Protein 2CDP (pdb70)

Radius of gyration: 26.41 Å; Cα contacts (8 Å, |Δi|>4): 1650; chains: 4; bounding box: 74×61×72 Å

Secondary structure (DSSP, 8-state):
---EEEEEGGG-SEEE--S---SSSSSEEEEETTEEEEE--BTT-EEEEEEEESS-EEEEEEEEEEBSSSS-EEEEEEE-SSSEEEEEEEEPPBS-TT--EEEEEEEEEE-SEEEEEEEEE-SSSSB--EEEEEEEE-/-EEEEEGGG-SEEE---EEEEETTEEEEE--BTT-EEEEEEEESS-EEEEEEEEEEESSSS-EEEEEEEETTEEEEEEEEEPP-SEEEEEEEEEEEEEEE-SEEEEEEEEE-SSSSB--EEEEEEEE-/-EEEETTS-SEEE---EEEEETTEEEEE--BTT-EEEEEEEESS-EEEEEEEEEEBSSSS-EEEEEEEETTEEEEEEEEEPPBS-TT--EEEEEEEEEE-SEEEEEEEEE-SSSSB--EEEEEEEE-/-EEEEEGGG-SEEE-----EEEEETTEEEEE--BTT-EEEEEEEESS-EEEEEEEEEEESSSS-EEEEEEEETTEEEEEEEEEPP-SEEEEEEEEEEEEEEE-SEEEEEEEEE-SSSSB--EEEEEEEE-

Sequence (523 aa):
STASIAVEAENFNNAVGGTFSDGQAQPVSVYTVNGNTAINYVNQGDYADYTIAVAQAGNYTISSYQAGSGVTGGSSIEFLVNENGSWASKTVTAVPNQGWDNFQPLNGGSSVYLSAGTHQVRLHGAGSNNWQWNLDKFTLSNASIAVEAENFNAVGGPVSVYTVNGNTAINYVNQGDYADYTIAVAQAGNYTTISYQAGSGVTGGSIEFLVNNENGSWASKTVTAVPNQGWDNFQPLNGGSSVYLSAGTHQVRLHGAGSNNWQWNLDKKFTTLSNSIAVEAENFNAVGGPVSVYTTVNGNTAINYVNQGDYADYTIAVAQQAGNNYTTISSYQAGSGVTGGSIEFLVNENGSSWASKTVTAVPNQGWDNFQPLNGGSSVYLSAGTHQVRLHGAGSNNWQWNLDKFTLSNASIAVEAENFNNAVGGTFPVSVYTVNGNTAINYVNQGDYADYTIIAVAQAGNNYTISYQAGSGVTGGSIEFLVNENNGSSWASKTVTAVPNQGWDNFQPLNGGSSVYLSAGTTHQVVRLHGAGSNNNWQWNLDKFTLSN

Nearest PDB structures (foldseek):
  2cdp-assembly1_A  TM=1.007E+00  e=2.187E-27  Saccharophagus degradans 2-40
  2cdo-assembly3_C  TM=9.976E-01  e=1.634E-24  Saccharophagus degradans
  2cdp-assembly4_D  TM=1.005E+00  e=7.719E-23  Saccharophagus degradans 2-40
  2cdp-assembly3_C  TM=9.990E-01  e=1.286E-21  Saccharophagus degradans 2-40
  3c7o-assembly1_A  TM=7.326E-01  e=8.762E-05  Bacillus subtilis

B-factor: mean 21.76, std 6.66, range [8.2, 61.41]

Organism: NCBI:txid86304

InterPro domains:
  IPR000757 Beta-glucanase-like, N-terminal domain [PS51762] (15-290)
  IPR005084 Carbohydrate binding module family 6 [PF03422] (339-445)
  IPR005084 Carbohydrate binding module family 6 [PF03422] (463-592)
  IPR005084 Carbohydrate binding module family 6 [PS51175] (312-444)
  IPR005084 Carbohydrate binding module family 6 [PS51175] (460-592)
  IPR006584 Cellulose binding, type IV [SM00606] (322-445)
  IPR006584 Cellulose binding, type IV [SM00606] (455-593)
  IPR008979 Galactose-binding-like domain superfamily [SSF49785] (312-444)
  IPR008979 Galactose-binding-like domain superfamily [SSF49785] (454-592)
  IPR013320 Concanavalin A-like lectin/glucanase domain superfamily [SSF49899] (14-288)
  IPR016287 Beta-agarase [cd02178] (13-286)

Solvent-accessible surface area: 22701 Å² total; per-residue (Å²): 43,130,24,86,37,58,18,47,0,42,87,50,86,48,19,8,30,134,67,107,24,81,77,107,97,35,2,22,73,46,84,34,132,73,56,40,0,0,25,78,2,0,77,31,1,62,1,19,4,34,8,16,2,74,64,27,1,47,1,58,0,40,0,45,4,2,0,28,32,112,22,1,17,0,24,0,19,7,50,83,164,73,71,76,25,64,75,26,90,17,73,6,68,75,99,28,83,68,61,29,69,99,22,111,1,31,51,4,71,3,44,49,11,40,23,60,0,46,0,46,0,39,8,96,44,84,89,0,1,7,0,17,66,1,24,0,48,47,91,83,34,77,21,72,0,42,102,54,90,43,44,21,87,139,10,41,74,46,93,32,128,73,56,44,0,0,25,63,3,43,95,29,18,45,1,19,2,66,6,68,4,87,132,52,13,86,3,65,0,41,0,38,4,3,0,10,15,44,22,2,9,0,24,0,20,1,45,81,166,76,66,77,24,65,74,26,91,17,23,7,17,42,59,32,44,30,59,23,73,95,23,65,1,29,49,6,136,4,59,64,34,87,24,71,0,48,0,48,1,40,10,93,41,108,108,0,1,8,0,18,67,0,20,0,46,91,119,29,79,15,37,0,38,22,48,45,47,44,18,87,136,9,41,70,45,90,29,130,77,56,47,0,0,24,123,2,42,95,32,11,57,1,22,2,22,4,69,2,73,122,44,13,88,9,65,0,38,0,55,5,2,0,28,38,117,23,2,18,0,24,0,21,1,40,81,162,73,68,75,26,66,74,27,89,18,75,9,69,84,102,31,77,64,60,25,77,94,23,109,2,31,55,4,136,5,58,56,31,93,20,78,0,47,0,47,1,39,8,98,43,107,108,0,1,6,0,11,68,1,36,0,50,106,79,82,33,69,22,66,0,39,105,55,78,20,36,8,16,119,126,82,14,49,76,44,94,36,122,80,51,45,0,0,22,128,2,5,83,32,0,48,1,13,2,71,6,74,4,108,112,37,13,84,2,53,0,35,0,44,5,3,0,27,28,112,24,1,16,0,25,0,20,5,35,69,105,11,55,59,25,67,79,24,92,18,73,7,69,73,109,33,79,59,62,27,83,95,24,101,0,31,50,5,142,2,59,63,34,90,23,74,0,33,0,46,1,42,10,94,42,84,94,0,1,7,0,19,51,0,28,0,37,108

Structure (mmCIF, N/CA/C/O backbone):
data_2CDP
#
_entry.id   2CDP
#
_cell.length_a   53.720
_cell.length_b   54.996
_cell.length_c   195.908
_cell.angle_alpha   90.00
_cell.angle_beta   90.00
_cell.angle_gamma   90.00
#
_symmetry.space_group_name_H-M   'P 21 21 21'
#
loop_
_entity.id
_entity.type
_entity.pdbx_description
1 polymer 'BETA-AGARASE 1'
2 branched 3,6-anhydro-alpha-L-galactopyranose-(1-3)-beta-D-galactopyranose-(1-4)-3,6-anhydro-alpha-L-galactopyranose-(1-3)-beta-D-galactopyranose-(1-4)-3,6-anhydro-alpha-L-galactopyranose-(1-3)-beta-D-galactopyranose
3 non-polymer 'CALCIUM ION'
4 non-polymer 1,2-ETHANEDIOL
5 non-polymer 'CHLORIDE ION'
6 water water
#
loop_
_atom_site.group_PDB
_atom_site.id
_atom_site.type_symbol
_atom_site.label_atom_id
_atom_site.label_alt_id
_atom_site.label_comp_id
_atom_site.label_asym_id
_atom_site.label_entity_id
_atom_site.label_seq_id
_atom_site.pdbx_PDB_ins_code
_atom_site.Cartn_x
_atom_site.Cartn_y
_atom_site.Cartn_z
_atom_site.occupancy
_atom_site.B_iso_or_equiv
_atom_site.auth_seq_id
_atom_site.auth_comp_id
_atom_site.auth_asym_id
_atom_site.auth_atom_id
_atom_site.pdbx_PDB_model_num
ATOM 1 N N . SER A 1 23 ? 12.177 21.221 29.523 1.00 33.10 1 SER A N 1
ATOM 2 C CA . SER A 1 23 ? 13.387 22.029 29.917 1.00 32.56 1 SER A CA 1
ATOM 3 C C . SER A 1 23 ? 14.184 21.365 31.075 1.00 32.79 1 SER A C 1
ATOM 4 O O . SER A 1 23 ? 15.250 21.879 31.480 1.00 33.09 1 SER A O 1
ATOM 7 N N . THR A 1 24 ? 13.641 20.245 31.583 1.00 31.84 2 THR A N 1
ATOM 8 C CA . THR A 1 24 ? 14.260 19.347 32.583 1.00 31.74 2 THR A CA 1
ATOM 9 C C . THR A 1 24 ? 15.626 18.860 32.083 1.00 30.08 2 THR A C 1
ATOM 10 O O . THR A 1 24 ? 15.805 18.562 30.892 1.00 29.76 2 THR A O 1
ATOM 14 N N . ALA A 1 25 ? 16.598 18.803 32.998 1.00 28.89 3 ALA A N 1
ATOM 15 C CA . ALA A 1 25 ? 17.982 18.506 32.636 1.00 26.62 3 ALA A CA 1
ATOM 16 C C . ALA A 1 25 ? 18.731 18.161 33.897 1.00 25.64 3 ALA A C 1
ATOM 17 O O . ALA A 1 25 ? 18.375 18.620 34.964 1.00 24.10 3 ALA A O 1
ATOM 19 N N . SER A 1 26 ? 19.753 17.317 33.765 1.00 25.33 4 SER A N 1
ATOM 20 C CA . SER A 1 26 ? 20.549 16.916 34.931 1.00 25.03 4 SER A CA 1
ATOM 21 C C . SER A 1 26 ? 21.933 16.574 34.468 1.00 23.91 4 SER A C 1
ATOM 22 O O . SER A 1 26 ? 22.123 15.772 33.578 1.00 24.01 4 SER A O 1
ATOM 25 N N . ILE A 1 27 ? 22.909 17.228 35.078 1.00 23.20 5 ILE A N 1
ATOM 26 C CA . ILE A 1 27 ? 24.292 17.077 34.666 1.00 20.97 5 ILE A CA 1
ATOM 27 C C . ILE A 1 27 ? 25.067 16.771 35.932 1.00 20.96 5 ILE A C 1
ATOM 28 O O . ILE A 1 27 ? 25.136 17.618 36.830 1.00 20.42 5 ILE A O 1
ATOM 33 N N . ALA A 1 28 ? 25.593 15.549 36.020 1.00 20.14 6 ALA A N 1
ATOM 34 C CA . ALA A 1 28 ? 26.311 15.120 37.193 1.00 20.45 6 ALA A CA 1
ATOM 35 C C . ALA A 1 28 ? 27.801 15.251 36.874 1.00 20.42 6 ALA A C 1
ATOM 36 O O . ALA A 1 28 ? 28.270 14.843 35.811 1.00 21.82 6 ALA A O 1
ATOM 38 N N . VAL A 1 29 ? 28.567 15.838 37.792 1.00 20.34 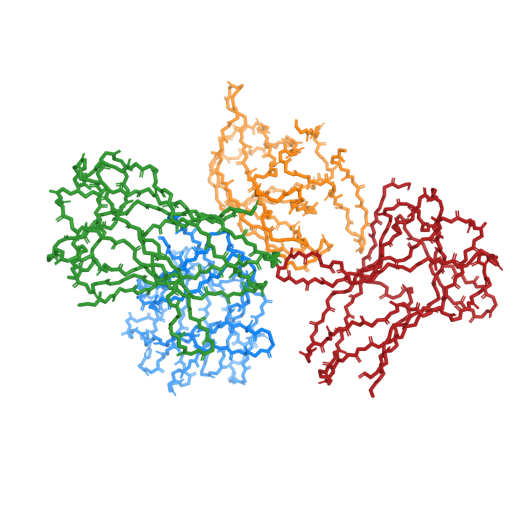7 VAL A N 1
ATOM 39 C CA . VAL A 1 29 ? 29.986 15.983 37.526 1.00 19.51 7 VAL A CA 1
ATOM 40 C C . VAL A 1 29 ? 30.756 15.337 38.677 1.00 19.17 7 VAL A C 1
ATOM 41 O O . VAL A 1 29 ? 30.548 15.672 39.870 1.00 18.63 7 VAL A O 1
ATOM 45 N N . GLU A 1 30 ? 31.601 14.378 38.321 1.00 18.99 8 GLU A N 1
ATOM 46 C CA . GLU A 1 30 ? 32.414 13.767 39.340 1.00 18.83 8 GLU A CA 1
ATOM 47 C C . GLU A 1 30 ? 33.568 14.685 39.719 1.00 17.16 8 GLU A C 1
ATOM 48 O O . GLU A 1 30 ? 34.373 15.118 38.872 1.00 17.57 8 GLU A O 1
ATOM 54 N N . ALA A 1 31 ? 33.649 14.993 41.018 1.00 17.72 9 ALA A N 1
ATOM 55 C CA . ALA A 1 31 ? 34.658 15.957 41.492 1.00 17.21 9 ALA A CA 1
ATOM 56 C C . ALA A 1 31 ? 36.102 15.557 41.078 1.00 17.75 9 ALA A C 1
ATOM 57 O O . ALA A 1 31 ? 36.920 16.415 40.779 1.00 17.81 9 ALA A O 1
ATOM 59 N N . GLU A 1 32 ? 36.383 14.253 41.076 1.00 19.54 10 GLU A N 1
ATOM 60 C CA . GLU A 1 32 ? 37.706 13.738 40.702 1.00 20.80 10 GLU A CA 1
ATOM 61 C C . GLU A 1 32 ? 38.034 13.985 39.197 1.00 21.66 10 GLU A C 1
ATOM 62 O O . GLU A 1 32 ? 39.196 13.819 38.751 1.00 23.17 10 GLU A O 1
ATOM 68 N N . ASN A 1 33 ? 37.024 14.406 38.442 1.00 21.84 11 ASN A N 1
ATOM 69 C CA . ASN A 1 33 ? 37.190 14.532 37.003 1.00 21.90 11 ASN A CA 1
ATOM 70 C C . ASN A 1 33 ? 37.524 15.986 36.618 1.00 21.31 11 ASN A C 1
ATOM 71 O O . ASN A 1 33 ? 37.232 16.397 35.499 1.00 21.28 11 ASN A O 1
ATOM 76 N N . PHE A 1 34 ? 38.168 16.739 37.526 1.00 19.92 12 PHE A N 1
ATOM 77 C CA . PHE A 1 34 ? 38.601 18.127 37.222 1.00 19.90 12 PHE A CA 1
ATOM 78 C C . PHE A 1 34 ? 39.578 18.156 36.039 1.00 19.96 12 PHE A C 1
ATOM 79 O O . PHE A 1 34 ? 40.245 17.134 35.745 1.00 20.45 12 PHE A O 1
ATOM 87 N N . ASN A 1 35 ? 39.632 19.296 35.362 1.00 20.17 13 ASN A N 1
ATOM 88 C CA A ASN A 1 35 ? 40.620 19.417 34.313 0.50 21.05 13 ASN A CA 1
ATOM 89 C CA B ASN A 1 35 ? 40.608 19.599 34.304 0.50 21.46 13 ASN A CA 1
ATOM 90 C C . ASN A 1 35 ? 41.928 19.996 34.879 1.00 22.03 13 ASN A C 1
ATOM 91 O O . ASN A 1 35 ? 42.981 19.791 34.288 1.00 23.80 13 ASN A O 1
ATOM 100 N N . ALA A 1 36 ? 41.857 20.676 36.025 1.00 20.20 14 ALA A N 1
ATOM 101 C CA . ALA A 1 36 ? 43.018 21.220 36.646 1.00 19.15 14 ALA A CA 1
ATOM 102 C C . ALA A 1 36 ? 42.658 21.547 38.081 1.00 20.14 14 ALA A C 1
ATOM 103 O O . ALA A 1 36 ? 41.484 21.804 38.376 1.00 19.68 14 ALA A O 1
ATOM 105 N N . VAL A 1 37 ? 43.682 21.547 38.930 1.00 19.70 15 VAL A N 1
ATOM 106 C CA . VAL A 1 37 ? 43.557 21.955 40.344 1.00 20.14 15 VAL A CA 1
ATOM 107 C C . VAL A 1 37 ? 44.683 22.930 40.646 1.00 20.39 15 VAL A C 1
ATOM 108 O O . VAL A 1 37 ? 45.712 22.960 39.927 1.00 20.30 15 VAL A O 1
ATOM 112 N N . GLY A 1 38 ? 44.483 23.759 41.657 1.00 19.98 16 GLY A N 1
ATOM 113 C CA . GLY A 1 38 ? 45.431 24.832 41.978 1.00 20.95 16 GLY A CA 1
ATOM 114 C C . GLY A 1 38 ? 45.296 25.226 43.438 1.00 22.05 16 GLY A C 1
ATOM 115 O O . GLY A 1 38 ? 44.305 24.877 44.090 1.00 20.77 16 GLY A O 1
ATOM 116 N N . GLY A 1 39 ? 46.301 25.921 43.967 1.00 22.45 17 GLY A N 1
ATOM 117 C CA . GLY A 1 39 ? 46.279 26.338 45.372 1.00 23.56 17 GLY A CA 1
ATOM 118 C C . GLY A 1 39 ? 47.686 26.456 45.926 1.00 25.37 17 GLY A C 1
ATOM 119 O O . GLY A 1 39 ? 48.590 25.734 45.485 1.00 24.87 17 GLY A O 1
ATOM 120 N N . THR A 1 40 ? 47.836 27.377 46.881 1.00 27.32 18 THR A N 1
ATOM 121 C CA . THR A 1 40 ? 49.138 27.762 47.467 1.00 28.24 18 THR A CA 1
ATOM 122 C C . THR A 1 40 ? 49.420 26.971 48.752 1.00 29.76 18 THR A C 1
ATOM 123 O O . THR A 1 40 ? 50.578 26.705 49.078 1.00 30.30 18 THR A O 1
ATOM 127 N N . PHE A 1 41 ? 48.369 26.604 49.501 1.00 30.14 19 PHE A N 1
ATOM 128 C CA . PHE A 1 41 ? 48.573 26.021 50.830 1.00 29.96 19 PHE A CA 1
ATOM 129 C C . PHE A 1 41 ? 49.475 24.785 50.794 1.00 30.29 19 PHE A C 1
ATOM 130 O O . PHE A 1 41 ? 49.249 23.859 50.032 1.00 29.46 19 PHE A O 1
ATOM 138 N N . SER A 1 42 ? 50.512 24.777 51.631 1.00 31.56 20 SER A N 1
ATOM 139 C CA . SER A 1 42 ? 51.522 23.726 51.585 1.00 32.95 20 SER A CA 1
ATOM 140 C C . SER A 1 42 ? 51.000 22.509 52.331 1.00 33.55 20 SER A C 1
ATOM 141 O O . SER A 1 42 ? 51.024 22.473 53.578 1.00 34.19 20 SER A O 1
ATOM 144 N N . ASP A 1 43 ? 50.511 21.530 51.566 1.00 33.32 21 ASP A N 1
ATOM 145 C CA . ASP A 1 43 ? 49.923 20.327 52.139 1.00 33.36 21 ASP A CA 1
ATOM 146 C C . ASP A 1 43 ? 50.774 19.053 51.922 1.00 33.97 21 ASP A C 1
ATOM 147 O O . ASP A 1 43 ? 50.339 17.945 52.306 1.00 34.69 21 ASP A O 1
ATOM 152 N N . GLY A 1 44 ? 51.963 19.198 51.312 1.00 34.67 22 GLY A N 1
ATOM 153 C CA . GLY A 1 44 ? 52.892 18.070 51.120 1.00 34.75 22 GLY A CA 1
ATOM 154 C C . GLY A 1 44 ? 52.498 17.030 50.071 1.00 35.83 22 GLY A C 1
ATOM 155 O O . GLY A 1 44 ? 53.108 15.951 49.977 1.00 35.95 22 GLY A O 1
ATOM 156 N N . GLN A 1 45 ? 51.473 17.325 49.275 1.00 35.12 23 GLN A N 1
ATOM 157 C CA . GLN A 1 45 ? 51.018 16.355 48.287 1.00 34.45 23 GLN A CA 1
ATOM 158 C C . GLN A 1 45 ? 51.640 16.642 46.906 1.00 34.43 23 GLN A C 1
ATOM 159 O O . GLN A 1 45 ? 52.261 17.690 46.701 1.00 33.19 23 GLN A O 1
ATOM 165 N N . ALA A 1 46 ? 51.468 15.701 45.977 1.00 34.48 24 ALA A N 1
ATOM 166 C CA . ALA A 1 46 ? 51.949 15.865 44.603 1.00 34.83 24 ALA A CA 1
ATOM 167 C C . ALA A 1 46 ? 51.174 17.002 43.911 1.00 35.08 24 ALA A C 1
ATOM 168 O O . ALA A 1 46 ? 51.756 17.865 43.228 1.00 35.11 24 ALA A O 1
ATOM 170 N N . GLN A 1 47 ? 49.862 17.020 44.133 1.00 34.37 25 GLN A N 1
ATOM 171 C CA . GLN A 1 47 ? 49.006 18.044 43.549 1.00 33.88 25 GLN A CA 1
ATOM 172 C C . GLN A 1 47 ? 48.362 18.829 44.694 1.00 32.33 25 GLN A C 1
ATOM 173 O O . GLN A 1 47 ? 48.246 18.285 45.792 1.00 33.49 25 GLN A O 1
ATOM 179 N N . PRO A 1 48 ? 47.972 20.105 44.460 1.00 30.73 26 PRO A N 1
ATOM 180 C CA . PRO A 1 48 ? 47.317 20.931 45.509 1.00 28.65 26 PRO A CA 1
ATOM 181 C C . PRO A 1 48 ? 45.954 20.412 45.994 1.00 26.09 26 PRO A C 1
ATOM 182 O O . PRO A 1 48 ? 45.492 20.843 47.025 1.00 25.17 26 PRO A O 1
ATOM 186 N N . VAL A 1 49 ? 45.318 19.532 45.229 1.00 24.16 27 VAL A N 1
ATOM 187 C CA . VAL A 1 49 ? 44.078 18.911 45.646 1.00 22.80 27 VAL A CA 1
ATOM 188 C C . VAL A 1 49 ? 44.280 17.478 45.207 1.00 22.24 27 VAL A C 1
ATOM 189 O O . VAL A 1 49 ? 44.824 17.244 44.099 1.00 21.83 27 VAL A O 1
ATOM 193 N N . SER A 1 50 ? 43.845 16.532 46.047 1.00 22.38 28 SER A N 1
ATOM 194 C CA . SER A 1 50 ? 44.077 15.109 45.821 1.00 22.13 28 SER A CA 1
ATOM 195 C C . SER A 1 50 ? 42.793 14.322 45.634 1.00 22.24 28 SER A C 1
ATOM 196 O O . SER A 1 50 ? 41.697 14.805 45.903 1.00 20.30 28 SER A O 1
ATOM 199 N N . VAL A 1 51 ? 42.934 13.077 45.183 1.00 21.22 29 VAL A N 1
ATOM 200 C CA . VAL A 1 51 ? 41.819 12.189 44.943 1.00 22.26 29 VAL A CA 1
ATOM 201 C C . VAL A 1 51 ? 41.947 11.018 45.919 1.00 22.68 29 VAL A C 1
ATOM 202 O O . VAL A 1 51 ? 43.073 10.538 46.165 1.00 22.75 29 VAL A O 1
ATOM 206 N N . TYR A 1 52 ? 40.828 10.583 46.489 1.00 22.43 30 TYR A N 1
ATOM 207 C CA . TYR A 1 52 ? 40.821 9.393 47.326 1.00 23.89 30 TYR A CA 1
ATOM 208 C C . TYR A 1 52 ? 39.496 8.658 47.140 1.00 24.32 30 TYR A C 1
ATOM 209 O O . TYR A 1 52 ? 38.607 9.159 46.450 1.00 24.06 30 TYR A O 1
ATOM 218 N N . THR A 1 53 ? 39.367 7.471 47.740 1.00 23.74 31 THR A N 1
ATOM 219 C CA . THR A 1 53 ? 38.127 6.724 47.692 1.00 25.45 31 THR A CA 1
ATOM 220 C C . THR A 1 53 ? 37.818 6.269 49.120 1.00 25.80 31 THR A C 1
ATOM 221 O O . THR A 1 53 ? 38.714 5.941 49.915 1.00 26.14 31 THR A O 1
ATOM 225 N N . VAL A 1 54 ? 36.537 6.306 49.442 1.00 25.84 32 VAL A N 1
ATOM 226 C CA . VAL A 1 54 ? 36.030 5.865 50.735 1.00 25.69 32 VAL A CA 1
ATOM 227 C C . VAL A 1 54 ? 34.639 5.288 50.459 1.00 26.48 32 VAL A C 1
ATOM 228 O O . VAL A 1 54 ? 33.834 5.912 49.745 1.00 26.58 32 VAL A O 1
ATOM 232 N N . ASN A 1 55 ? 34.388 4.059 50.947 1.00 27.29 33 ASN A N 1
ATOM 233 C CA . ASN A 1 55 ? 33.065 3.426 50.767 1.00 27.06 33 ASN A CA 1
ATOM 234 C C . ASN A 1 55 ? 32.603 3.366 49.310 1.00 26.58 33 ASN A C 1
ATOM 235 O O . ASN A 1 55 ? 31.446 3.599 49.051 1.00 26.31 33 ASN A O 1
ATOM 240 N N . GLY A 1 56 ? 33.513 3.124 48.367 1.00 26.51 34 GLY A N 1
ATOM 241 C CA . GLY A 1 56 ? 33.162 3.138 46.913 1.00 27.73 34 GLY A CA 1
ATOM 242 C C . GLY A 1 56 ? 33.036 4.520 46.270 1.00 27.95 34 GLY A C 1
ATOM 243 O O . GLY A 1 56 ? 32.896 4.627 45.042 1.00 30.13 34 GLY A O 1
ATOM 244 N N . ASN A 1 57 ? 33.091 5.573 47.091 1.00 26.89 35 ASN A N 1
ATOM 245 C CA . ASN A 1 57 ? 32.961 6.970 46.638 1.00 25.72 35 ASN A CA 1
ATOM 246 C C . ASN A 1 57 ? 34.319 7.595 46.315 1.00 24.61 35 ASN A C 1
ATOM 247 O O . ASN A 1 57 ? 35.191 7.670 47.172 1.00 26.33 35 ASN A O 1
ATOM 252 N N . THR A 1 58 ? 34.539 8.006 45.072 1.00 23.98 36 THR A N 1
ATOM 253 C CA . THR A 1 58 ? 35.841 8.621 44.757 1.00 22.67 36 THR A CA 1
ATOM 254 C C . THR A 1 58 ? 35.628 10.118 44.933 1.00 22.43 36 THR A C 1
ATOM 255 O O . THR A 1 58 ? 34.589 10.628 44.558 1.00 23.12 36 THR A O 1
ATOM 259 N N . ALA A 1 59 ? 36.564 10.792 45.587 1.00 21.36 37 ALA A N 1
ATOM 260 C CA . ALA A 1 59 ? 36.344 12.184 45.957 1.00 20.31 37 ALA A CA 1
ATOM 261 C C . ALA A 1 59 ? 37.642 12.943 45.918 1.00 19.52 37 ALA A C 1
ATOM 262 O O . ALA A 1 59 ? 38.709 12.344 45.865 1.00 21.02 37 ALA A O 1
ATOM 264 N N . ILE A 1 60 ? 37.543 14.272 45.990 1.00 18.33 38 ILE A N 1
ATOM 265 C CA . ILE A 1 60 ? 38.696 15.129 46.205 1.00 16.61 38 ILE A CA 1
ATOM 266 C C . ILE A 1 60 ? 38.821 15.530 47.698 1.00 17.93 38 ILE A C 1
ATOM 267 O O . ILE A 1 60 ? 37.800 15.741 48.407 1.00 17.13 38 ILE A O 1
ATOM 272 N N . ASN A 1 61 ? 40.068 15.545 48.162 1.00 15.75 39 ASN A N 1
ATOM 273 C CA . ASN A 1 61 ? 40.360 15.954 49.545 1.00 17.77 39 ASN A CA 1
ATOM 274 C C . ASN A 1 61 ? 41.650 16.714 49.556 1.00 16.55 39 ASN A C 1
ATOM 275 O O . ASN A 1 61 ? 42.156 17.082 48.488 1.00 16.78 39 ASN A O 1
ATOM 280 N N . TYR A 1 62 ? 42.196 16.975 50.740 1.00 17.25 40 TYR A N 1
ATOM 281 C CA . TYR A 1 62 ? 43.264 17.951 50.864 1.00 16.84 40 TYR A CA 1
ATOM 282 C C . TYR A 1 62 ? 42.879 19.294 50.195 1.00 17.46 40 TYR A C 1
ATOM 283 O O . TYR A 1 62 ? 43.703 19.955 49.581 1.00 17.73 40 TYR A O 1
ATOM 292 N N . VAL A 1 63 ? 41.622 19.676 50.303 1.00 15.61 41 VAL A N 1
ATOM 293 C CA . VAL A 1 63 ? 41.189 20.983 49.854 1.00 16.77 41 VAL A CA 1
ATOM 294 C C . VAL A 1 63 ? 41.402 22.015 50.950 1.00 16.78 41 VAL A C 1
ATOM 295 O O . VAL A 1 63 ? 40.717 21.972 51.988 1.00 16.41 41 VAL A O 1
ATOM 299 N N . ASN A 1 64 ? 42.349 22.934 50.721 1.00 15.64 42 ASN A N 1
ATOM 300 C CA . ASN A 1 64 ? 42.678 23.992 51.685 1.00 18.08 42 ASN A CA 1
ATOM 301 C C . ASN A 1 64 ? 42.069 25.337 51.279 1.00 16.81 42 ASN A C 1
ATOM 302 O O . ASN A 1 64 ? 41.526 25.458 50.158 1.00 17.25 42 ASN A O 1
ATOM 307 N N . GLN A 1 65 ? 42.197 26.329 52.160 1.00 16.68 43 GLN A N 1
ATOM 308 C CA . GLN A 1 65 ? 41.730 27.676 51.838 1.00 16.95 43 GLN A CA 1
ATOM 309 C C . GLN A 1 65 ? 42.479 28.149 50.603 1.00 17.78 43 GLN A C 1
ATOM 310 O O . GLN A 1 65 ? 43.736 28.076 50.536 1.00 17.96 43 GLN A O 1
ATOM 316 N N . GLY A 1 66 ? 41.725 28.631 49.625 1.00 17.74 44 GLY A N 1
ATOM 317 C CA . GLY A 1 66 ? 42.319 29.193 48.423 1.00 18.85 44 GLY A CA 1
ATOM 318 C C . GLY A 1 66 ? 42.568 28.182 47.329 1.00 18.24 44 GLY A C 1
ATOM 319 O O . GLY A 1 66 ? 42.895 28.607 46.213 1.00 19.48 44 GLY A O 1
ATOM 320 N N . ASP A 1 67 ? 42.457 26.856 47.619 1.00 15.88 45 ASP A N 1
ATOM 321 C CA . ASP A 1 67 ? 42.552 25.821 46.598 1.00 16.01 45 ASP A CA 1
ATOM 322 C C . ASP A 1 67 ? 41.319 25.863 45.698 1.00 14.59 45 ASP A C 1
ATOM 323 O O . ASP A 1 67 ? 40.268 26.355 46.113 1.00 13.71 45 ASP A O 1
ATOM 328 N N . TYR A 1 68 ? 41.447 25.326 44.489 1.00 14.67 46 TYR A N 1
ATOM 329 C CA . TYR A 1 68 ? 40.303 25.269 43.573 1.00 15.83 46 TYR A CA 1
ATOM 330 C C . TYR A 1 68 ? 40.467 24.112 42.607 1.00 15.46 46 TYR A C 1
ATOM 331 O O . TYR A 1 68 ? 41.571 23.580 42.385 1.00 16.47 46 TYR A O 1
ATOM 340 N N . ALA A 1 69 ? 39.347 23.765 41.994 1.00 15.97 47 ALA A N 1
ATOM 341 C CA . ALA A 1 69 ? 39.318 22.686 41.005 1.00 14.19 47 ALA A CA 1
ATOM 342 C C . ALA A 1 69 ? 38.467 23.238 39.867 1.00 15.47 47 ALA A C 1
ATOM 343 O O . ALA A 1 69 ? 37.381 23.784 40.126 1.00 14.20 47 ALA A O 1
ATOM 345 N N . ASP A 1 70 ? 38.999 23.144 38.643 1.00 15.56 48 ASP A N 1
ATOM 346 C CA . ASP A 1 70 ? 38.323 23.591 37.395 1.00 17.18 48 ASP A CA 1
ATOM 347 C C . ASP A 1 70 ? 37.706 22.447 36.580 1.00 16.99 48 ASP A C 1
ATOM 348 O O . ASP A 1 70 ? 38.287 21.351 36.488 1.00 17.71 48 ASP A O 1
ATOM 353 N N . TYR A 1 71 ? 36.523 22.703 35.991 1.00 16.54 49 TYR A N 1
ATOM 354 C CA . TYR A 1 71 ? 35.752 21.691 35.264 1.00 17.06 49 TYR A CA 1
ATOM 355 C C . TYR A 1 71 ? 35.252 22.369 33.994 1.00 18.54 49 TYR A C 1
ATOM 356 O O . TYR A 1 71 ? 34.927 23.566 34.030 1.00 19.19 49 TYR A O 1
ATOM 365 N N . THR A 1 72 ? 35.209 21.631 32.889 1.00 19.03 50 THR A N 1
ATOM 366 C CA . THR A 1 72 ? 34.620 22.154 31.650 1.00 20.74 50 THR A CA 1
ATOM 367 C C . THR A 1 72 ? 33.292 21.411 31.511 1.00 19.74 50 THR A C 1
ATOM 368 O O . THR A 1 72 ? 33.254 20.200 31.597 1.00 19.48 50 THR A O 1
ATOM 372 N N . ILE A 1 73 ? 32.198 22.148 31.336 1.00 18.98 51 ILE A N 1
ATOM 373 C CA . ILE A 1 73 ? 30.860 21.551 31.343 1.00 17.56 51 ILE A CA 1
ATOM 374 C C . ILE A 1 73 ? 30.083 21.965 30.103 1.00 17.70 51 ILE A C 1
ATOM 375 O O . ILE A 1 73 ? 29.890 23.159 29.883 1.00 17.83 51 ILE A O 1
ATOM 380 N N . ALA A 1 74 ? 29.637 20.983 29.334 1.00 17.12 52 ALA A N 1
ATOM 381 C CA . ALA A 1 74 ? 28.723 21.252 28.232 1.00 15.80 52 ALA A CA 1
ATOM 382 C C . ALA A 1 74 ? 27.298 21.274 28.748 1.00 16.24 52 ALA A C 1
ATOM 383 O O . ALA A 1 74 ? 26.868 20.385 29.473 1.00 17.48 52 ALA A O 1
ATOM 385 N N . VAL A 1 75 ? 26.564 22.265 28.314 1.00 13.46 53 VAL A N 1
ATOM 386 C CA . VAL A 1 75 ? 25.181 22.472 28.714 1.00 15.55 53 VAL A CA 1
ATOM 387 C C . VAL A 1 75 ? 24.346 22.628 27.413 1.00 16.08 53 VAL A C 1
ATOM 388 O O . VAL A 1 75 ? 24.431 23.643 26.696 1.00 16.65 53 VAL A O 1
ATOM 392 N N . ALA A 1 76 ? 23.570 21.591 27.140 1.00 17.65 54 ALA A N 1
ATOM 393 C CA . ALA A 1 76 ? 22.764 21.560 25.938 1.00 17.86 54 ALA A CA 1
ATOM 394 C C . ALA A 1 76 ? 21.547 22.445 26.089 1.00 18.74 54 ALA A C 1
ATOM 395 O O . ALA A 1 76 ? 21.111 23.049 25.119 1.00 18.47 54 ALA A O 1
ATOM 397 N N . GLN A 1 77 ? 20.994 22.461 27.302 1.00 18.13 55 GLN A N 1
ATOM 398 C CA . GLN A 1 77 ? 19.719 23.119 27.633 1.00 19.90 55 GLN A CA 1
ATOM 399 C C . GLN A 1 77 ? 19.948 24.357 28.534 1.00 18.21 55 GLN A C 1
ATOM 400 O O . GLN A 1 77 ? 20.417 24.224 29.672 1.00 18.76 55 GLN A O 1
ATOM 406 N N . ALA A 1 78 ? 19.616 25.548 28.039 1.00 19.21 56 ALA A N 1
ATOM 407 C CA . ALA A 1 78 ? 19.824 26.744 28.850 1.00 17.32 56 ALA A CA 1
ATOM 408 C C . ALA A 1 78 ? 18.860 26.730 30.042 1.00 17.55 56 ALA A C 1
ATOM 409 O O . ALA A 1 78 ? 17.731 26.228 29.953 1.00 17.58 56 ALA A O 1
ATOM 411 N N . GLY A 1 79 ? 19.274 27.252 31.185 1.00 16.34 57 GLY A N 1
ATOM 412 C CA . GLY A 1 79 ? 18.347 27.362 32.294 1.00 17.31 57 GLY A CA 1
ATOM 413 C C . GLY A 1 79 ? 18.998 27.834 33.600 1.00 16.91 57 GLY A C 1
ATOM 414 O O . GLY A 1 79 ? 20.234 28.061 33.643 1.00 16.90 57 GLY A O 1
ATOM 415 N N . ASN A 1 80 ? 18.171 28.095 34.607 1.00 17.69 58 ASN A N 1
ATOM 416 C CA . ASN A 1 80 ? 18.675 28.470 35.910 1.00 18.27 58 ASN A CA 1
ATOM 417 C C . ASN A 1 80 ? 18.840 27.174 36.692 1.00 18.09 58 ASN A C 1
ATOM 418 O O . ASN A 1 80 ? 17.888 26.715 37.356 1.00 19.18 58 ASN A O 1
ATOM 423 N N . TYR A 1 81 ? 20.024 26.581 36.620 1.00 17.49 59 TYR A N 1
ATOM 424 C CA . TYR A 1 81 ? 20.252 25.271 37.273 1.00 16.83 59 TYR A CA 1
ATOM 425 C C . TYR A 1 81 ? 20.418 25.362 38.788 1.00 18.96 59 TYR A C 1
ATOM 426 O O . TYR A 1 81 ? 21.096 26.251 39.271 1.00 18.05 59 TYR A O 1
ATOM 435 N N . THR A 1 82 ? 19.885 24.371 39.506 1.00 17.62 60 THR A N 1
ATOM 436 C CA . THR A 1 82 ? 20.145 24.275 40.926 1.00 17.97 60 THR A CA 1
ATOM 437 C C . THR A 1 82 ? 21.384 23.387 41.092 1.00 17.74 60 THR A C 1
ATOM 438 O O . THR A 1 82 ? 21.517 22.313 40.436 1.00 18.13 60 THR A O 1
ATOM 442 N N . ILE A 1 83 ? 22.248 23.819 42.002 1.00 17.90 61 ILE A N 1
ATOM 443 C CA . ILE A 1 83 ? 23.511 23.168 42.290 1.00 16.86 61 ILE A CA 1
ATOM 444 C C . ILE A 1 83 ? 23.309 22.328 43.544 1.00 17.64 61 ILE A C 1
ATOM 445 O O . ILE A 1 83 ? 22.782 22.834 44.546 1.00 17.56 61 ILE A O 1
ATOM 450 N N . SER A 1 84 ? 23.681 21.052 43.473 1.00 17.62 62 SER A N 1
ATOM 451 C CA A SER A 1 84 ? 23.757 20.209 44.668 0.50 17.75 62 SER A CA 1
ATOM 452 C CA B SER A 1 84 ? 23.763 20.233 44.674 0.50 18.04 62 SER A CA 1
ATOM 453 C C . SER A 1 84 ? 25.136 19.582 44.760 1.00 17.41 62 SER A C 1
ATOM 454 O O . SER A 1 84 ? 25.662 19.059 43.748 1.00 18.01 62 SER A O 1
ATOM 459 N N . TYR A 1 85 ? 25.724 19.626 45.945 1.00 16.93 63 TYR A N 1
ATOM 460 C CA . TYR A 1 85 ? 27.018 18.978 46.162 1.00 16.08 63 TYR A CA 1
ATOM 461 C C . TYR A 1 85 ? 26.820 17.745 47.042 1.00 16.41 63 TYR A C 1
ATOM 462 O O . TYR A 1 85 ? 25.976 17.785 47.959 1.00 18.00 63 TYR A O 1
ATOM 471 N N . GLN A 1 86 ? 27.612 16.714 46.774 1.00 16.85 64 GLN A N 1
ATOM 472 C CA . GLN A 1 86 ? 27.827 15.576 47.698 1.00 17.00 64 GLN A CA 1
ATOM 473 C C . GLN A 1 86 ? 29.138 15.890 48.432 1.00 15.85 64 GLN A C 1
ATOM 474 O O . GLN A 1 86 ? 30.215 15.531 47.963 1.00 17.30 64 GLN A O 1
ATOM 480 N N . ALA A 1 87 ? 29.026 16.602 49.562 1.00 15.67 65 ALA A N 1
ATOM 481 C CA . ALA A 1 87 ? 30.206 17.198 50.208 1.00 14.51 65 ALA A CA 1
ATOM 482 C C . ALA A 1 87 ? 30.216 16.814 51.697 1.00 15.95 65 ALA A C 1
ATOM 483 O O . ALA A 1 87 ? 29.156 16.571 52.286 1.00 15.67 65 ALA A O 1
ATOM 485 N N . GLY A 1 88 ? 31.408 16.833 52.274 1.00 15.28 66 GLY A N 1
ATOM 486 C CA . GLY A 1 88 ? 31.585 16.692 53.733 1.00 17.13 66 GLY A CA 1
ATOM 487 C C . GLY A 1 88 ? 32.690 17.627 54.200 1.00 15.95 66 GLY A C 1
ATOM 488 O O . GLY A 1 88 ? 33.538 18.087 53.421 1.00 16.44 66 GLY A O 1
ATOM 489 N N . SER A 1 89 ? 32.711 17.935 55.490 1.00 16.33 67 SER A N 1
ATOM 490 C CA . SER A 1 89 ? 33.881 18.546 56.039 1.00 15.76 67 SER A CA 1
ATOM 491 C C . SER A 1 89 ? 34.062 18.085 57.476 1.00 15.85 67 SER A C 1
ATOM 492 O O . SER A 1 89 ? 33.094 17.672 58.078 1.00 17.71 67 SER A O 1
ATOM 495 N N . GLY A 1 90 ? 35.285 18.197 57.987 1.00 15.65 68 GLY A N 1
ATOM 496 C CA . GLY A 1 90 ? 35.601 17.889 59.412 1.00 16.36 68 GLY A CA 1
ATOM 497 C C . GLY A 1 90 ? 35.950 19.134 60.230 1.00 18.69 68 GLY A C 1
ATOM 498 O O . GLY A 1 90 ? 36.358 19.025 61.394 1.00 20.06 68 GLY A O 1
ATOM 499 N N . VAL A 1 91 ? 35.786 20.307 59.634 1.00 17.60 69 VAL A N 1
ATOM 500 C CA . VAL A 1 91 ? 36.014 21.564 60.320 1.00 18.11 69 VAL A CA 1
ATOM 501 C C . VAL A 1 91 ? 34.833 22.515 60.097 1.00 19.13 69 VAL A C 1
ATOM 502 O O . VAL A 1 91 ? 33.993 22.286 59.215 1.00 17.19 69 VAL A O 1
ATOM 506 N N . THR A 1 92 ? 34.799 23.566 60.922 1.00 19.15 70 THR A N 1
ATOM 507 C CA . THR A 1 92 ? 33.904 24.677 60.743 1.00 20.92 70 THR A CA 1
ATOM 508 C C . THR A 1 92 ? 34.674 25.815 59.995 1.00 21.37 70 THR A C 1
ATOM 509 O O . THR A 1 92 ? 35.834 26.138 60.315 1.00 23.09 70 THR A O 1
ATOM 513 N N . GLY A 1 93 ? 34.029 26.395 58.991 1.00 21.68 71 GLY A N 1
ATOM 514 C CA . GLY A 1 93 ? 34.646 27.463 58.212 1.00 19.40 71 GLY A CA 1
ATOM 515 C C . GLY A 1 93 ? 35.117 27.022 56.822 1.00 19.16 71 GLY A C 1
ATOM 516 O O . GLY A 1 93 ? 35.980 27.670 56.236 1.00 19.03 71 GLY A O 1
ATOM 517 N N . GLY A 1 94 ? 34.612 25.877 56.345 1.00 17.39 72 GLY A N 1
ATOM 518 C CA . GLY A 1 94 ? 34.856 25.505 54.939 1.00 14.92 72 GLY A CA 1
ATOM 519 C C . GLY A 1 94 ? 33.650 25.977 54.138 1.00 15.16 72 GLY A C 1
ATOM 520 O O . GLY A 1 94 ? 32.488 25.799 54.543 1.00 16.83 72 GLY A O 1
ATOM 521 N N . SER A 1 95 ? 33.905 26.539 52.957 1.00 14.19 73 SER A N 1
ATOM 522 C CA A SER A 1 95 ? 32.790 26.941 52.072 0.50 13.40 73 SER A CA 1
ATOM 523 C CA B SER A 1 95 ? 32.784 26.900 52.070 0.50 14.49 73 SER A CA 1
ATOM 524 C C . SER A 1 95 ? 33.188 26.641 50.636 1.00 13.36 73 SER A C 1
ATOM 525 O O . SER A 1 95 ? 34.333 26.871 50.248 1.00 13.28 73 SER A O 1
ATOM 530 N N . ILE A 1 96 ? 32.217 26.172 49.875 1.00 13.10 74 ILE A N 1
ATOM 531 C CA . ILE A 1 96 ? 32.438 25.987 48.422 1.00 13.33 74 ILE A CA 1
ATOM 532 C C . ILE A 1 96 ? 31.902 27.195 47.660 1.00 13.78 74 ILE A C 1
ATOM 533 O O . ILE A 1 96 ? 30.714 27.477 47.673 1.00 14.10 74 ILE A O 1
ATOM 538 N N . GLU A 1 97 ? 32.801 27.894 46.968 1.00 12.73 75 GLU A N 1
ATOM 539 C CA . GLU A 1 97 ? 32.413 28.938 46.056 1.00 13.33 75 GLU A CA 1
ATOM 540 C C . GLU A 1 97 ? 32.396 28.398 44.627 1.00 13.44 75 GLU A C 1
ATOM 541 O O . GLU A 1 97 ? 33.402 27.833 44.162 1.00 12.98 75 GLU A O 1
ATOM 547 N N . PHE A 1 98 ? 31.270 28.576 43.936 1.00 13.64 76 PHE A N 1
ATOM 548 C CA . PHE A 1 98 ? 31.092 28.137 42.536 1.00 14.28 76 PHE A CA 1
ATOM 549 C C . PHE A 1 98 ? 31.264 29.407 41.626 1.00 13.93 76 PHE A C 1
ATOM 550 O O . PHE A 1 98 ? 30.525 30.408 41.800 1.00 14.59 76 PHE A O 1
ATOM 558 N N . LEU A 1 99 ? 32.245 29.374 40.722 1.00 13.93 77 LEU A N 1
ATOM 559 C CA . LEU A 1 99 ? 32.513 30.480 39.813 1.00 14.95 77 LEU A CA 1
ATOM 560 C C . LEU A 1 99 ? 32.419 29.983 38.379 1.00 15.27 77 LEU A C 1
ATOM 561 O O . LEU A 1 99 ? 32.628 28.778 38.108 1.00 13.88 77 LEU A O 1
ATOM 566 N N . VAL A 1 100 ? 32.136 30.917 37.462 1.00 16.52 78 VAL A N 1
ATOM 567 C CA . VAL A 1 100 ? 32.163 30.624 36.044 1.00 17.32 78 VAL A CA 1
ATOM 568 C C . VAL A 1 100 ? 33.088 31.665 35.378 1.00 18.04 78 VAL A C 1
ATOM 569 O O . VAL A 1 100 ? 33.056 32.880 35.731 1.00 18.31 78 VAL A O 1
ATOM 573 N N . ASN A 1 101 ? 33.944 31.170 34.480 1.00 19.23 79 ASN A N 1
ATOM 574 C CA . ASN A 1 101 ? 34.901 32.058 33.798 1.00 20.93 79 ASN A CA 1
ATOM 575 C C . ASN A 1 101 ? 34.188 32.694 32.613 1.00 21.43 79 ASN A C 1
ATOM 576 O O . ASN A 1 101 ? 34.021 32.048 31.574 1.00 22.96 79 ASN A O 1
ATOM 581 N N . GLU A 1 102 ? 33.765 33.945 32.797 1.00 21.53 80 GLU A N 1
ATOM 582 C CA . GLU A 1 102 ? 33.023 34.709 31.789 1.00 23.09 80 GLU A CA 1
ATOM 583 C C . GLU A 1 102 ? 33.930 35.634 31.006 1.00 23.31 80 GLU A C 1
ATOM 584 O O . GLU A 1 102 ? 34.282 36.736 31.498 1.00 23.38 80 GLU A O 1
ATOM 590 N N . ASN A 1 103 ? 34.274 35.198 29.786 1.00 24.38 81 ASN A N 1
ATOM 591 C CA . ASN A 1 103 ? 35.214 35.906 28.896 1.00 25.45 81 ASN A CA 1
ATOM 592 C C . ASN A 1 103 ? 36.519 36.323 29.584 1.00 24.45 81 ASN A C 1
ATOM 593 O O . ASN A 1 103 ? 36.957 37.474 29.483 1.00 25.69 81 ASN A O 1
ATOM 598 N N . GLY A 1 104 ? 37.128 35.363 30.262 1.00 22.89 82 GLY A N 1
ATOM 599 C CA . GLY A 1 104 ? 38.468 35.515 30.859 1.00 23.73 82 GLY A CA 1
ATOM 600 C C . GLY A 1 104 ? 38.450 36.237 32.192 1.00 23.69 82 GLY A C 1
ATOM 601 O O . GLY A 1 104 ? 39.507 36.709 32.656 1.00 24.00 82 GLY A O 1
ATOM 602 N N . SER A 1 105 ? 37.272 36.353 32.808 1.00 21.65 83 SER A N 1
ATOM 603 C CA . SER A 1 105 ? 37.189 36.855 34.184 1.00 21.92 83 SER A CA 1
ATOM 604 C C . SER A 1 105 ? 36.262 35.950 35.020 1.00 21.41 83 SER A C 1
ATOM 605 O O . SER A 1 105 ? 35.090 35.710 34.637 1.00 21.09 83 SER A O 1
ATOM 608 N N . TRP A 1 106 ? 36.792 35.421 36.127 1.00 20.37 84 TRP A N 1
ATOM 609 C CA . TRP A 1 106 ? 35.977 34.601 37.023 1.00 19.77 84 TRP A CA 1
ATOM 610 C C . TRP A 1 106 ? 34.861 35.407 37.657 1.00 20.18 84 TRP A C 1
ATOM 611 O O . TRP A 1 106 ? 35.087 36.532 38.165 1.00 21.25 84 TRP A O 1
ATOM 622 N N . ALA A 1 107 ? 33.644 34.841 37.601 1.00 18.73 85 ALA A N 1
ATOM 623 C CA . ALA A 1 107 ? 32.450 35.461 38.135 1.00 18.62 85 ALA A CA 1
ATOM 624 C C . ALA A 1 107 ? 31.899 34.544 39.216 1.00 18.19 85 ALA A C 1
ATOM 625 O O . ALA A 1 107 ? 31.499 33.424 38.899 1.00 16.74 85 ALA A O 1
ATOM 627 N N . SER A 1 108 ? 31.811 35.039 40.443 1.00 17.72 86 SER A N 1
ATOM 628 C CA . SER A 1 108 ? 31.356 34.294 41.570 1.00 17.43 86 SER A CA 1
ATOM 629 C C . SER A 1 108 ? 29.852 34.161 41.500 1.00 17.80 86 SER A C 1
ATOM 630 O O . SER A 1 108 ? 29.119 35.144 41.282 1.00 18.30 86 SER A O 1
ATOM 633 N N . LYS A 1 109 ? 29.386 32.921 41.646 1.00 15.86 87 LYS A N 1
ATOM 634 C CA . LYS A 1 109 ? 27.961 32.668 41.541 1.00 15.44 87 LYS A CA 1
ATOM 635 C C . LYS A 1 109 ? 27.325 32.422 42.885 1.00 16.18 87 LYS A C 1
ATOM 636 O O . LYS A 1 109 ? 26.456 33.138 43.273 1.00 15.35 87 LYS A O 1
ATOM 642 N N . THR A 1 110 ? 27.780 31.385 43.576 1.00 13.76 88 THR A N 1
ATOM 643 C CA . THR A 1 110 ? 27.255 31.097 44.931 1.00 14.93 88 THR A CA 1
ATOM 644 C C . THR A 1 110 ? 28.406 30.699 45.856 1.00 14.95 88 THR A C 1
ATOM 645 O O . THR A 1 110 ? 29.454 30.220 45.406 1.00 14.86 88 THR A O 1
ATOM 649 N N . VAL A 1 111 ? 28.157 30.857 47.146 1.00 14.52 89 VAL A N 1
ATOM 650 C CA . VAL A 1 111 ? 29.111 30.447 48.151 1.00 15.93 89 VAL A CA 1
ATOM 651 C C . VAL A 1 111 ? 28.292 29.695 49.196 1.00 15.60 89 VAL A C 1
ATOM 652 O O . VAL A 1 111 ? 27.241 30.201 49.644 1.00 15.33 89 VAL A O 1
ATOM 656 N N . THR A 1 112 ? 28.740 28.492 49.546 1.00 14.31 90 THR A N 1
ATOM 657 C CA . THR A 1 112 ? 27.960 27.595 50.386 1.00 14.71 90 THR A CA 1
ATOM 658 C C . THR A 1 112 ? 28.813 26.997 51.488 1.00 15.15 90 THR A C 1
ATOM 659 O O . THR A 1 112 ? 29.774 26.311 51.207 1.00 14.68 90 THR A O 1
ATOM 663 N N . ALA A 1 113 ? 28.492 27.317 52.751 1.00 15.54 91 ALA A N 1
ATOM 664 C CA . ALA A 1 113 ? 29.178 26.665 53.870 1.00 14.17 91 ALA A CA 1
ATOM 665 C C . ALA A 1 113 ? 28.881 25.181 53.833 1.00 14.68 91 ALA A C 1
ATOM 666 O O . ALA A 1 113 ? 27.733 24.732 53.571 1.00 15.43 91 ALA A O 1
ATOM 668 N N . VAL A 1 114 ? 29.906 24.408 54.158 1.00 13.99 92 VAL A N 1
ATOM 669 C CA . VAL A 1 114 ? 29.769 22.972 54.201 1.00 14.39 92 VAL A CA 1
ATOM 670 C C . VAL A 1 114 ? 29.622 22.521 55.656 1.00 14.93 92 VAL A C 1
ATOM 671 O O . VAL A 1 114 ? 30.507 22.784 56.459 1.00 13.95 92 VAL A O 1
ATOM 675 N N . PRO A 1 115 ? 28.473 21.926 56.004 1.00 16.19 93 PRO A N 1
ATOM 676 C CA . PRO A 1 115 ? 28.299 21.419 57.387 1.00 16.13 93 PRO A CA 1
ATOM 677 C C . PRO A 1 115 ? 29.472 20.519 57.873 1.00 16.17 93 PRO A C 1
ATOM 678 O O . PRO A 1 115 ? 29.985 19.665 57.133 1.00 17.34 93 PRO A O 1
ATOM 682 N N . ASN A 1 116 ? 29.857 20.700 59.135 1.00 16.98 94 ASN A N 1
ATOM 683 C CA . ASN A 1 116 ? 30.943 19.931 59.713 1.00 17.02 94 ASN A CA 1
ATOM 684 C C . ASN A 1 116 ? 30.312 18.643 60.300 1.00 18.06 94 ASN A C 1
ATOM 685 O O . ASN A 1 116 ? 29.830 18.673 61.451 1.00 15.95 94 ASN A O 1
ATOM 690 N N . GLN A 1 117 ? 30.234 17.592 59.494 1.00 19.32 95 GLN A N 1
ATOM 691 C CA . GLN A 1 117 ? 29.666 16.291 59.930 1.00 21.39 95 GLN A CA 1
ATOM 692 C C . GLN A 1 117 ? 30.603 15.099 59.673 1.00 22.19 95 GLN A C 1
ATOM 693 O O . GLN A 1 117 ? 30.163 13.947 59.692 1.00 21.80 95 GLN A O 1
ATOM 699 N N . GLY A 1 118 ? 31.880 15.385 59.417 1.00 21.35 96 GLY A N 1
ATOM 700 C CA . GLY A 1 118 ? 32.914 14.363 59.190 1.00 21.41 96 GLY A CA 1
ATOM 701 C C . GLY A 1 118 ? 33.415 14.402 57.756 1.00 20.69 96 GLY A C 1
ATOM 702 O O . GLY A 1 118 ? 32.619 14.418 56.819 1.00 20.61 96 GLY A O 1
ATOM 703 N N . TRP A 1 119 ? 34.737 14.363 57.615 1.00 20.09 97 TRP A N 1
ATOM 704 C CA . TRP A 1 119 ? 35.440 14.430 56.321 1.00 20.18 97 TRP A CA 1
ATOM 705 C C . TRP A 1 119 ? 34.921 13.463 55.270 1.00 20.97 97 TRP A C 1
ATOM 706 O O . TRP A 1 119 ? 34.858 13.813 54.089 1.00 21.46 97 TRP A O 1
ATOM 717 N N . ASP A 1 120 ? 34.554 12.246 55.688 1.00 21.58 98 ASP A N 1
ATOM 718 C CA . ASP A 1 120 ? 34.137 11.185 54.728 1.00 23.53 98 ASP A CA 1
ATOM 719 C C . ASP A 1 120 ? 32.608 11.017 54.694 1.00 23.77 98 ASP A C 1
ATOM 720 O O . ASP A 1 120 ? 32.031 10.184 53.968 1.00 24.38 98 ASP A O 1
ATOM 725 N N . ASN A 1 121 ? 31.939 11.830 55.509 1.00 22.10 99 ASN A N 1
ATOM 726 C CA . ASN A 1 121 ? 30.500 11.720 55.607 1.00 23.14 99 ASN A CA 1
ATOM 727 C C . ASN A 1 121 ? 29.860 12.665 54.595 1.00 23.09 99 ASN A C 1
ATOM 728 O O . ASN A 1 121 ? 29.570 13.819 54.929 1.00 24.08 99 ASN A O 1
ATOM 733 N N . PHE A 1 122 ? 29.721 12.212 53.344 1.00 22.19 100 PHE A N 1
ATOM 734 C CA . PHE A 1 122 ? 29.113 13.069 52.298 1.00 22.62 100 PHE A CA 1
ATOM 735 C C . PHE A 1 122 ? 27.615 13.183 52.486 1.00 23.09 100 PHE A C 1
ATOM 736 O O . PHE A 1 122 ? 26.913 12.184 52.810 1.00 22.01 100 PHE A O 1
ATOM 744 N N . GLN A 1 123 ? 27.132 14.411 52.333 1.00 22.35 101 GLN A N 1
ATOM 745 C CA . GLN A 1 123 ? 25.728 14.703 52.538 1.00 23.05 101 GLN A CA 1
ATOM 746 C C . GLN A 1 123 ? 25.336 15.616 51.389 1.00 22.04 101 GLN A C 1
ATOM 747 O O . GLN A 1 123 ? 26.151 16.465 50.962 1.00 20.44 101 GLN A O 1
ATOM 753 N N . PRO A 1 124 ? 24.090 15.467 50.894 1.00 22.21 102 PRO A N 1
ATOM 754 C CA . PRO A 1 124 ? 23.583 16.384 49.877 1.00 19.94 102 PRO A CA 1
ATOM 755 C C . PRO A 1 124 ? 23.626 17.801 50.454 1.00 19.52 102 PRO A C 1
ATOM 756 O O . PRO A 1 124 ? 23.247 18.018 51.634 1.00 18.72 102 PRO A O 1
ATOM 760 N N . LEU A 1 125 ? 24.077 18.743 49.624 1.00 16.77 103 LEU A N 1
ATOM 761 C CA . LEU A 1 125 ? 24.229 20.145 50.086 1.00 16.88 103 LEU A CA 1
ATOM 762 C C . LEU A 1 125 ? 23.697 21.047 48.977 1.00 17.35 103 LEU A C 1
ATOM 763 O O . LEU A 1 125 ? 24.202 21.007 47.834 1.00 18.07 103 LEU A O 1
ATOM 768 N N . ASN A 1 126 ? 22.677 21.835 49.310 1.00 17.43 104 ASN A N 1
ATOM 769 C CA . ASN A 1 126 ? 22.138 22.779 48.339 1.00 17.32 104 ASN A CA 1
ATOM 770 C C . ASN A 1 126 ? 23.113 23.972 48.099 1.00 16.12 104 ASN A C 1
ATOM 771 O O . ASN A 1 126 ? 23.440 24.719 49.017 1.00 17.99 104 ASN A O 1
ATOM 776 N N . GLY 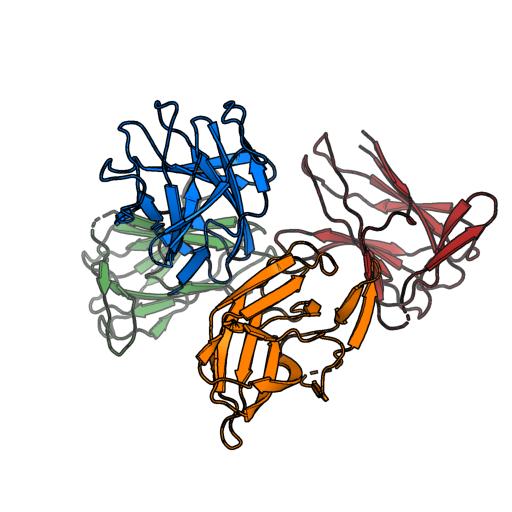A 1 127 ? 23.526 24.151 46.856 1.00 15.65 105 GLY A N 1
ATOM 777 C CA . GLY A 1 127 ? 24.512 25.179 46.496 1.00 14.60 105 GLY A CA 1
ATOM 778 C C . GLY A 1 127 ? 23.897 26.378 45.792 1.00 15.79 105 GLY A C 1
ATOM 779 O O . GLY A 1 127 ? 24.612 27.218 45.255 1.00 16.76 105 GLY A O 1
ATOM 780 N N . GLY A 1 128 ? 22.574 26.511 45.855 1.00 16.06 106 GLY A N 1
ATOM 781 C CA . GLY A 1 128 ? 21.894 27.619 45.183 1.00 16.50 106 GLY A CA 1
ATOM 782 C C . GLY A 1 128 ? 21.702 27.338 43.702 1.00 17.16 106 GLY A C 1
ATOM 783 O O . GLY A 1 128 ? 21.687 26.167 43.247 1.00 17.30 106 GLY A O 1
ATOM 784 N N . SER A 1 129 ? 21.544 28.404 42.943 1.00 17.61 107 SER A N 1
ATOM 785 C CA A SER A 1 129 ? 21.276 28.314 41.502 0.50 16.87 107 SER A CA 1
ATOM 786 C CA B SER A 1 129 ? 21.339 28.248 41.517 0.50 17.22 107 SER A CA 1
ATOM 787 C C . SER A 1 129 ? 22.247 29.121 40.664 1.00 17.16 107 SER A C 1
ATOM 788 O O . SER A 1 129 ? 22.818 30.119 41.117 1.00 16.64 107 SER A O 1
ATOM 793 N N . VAL A 1 130 ? 22.395 28.706 39.431 1.00 15.85 108 VAL A N 1
ATOM 794 C CA . VAL A 1 130 ? 23.259 29.431 38.485 1.00 14.53 108 VAL A CA 1
ATOM 795 C C . VAL A 1 130 ? 22.646 29.376 37.113 1.00 14.89 108 VAL A C 1
ATOM 796 O O . VAL A 1 130 ? 22.233 28.330 36.675 1.00 15.40 108 VAL A O 1
ATOM 800 N N . TYR A 1 131 ? 22.579 30.531 36.447 1.00 14.90 109 TYR A N 1
ATOM 801 C CA . TYR A 1 131 ? 22.043 30.545 35.118 1.00 14.75 109 TYR A CA 1
ATOM 802 C C . TYR A 1 131 ? 23.145 30.101 34.165 1.00 15.87 109 TYR A C 1
ATOM 803 O O . TYR A 1 131 ? 24.202 30.727 34.093 1.00 15.87 109 TYR A O 1
ATOM 812 N N . LEU A 1 132 ? 22.871 29.042 33.422 1.00 14.19 110 LEU A N 1
ATOM 813 C CA . LEU A 1 132 ? 23.807 28.580 32.408 1.00 15.62 110 LEU A CA 1
ATOM 814 C C . LEU A 1 132 ? 23.172 28.586 31.027 1.00 16.20 110 LEU A C 1
ATOM 815 O O . LEU A 1 132 ? 22.145 27.940 30.810 1.00 17.20 110 LEU A O 1
ATOM 820 N N . SER A 1 133 ? 23.787 29.325 30.111 1.00 16.33 111 SER A N 1
ATOM 821 C CA . SER A 1 133 ? 23.310 29.366 28.735 1.00 18.61 111 SER A CA 1
ATOM 822 C C . SER A 1 133 ? 23.644 28.061 27.999 1.00 18.51 111 SER A C 1
ATOM 823 O O . SER A 1 133 ? 24.509 27.287 28.450 1.00 16.89 111 SER A O 1
ATOM 826 N N . ALA A 1 134 ? 23.051 27.835 26.828 1.00 17.46 112 ALA A N 1
ATOM 827 C CA . ALA A 1 134 ? 23.399 26.660 26.080 1.00 17.42 112 ALA A CA 1
ATOM 828 C C . ALA A 1 134 ? 24.797 26.898 25.542 1.00 17.26 112 ALA A C 1
ATOM 829 O O . ALA A 1 134 ? 25.088 27.954 24.991 1.00 17.75 112 ALA A O 1
ATOM 831 N N . GLY A 1 135 ? 25.684 25.946 25.769 1.00 15.12 113 GLY A N 1
ATOM 832 C CA . GLY A 1 135 ? 27.071 26.136 25.368 1.00 16.04 113 GLY A CA 1
ATOM 833 C C . GLY A 1 135 ? 28.036 25.400 26.277 1.00 15.81 113 GLY A C 1
ATOM 834 O O . GLY A 1 135 ? 27.663 24.336 26.863 1.00 17.13 113 GLY A O 1
ATOM 835 N N . THR A 1 136 ? 29.272 25.896 26.327 1.00 15.95 114 THR A N 1
ATOM 836 C CA . THR A 1 136 ? 30.352 25.242 27.131 1.00 15.58 114 THR A CA 1
ATOM 837 C C . THR A 1 136 ? 30.868 26.228 28.189 1.00 16.09 114 THR A C 1
ATOM 838 O O . THR A 1 136 ? 31.170 27.362 27.862 1.00 16.48 114 THR A O 1
ATOM 842 N N . HIS A 1 137 ? 30.946 25.761 29.424 1.00 15.26 115 HIS A N 1
ATOM 843 C CA . HIS A 1 137 ? 31.272 26.663 30.544 1.00 16.49 115 HIS A CA 1
ATOM 844 C C . HIS A 1 137 ? 32.467 26.130 31.330 1.00 16.80 115 HIS A C 1
ATOM 845 O O . HIS A 1 137 ? 32.535 24.932 31.607 1.00 17.06 115 HIS A O 1
ATOM 852 N N . GLN A 1 138 ? 33.359 27.030 31.705 1.00 17.05 116 GLN A N 1
ATOM 853 C CA . GLN A 1 138 ? 34.458 26.712 32.623 1.00 17.83 116 GLN A CA 1
ATOM 854 C C . GLN A 1 138 ? 33.951 27.058 34.029 1.00 17.20 116 GLN A C 1
ATOM 855 O O . GLN A 1 138 ? 33.638 28.216 34.345 1.00 16.55 116 GLN A O 1
ATOM 861 N N . VAL A 1 139 ? 33.850 26.038 34.852 1.00 15.44 117 VAL A N 1
ATOM 862 C CA . VAL A 1 139 ? 33.343 26.181 36.238 1.00 14.03 117 VAL A CA 1
ATOM 863 C C . VAL A 1 139 ? 34.517 25.929 37.213 1.00 14.31 117 VAL A C 1
ATOM 864 O O . VAL A 1 139 ? 35.313 24.994 36.989 1.00 16.04 117 VAL A O 1
ATOM 868 N N . ARG A 1 140 ? 34.560 26.708 38.292 1.00 12.73 118 ARG A N 1
ATOM 869 C CA . ARG A 1 140 ? 35.623 26.535 39.300 1.00 12.53 118 ARG A CA 1
ATOM 870 C C . ARG A 1 140 ? 34.923 26.337 40.634 1.00 13.46 118 ARG A C 1
ATOM 871 O O . ARG A 1 140 ? 33.976 27.093 40.930 1.00 11.42 118 ARG A O 1
ATOM 879 N N . LEU A 1 141 ? 35.403 25.365 41.399 1.00 12.33 119 LEU A N 1
ATOM 880 C CA . LEU A 1 141 ? 34.961 25.220 42.794 1.00 11.86 119 LEU A CA 1
ATOM 881 C C . LEU A 1 141 ? 36.172 25.645 43.647 1.00 12.15 119 LEU A C 1
ATOM 882 O O . LEU A 1 141 ? 37.250 25.110 43.477 1.00 13.79 119 LEU A O 1
ATOM 887 N N . HIS A 1 142 ? 35.961 26.593 44.571 1.00 13.01 120 HIS A N 1
ATOM 888 C CA . HIS A 1 142 ? 37.081 27.269 45.266 1.00 13.71 120 HIS A CA 1
ATOM 889 C C . HIS A 1 142 ? 36.882 27.139 46.786 1.00 13.43 120 HIS A C 1
ATOM 890 O O . HIS A 1 142 ? 35.740 27.301 47.276 1.00 14.57 120 HIS A O 1
ATOM 897 N N . GLY A 1 143 ? 37.971 26.776 47.496 1.00 14.44 121 GLY A N 1
ATOM 898 C CA . GLY A 1 143 ? 37.918 26.683 48.964 1.00 14.97 121 GLY A CA 1
ATOM 899 C C . GLY A 1 143 ? 37.827 28.083 49.571 1.00 14.85 121 GLY A C 1
ATOM 900 O O . GLY A 1 143 ? 38.855 28.681 49.874 1.00 17.24 121 GLY A O 1
ATOM 901 N N . ALA A 1 144 ? 36.613 28.628 49.714 1.00 15.38 122 ALA A N 1
ATOM 902 C CA . ALA A 1 144 ? 36.478 30.100 49.967 1.00 16.82 122 ALA A CA 1
ATOM 903 C C . ALA A 1 144 ? 36.351 30.465 51.461 1.00 18.07 122 ALA A C 1
ATOM 904 O O . ALA A 1 144 ? 36.258 31.656 51.820 1.00 17.92 122 ALA A O 1
ATOM 906 N N . GLY A 1 145 ? 36.308 29.442 52.321 1.00 18.49 123 GLY A N 1
ATOM 907 C CA . GLY A 1 145 ? 35.955 29.652 53.720 1.00 18.56 123 GLY A CA 1
ATOM 908 C C . GLY A 1 145 ? 37.139 30.236 54.485 1.00 18.55 123 GLY A C 1
ATOM 909 O O . GLY A 1 145 ? 38.211 30.434 53.938 1.00 19.59 123 GLY A O 1
ATOM 910 N N . SER A 1 146 ? 36.965 30.437 55.783 1.00 20.02 124 SER A N 1
ATOM 911 C CA . SER A 1 146 ? 38.050 30.978 56.598 1.00 21.70 124 SER A CA 1
ATOM 912 C C . SER A 1 146 ? 39.082 29.923 57.071 1.00 21.50 124 SER A C 1
ATOM 913 O O . SER A 1 146 ? 40.234 30.253 57.377 1.00 21.67 124 SER A O 1
ATOM 916 N N . ASN A 1 147 ? 38.671 28.665 57.140 1.00 20.23 125 ASN A N 1
ATOM 917 C CA . ASN A 1 147 ? 39.528 27.648 57.748 1.00 20.21 125 ASN A CA 1
ATOM 918 C C . ASN A 1 147 ? 40.706 27.275 56.822 1.00 20.66 125 ASN A C 1
ATOM 919 O O . ASN A 1 147 ? 40.528 27.255 55.590 1.00 20.07 125 ASN A O 1
ATOM 924 N N . ASN A 1 148 ? 41.903 26.977 57.368 1.00 19.99 126 ASN A N 1
ATOM 925 C CA . ASN A 1 148 ? 42.981 26.370 56.537 1.00 20.29 126 ASN A CA 1
ATOM 926 C C . ASN A 1 148 ? 42.530 25.150 55.716 1.00 19.46 126 ASN A C 1
ATOM 927 O O . ASN A 1 148 ? 43.002 24.963 54.582 1.00 18.16 126 ASN A O 1
ATOM 932 N N . TRP A 1 149 ? 41.624 24.369 56.302 1.00 17.70 127 TRP A N 1
ATOM 933 C CA . TRP A 1 149 ? 41.063 23.132 55.720 1.00 18.34 127 TRP A CA 1
ATOM 934 C C . TRP A 1 149 ? 39.614 23.413 55.373 1.00 18.49 127 TRP A C 1
ATOM 935 O O . TRP A 1 149 ? 38.938 24.125 56.127 1.00 18.59 127 TRP A O 1
ATOM 946 N N . GLN A 1 150 ? 39.121 22.831 54.271 1.00 17.02 128 GLN A N 1
ATOM 947 C CA . GLN A 1 150 ? 37.881 23.315 53.693 1.00 15.65 128 GLN A CA 1
ATOM 948 C C . GLN A 1 150 ? 36.788 22.217 53.662 1.00 15.98 128 GLN A C 1
ATOM 949 O O . GLN A 1 150 ? 35.882 22.219 54.498 1.00 14.73 128 GLN A O 1
ATOM 955 N N . TRP A 1 151 ? 36.910 21.275 52.726 1.00 14.57 129 TRP A N 1
ATOM 956 C CA . TRP A 1 151 ? 35.864 20.297 52.496 1.00 15.02 129 TRP A CA 1
ATOM 957 C C . TRP A 1 151 ? 36.394 19.201 51.573 1.00 14.65 129 TRP A C 1
ATOM 958 O O . TRP A 1 151 ? 37.417 19.413 50.925 1.00 15.27 129 TRP A O 1
ATOM 969 N N . ASN A 1 152 ? 35.713 18.050 51.594 1.00 13.56 130 ASN A N 1
ATOM 970 C CA . ASN A 1 152 ? 35.911 17.005 50.571 1.00 13.79 130 ASN A CA 1
ATOM 971 C C . ASN A 1 152 ? 34.677 16.910 49.709 1.00 13.75 130 ASN A C 1
ATOM 972 O O . ASN A 1 152 ? 33.562 17.215 50.163 1.00 14.19 130 ASN A O 1
ATOM 977 N N . LEU A 1 153 ? 34.866 16.475 48.460 1.00 13.22 131 LEU A N 1
ATOM 978 C CA . LEU A 1 153 ? 33.731 16.463 47.534 1.00 14.52 131 LEU A CA 1
ATOM 979 C C . LEU A 1 153 ? 33.702 15.216 46.649 1.00 15.50 131 LEU A C 1
ATOM 980 O O . LEU A 1 153 ? 34.672 14.912 45.958 1.00 15.27 131 LEU A O 1
ATOM 985 N N . ASP A 1 154 ? 32.550 14.561 46.655 1.00 16.33 132 ASP A N 1
ATOM 986 C CA . ASP A 1 154 ? 32.334 13.357 45.878 1.00 17.53 132 ASP A CA 1
ATOM 987 C C . ASP A 1 154 ? 32.003 13.841 44.453 1.00 17.08 132 ASP A C 1
ATOM 988 O O . ASP A 1 154 ? 32.678 13.482 43.469 1.00 16.38 132 ASP A O 1
ATOM 993 N N . LYS A 1 155 ? 31.011 14.702 44.354 1.00 16.83 133 LYS A N 1
ATOM 994 C CA . LYS A 1 155 ? 30.482 15.116 43.066 1.00 17.99 133 LYS A CA 1
ATOM 995 C C . LYS A 1 155 ? 29.593 16.320 43.301 1.00 17.02 133 LYS A C 1
ATOM 996 O O . LYS A 1 155 ? 29.271 16.664 44.444 1.00 15.25 133 LYS A O 1
ATOM 1002 N N . PHE A 1 156 ? 29.224 16.947 42.187 1.00 17.05 134 PHE A N 1
ATOM 1003 C CA . PHE A 1 156 ? 28.108 17.887 42.206 1.00 17.41 134 PHE A CA 1
ATOM 1004 C C . PHE A 1 156 ? 27.212 17.658 40.993 1.00 18.26 134 PHE A C 1
ATOM 1005 O O . PHE A 1 156 ? 27.635 17.058 39.987 1.00 18.30 134 PHE A O 1
ATOM 1013 N N . THR A 1 157 ? 25.983 18.148 41.117 1.00 18.53 135 THR A N 1
ATOM 1014 C CA . THR A 1 157 ? 24.977 18.000 40.080 1.00 19.22 135 THR A CA 1
ATOM 1015 C C . THR A 1 157 ? 24.317 19.357 39.817 1.00 18.26 135 THR A C 1
ATOM 1016 O O . THR A 1 157 ? 24.046 20.129 40.742 1.00 18.39 135 THR A O 1
ATOM 1020 N N . LEU A 1 158 ? 24.048 19.605 38.548 1.00 16.35 136 LEU A N 1
ATOM 1021 C CA . LEU A 1 158 ? 23.368 20.829 38.097 1.00 17.73 136 LEU A CA 1
ATOM 1022 C C . LEU A 1 158 ? 21.979 20.331 37.593 1.00 17.36 136 LEU A C 1
ATOM 1023 O O . LEU A 1 158 ? 21.929 19.486 36.711 1.00 19.34 136 LEU A O 1
ATOM 1028 N N . SER A 1 159 ? 20.898 20.816 38.181 1.00 17.26 137 SER A N 1
ATOM 1029 C CA . SER A 1 159 ? 19.549 20.342 37.812 1.00 19.36 137 SER A CA 1
ATOM 1030 C C . SER A 1 159 ? 18.628 21.474 37.399 1.00 19.78 137 SER A C 1
ATOM 1031 O O . SER A 1 159 ? 18.463 22.473 38.122 1.00 20.08 137 SER A O 1
ATOM 1034 N N . ASN A 1 160 ? 17.982 21.229 36.258 1.00 22.16 138 ASN A N 1
ATOM 1035 C CA . ASN A 1 160 ? 16.976 22.116 35.714 1.00 22.79 138 ASN A CA 1
ATOM 1036 C C . ASN A 1 160 ? 15.653 21.375 35.452 1.00 24.45 138 ASN A C 1
ATOM 1037 O O . ASN A 1 160 ? 14.596 22.015 35.502 1.00 26.01 138 ASN A O 1
ATOM 1042 N N . ALA B 1 25 ? 37.754 -3.992 35.279 1.00 36.90 3 ALA B N 1
ATOM 1043 C CA . ALA B 1 25 ? 37.573 -4.229 33.805 1.00 36.59 3 ALA B CA 1
ATOM 1044 C C . ALA B 1 25 ? 37.532 -2.899 33.000 1.00 35.82 3 ALA B C 1
ATOM 1045 O O . ALA B 1 25 ? 37.049 -1.861 33.497 1.00 36.08 3 ALA B O 1
ATOM 1047 N N . SER B 1 26 ? 38.100 -2.937 31.793 1.00 34.07 4 SER B N 1
ATOM 1048 C CA . SER B 1 26 ? 38.145 -1.779 30.890 1.00 32.94 4 SER B CA 1
ATOM 1049 C C . SER B 1 26 ? 38.104 -2.343 29.477 1.00 32.09 4 SER B C 1
ATOM 1050 O O . SER B 1 26 ? 38.815 -3.303 29.162 1.00 33.14 4 SER B O 1
ATOM 1053 N N . ILE B 1 27 ? 37.228 -1.790 28.644 1.00 28.65 5 ILE B N 1
ATOM 1054 C CA . ILE B 1 27 ? 37.113 -2.177 27.249 1.00 24.73 5 ILE B CA 1
ATOM 1055 C C . ILE B 1 27 ? 37.380 -0.883 26.504 1.00 24.00 5 ILE B C 1
ATOM 1056 O O . ILE B 1 27 ? 36.688 0.083 26.715 1.00 22.87 5 ILE B O 1
ATOM 1061 N N . ALA B 1 28 ? 38.434 -0.849 25.706 1.00 21.84 6 ALA B N 1
ATOM 1062 C CA . ALA B 1 28 ? 38.776 0.395 24.993 1.00 20.28 6 ALA B CA 1
ATOM 1063 C C . ALA B 1 28 ? 38.571 0.172 23.500 1.00 20.73 6 ALA B C 1
ATOM 1064 O O . ALA B 1 28 ? 38.936 -0.883 22.969 1.00 20.90 6 ALA B O 1
ATOM 1066 N N . VAL B 1 29 ? 37.999 1.166 22.826 1.00 18.37 7 VAL B N 1
ATOM 1067 C CA . VAL B 1 29 ? 37.604 1.071 21.439 1.00 17.90 7 VAL B CA 1
ATOM 1068 C C . VAL B 1 29 ? 38.060 2.340 20.658 1.00 16.95 7 VAL B C 1
ATOM 1069 O O . VAL B 1 29 ? 37.691 3.479 20.992 1.00 16.96 7 VAL B O 1
ATOM 1073 N N . GLU B 1 30 ? 38.866 2.130 19.625 1.00 17.01 8 GLU B N 1
ATOM 1074 C CA . GLU B 1 30 ? 39.290 3.235 18.788 1.00 17.59 8 GLU B CA 1
ATOM 1075 C C . GLU B 1 30 ? 38.174 3.599 17.814 1.00 18.00 8 GLU B C 1
ATOM 1076 O O . GLU B 1 30 ? 37.596 2.723 17.135 1.00 17.49 8 GLU B O 1
ATOM 1082 N N . ALA B 1 31 ? 37.899 4.920 17.736 1.00 18.42 9 ALA B N 1
ATOM 1083 C CA . ALA B 1 31 ? 36.785 5.433 16.945 1.00 18.26 9 ALA B CA 1
ATOM 1084 C C . ALA B 1 31 ? 36.918 5.064 15.465 1.00 18.06 9 ALA B C 1
ATOM 1085 O O . ALA B 1 31 ? 35.918 4.813 14.801 1.00 18.44 9 ALA B O 1
ATOM 1087 N N . GLU B 1 32 ? 38.165 5.027 14.985 1.00 17.76 10 GLU B N 1
ATOM 1088 C CA . GLU B 1 32 ? 38.463 4.755 13.577 1.00 18.36 10 GLU B CA 1
ATOM 1089 C C . GLU B 1 32 ? 38.255 3.280 13.237 1.00 19.76 10 GLU B C 1
ATOM 1090 O O . GLU B 1 32 ? 38.344 2.927 12.058 1.00 20.47 10 GLU B O 1
ATOM 1096 N N . ASN B 1 33 ? 38.037 2.437 14.252 1.00 19.97 11 ASN B N 1
ATOM 1097 C CA . ASN B 1 33 ? 37.845 0.988 14.015 1.00 19.64 11 ASN B CA 1
ATOM 1098 C C . ASN B 1 33 ? 36.373 0.630 13.920 1.00 19.81 11 ASN B C 1
ATOM 1099 O O . ASN B 1 33 ? 36.007 -0.517 14.245 1.00 20.77 11 ASN B O 1
ATOM 1104 N N . PHE B 1 34 ? 35.539 1.583 13.510 1.00 19.00 12 PHE B N 1
ATOM 1105 C CA . PHE B 1 34 ? 34.093 1.304 13.396 1.00 19.81 12 PHE B CA 1
ATOM 1106 C C . PHE B 1 34 ? 33.881 0.163 12.378 1.00 20.91 12 PHE B C 1
ATOM 1107 O O . PHE B 1 34 ? 34.718 -0.022 11.488 1.00 21.07 12 PHE B O 1
ATOM 1115 N N . ASN B 1 35 ? 32.796 -0.598 12.554 1.00 22.66 13 ASN B N 1
ATOM 1116 C CA . ASN B 1 35 ? 32.324 -1.604 11.554 1.00 24.87 13 ASN B CA 1
ATOM 1117 C C . ASN B 1 35 ? 31.675 -0.975 10.313 1.00 25.65 13 ASN B C 1
ATOM 1118 O O . ASN B 1 35 ? 31.749 -1.489 9.158 1.00 26.66 13 ASN B O 1
ATOM 1123 N N . ALA B 1 36 ? 30.982 0.130 10.578 1.00 23.86 14 ALA B N 1
ATOM 1124 C CA . ALA B 1 36 ? 30.087 0.786 9.662 1.00 23.28 14 ALA B CA 1
ATOM 1125 C C . ALA B 1 36 ? 29.868 2.245 10.130 1.00 22.55 14 ALA B C 1
ATOM 1126 O O . ALA B 1 36 ? 29.956 2.535 11.304 1.00 21.39 14 ALA B O 1
ATOM 1128 N N . VAL B 1 37 ? 29.631 3.130 9.162 1.00 22.89 15 VAL B N 1
ATOM 1129 C CA . VAL B 1 37 ? 29.138 4.471 9.393 1.00 22.45 15 VAL B CA 1
ATOM 1130 C C . VAL B 1 37 ? 27.977 4.758 8.447 1.00 23.69 15 VAL B C 1
ATOM 1131 O O . VAL B 1 37 ? 27.848 4.103 7.396 1.00 25.06 15 VAL B O 1
ATOM 1135 N N . GLY B 1 38 ? 27.186 5.777 8.779 1.00 22.69 16 GLY B N 1
ATOM 1136 C CA . GLY B 1 38 ? 26.057 6.207 7.960 1.00 23.90 16 GLY B CA 1
ATOM 1137 C C . GLY B 1 38 ? 25.482 7.539 8.379 1.00 24.41 16 GLY B C 1
ATOM 1138 O O . GLY B 1 38 ? 26.051 8.239 9.206 1.00 23.44 16 GLY B O 1
ATOM 1139 N N . GLY B 1 39 ? 24.342 7.876 7.787 1.00 25.05 17 GLY B N 1
ATOM 1140 C CA . GLY B 1 39 ? 23.451 8.922 8.297 1.00 25.22 17 GLY B CA 1
ATOM 1141 C C . GLY B 1 39 ? 21.986 8.503 8.173 1.00 26.99 17 GLY B C 1
ATOM 1142 O O . GLY B 1 39 ? 21.673 7.377 7.700 1.00 25.84 17 GLY B O 1
ATOM 1143 N N . PRO B 1 48 ? 30.276 11.645 4.186 1.00 28.35 26 PRO B N 1
ATOM 1144 C CA . PRO B 1 48 ? 30.119 10.666 5.253 1.00 27.06 26 PRO B CA 1
ATOM 1145 C C . PRO B 1 48 ? 31.208 10.801 6.319 1.00 25.76 26 PRO B C 1
ATOM 1146 O O . PRO B 1 48 ? 32.279 11.420 6.098 1.00 24.31 26 PRO B O 1
ATOM 1150 N N . VAL B 1 49 ? 30.948 10.117 7.431 1.00 23.40 27 VAL B N 1
ATOM 1151 C CA . VAL B 1 49 ? 31.907 10.042 8.510 1.00 20.77 27 VAL B CA 1
ATOM 1152 C C . VAL B 1 49 ? 33.210 9.503 7.943 1.00 20.72 27 VAL B C 1
ATOM 1153 O O . VAL B 1 49 ? 33.218 8.537 7.152 1.00 21.45 27 VAL B O 1
ATOM 1157 N N . SER B 1 50 ? 34.304 10.133 8.340 1.00 19.41 28 SER B N 1
ATOM 1158 C CA . SER B 1 50 ? 35.626 9.855 7.805 1.00 21.71 28 SER B CA 1
ATOM 1159 C C . SER B 1 50 ? 36.658 9.764 8.912 1.00 21.13 28 SER B C 1
ATOM 1160 O O . SER B 1 50 ? 36.375 10.101 10.052 1.00 20.90 28 SER B O 1
ATOM 1163 N N . VAL B 1 51 ? 37.823 9.244 8.566 1.00 21.65 29 VAL B N 1
ATOM 1164 C CA . VAL B 1 51 ? 38.945 9.037 9.492 1.00 22.26 29 VAL B CA 1
ATOM 1165 C C . VAL B 1 51 ? 39.997 10.078 9.124 1.00 22.15 29 VAL B C 1
ATOM 1166 O O . VAL B 1 51 ? 40.221 10.314 7.927 1.00 21.80 29 VAL B O 1
ATOM 1170 N N . TYR B 1 52 ? 40.602 10.715 10.133 1.00 21.73 30 TYR B N 1
ATOM 1171 C CA . TYR B 1 52 ? 41.720 11.648 9.928 1.00 21.73 30 TYR B CA 1
ATOM 1172 C C . TYR B 1 52 ? 42.767 11.498 11.018 1.00 22.22 30 TYR B C 1
ATOM 1173 O O . TYR B 1 52 ? 42.491 10.925 12.070 1.00 20.74 30 TYR B O 1
ATOM 1182 N N . THR B 1 53 ? 43.971 12.011 10.762 1.00 22.64 31 THR B N 1
ATOM 1183 C CA . THR B 1 53 ? 44.990 12.046 11.824 1.00 23.89 31 THR B CA 1
ATOM 1184 C C . THR B 1 53 ? 45.415 13.482 12.158 1.00 23.40 31 THR B C 1
ATOM 1185 O O . THR B 1 53 ? 45.554 14.330 11.269 1.00 23.18 31 THR B O 1
ATOM 1189 N N . VAL B 1 54 ? 45.640 13.716 13.441 1.00 23.33 32 VAL B N 1
ATOM 1190 C CA . VAL B 1 54 ? 46.050 15.021 13.963 1.00 25.41 32 VAL B CA 1
ATOM 1191 C C . VAL B 1 54 ? 46.793 14.820 15.288 1.00 25.66 32 VAL B C 1
ATOM 1192 O O . VAL B 1 54 ? 46.361 14.015 16.146 1.00 25.62 32 VAL B O 1
ATOM 1196 N N . ASN B 1 55 ? 47.920 15.533 15.449 1.00 27.16 33 ASN B N 1
ATOM 1197 C CA . ASN B 1 55 ? 48.771 15.345 16.636 1.00 27.97 33 ASN B CA 1
ATOM 1198 C C . ASN B 1 55 ? 49.154 13.883 16.933 1.00 28.28 33 ASN B C 1
ATOM 1199 O O . ASN B 1 55 ? 49.350 13.525 18.088 1.00 29.07 33 ASN B O 1
ATOM 1204 N N . GLY B 1 56 ? 49.280 13.060 15.886 1.00 28.88 34 GLY B N 1
ATOM 1205 C CA . GLY B 1 56 ? 49.473 11.608 16.054 1.00 29.55 34 GLY B CA 1
ATOM 1206 C C . GLY B 1 56 ? 48.342 10.829 16.755 1.00 28.92 34 GLY B C 1
ATOM 1207 O O . GLY B 1 56 ? 48.553 9.715 17.212 1.00 30.20 34 GLY B O 1
ATOM 1208 N N . ASN B 1 57 ? 47.155 11.424 16.866 1.00 27.83 35 ASN B N 1
ATOM 1209 C CA . ASN B 1 57 ? 45.936 10.689 17.160 1.00 26.29 35 ASN B CA 1
ATOM 1210 C C . ASN B 1 57 ? 45.186 10.398 15.872 1.00 25.82 35 ASN B C 1
ATOM 1211 O O . ASN B 1 57 ? 45.158 11.230 14.965 1.00 27.82 35 ASN B O 1
ATOM 1216 N N . THR B 1 58 ? 44.598 9.214 15.763 1.00 22.56 36 THR B N 1
ATOM 1217 C CA . THR B 1 58 ? 43.699 8.969 14.649 1.00 21.07 36 THR B CA 1
ATOM 1218 C C . THR B 1 58 ? 42.268 9.041 15.192 1.00 20.76 36 THR B C 1
ATOM 1219 O O . THR B 1 58 ? 41.995 8.567 16.281 1.00 19.77 36 THR B O 1
ATOM 1223 N N . ALA B 1 59 ? 41.373 9.652 14.426 1.00 19.52 37 ALA B N 1
ATOM 1224 C CA . ALA B 1 59 ? 40.030 9.932 14.934 1.00 17.79 37 ALA B CA 1
ATOM 1225 C C . ALA B 1 59 ? 39.046 9.922 13.783 1.00 18.20 37 ALA B C 1
ATOM 1226 O O . ALA B 1 59 ? 39.441 9.723 12.622 1.00 17.37 37 ALA B O 1
ATOM 1228 N N . ILE B 1 60 ? 37.766 10.079 14.112 1.00 16.32 38 ILE B N 1
ATOM 1229 C CA . ILE B 1 60 ? 36.736 10.263 13.102 1.00 17.03 38 ILE B CA 1
ATOM 1230 C C . ILE B 1 60 ? 36.232 11.714 13.129 1.00 16.75 38 ILE B C 1
ATOM 1231 O O . ILE B 1 60 ? 36.160 12.390 14.213 1.00 16.90 38 ILE B O 1
ATOM 1236 N N . ASN B 1 61 ? 35.905 12.190 11.934 1.00 16.85 39 ASN B N 1
ATOM 1237 C CA . ASN B 1 61 ? 35.344 13.523 11.765 1.00 17.49 39 ASN B CA 1
ATOM 1238 C C . ASN B 1 61 ? 34.328 13.494 10.630 1.00 16.84 39 ASN B C 1
ATOM 1239 O O . ASN B 1 61 ? 33.903 12.381 10.206 1.00 17.27 39 ASN B O 1
ATOM 1244 N N . TYR B 1 62 ? 33.895 14.685 10.191 1.00 17.72 40 TYR B N 1
ATOM 1245 C CA . TYR B 1 62 ? 32.719 14.817 9.328 1.00 17.17 40 TYR B CA 1
ATOM 1246 C C . TYR B 1 62 ? 31.493 14.090 9.911 1.00 16.17 40 TYR B C 1
ATOM 1247 O O . TYR B 1 62 ? 30.705 13.488 9.199 1.00 17.53 40 TYR B O 1
ATOM 1256 N N . VAL B 1 63 ? 31.376 14.157 11.245 1.00 15.30 41 VAL B N 1
ATOM 1257 C CA . VAL B 1 63 ? 30.173 13.643 11.913 1.00 15.12 41 VAL B CA 1
ATOM 1258 C C . VAL B 1 63 ? 29.149 14.771 12.005 1.00 15.21 41 VAL B C 1
ATOM 1259 O O . VAL B 1 63 ? 29.325 15.734 12.749 1.00 15.03 41 VAL B O 1
ATOM 1263 N N . ASN B 1 64 ? 28.100 14.658 11.188 1.00 15.72 42 ASN B N 1
ATOM 1264 C CA . ASN B 1 64 ? 27.025 15.624 11.150 1.00 14.78 42 ASN B CA 1
ATOM 1265 C C . ASN B 1 64 ? 25.798 15.152 11.944 1.00 15.27 42 ASN B C 1
ATOM 1266 O O . ASN B 1 64 ? 25.732 13.989 12.382 1.00 16.23 42 ASN B O 1
ATOM 1271 N N . GLN B 1 65 ? 24.784 16.001 12.046 1.00 16.20 43 GLN B N 1
ATOM 1272 C CA . GLN B 1 65 ? 23.526 15.631 12.675 1.00 15.63 43 GLN B CA 1
ATOM 1273 C C . GLN B 1 65 ? 22.969 14.378 12.021 1.00 16.83 43 GLN B C 1
ATOM 1274 O O . GLN B 1 65 ? 22.934 14.314 10.787 1.00 17.17 43 GLN B O 1
ATOM 1280 N N . GLY B 1 66 ? 22.586 13.389 12.841 1.00 16.91 44 GLY B N 1
ATOM 1281 C CA . GLY B 1 66 ? 22.042 12.134 12.336 1.00 17.47 44 GLY B CA 1
ATOM 1282 C C . GLY B 1 66 ? 23.034 11.075 11.847 1.00 18.17 44 GLY B C 1
ATOM 1283 O O . GLY B 1 66 ? 22.677 9.886 11.625 1.00 19.60 44 GLY B O 1
ATOM 1284 N N . ASP B 1 67 ? 24.292 11.485 11.681 1.00 16.90 45 ASP B N 1
ATOM 1285 C CA . ASP B 1 67 ? 25.361 10.538 11.377 1.00 15.58 45 ASP B CA 1
ATOM 1286 C C . ASP B 1 67 ? 25.578 9.533 12.530 1.00 14.63 45 ASP B C 1
ATOM 1287 O O . ASP B 1 67 ? 25.277 9.827 13.692 1.00 13.25 45 ASP B O 1
ATOM 1292 N N . TYR B 1 68 ? 26.154 8.365 12.205 1.00 15.48 46 TYR B N 1
ATOM 1293 C CA . TYR B 1 68 ? 26.478 7.360 13.234 1.00 14.54 46 TYR B CA 1
ATOM 1294 C C . TYR B 1 68 ? 27.685 6.480 12.840 1.00 15.11 46 TYR B C 1
ATOM 1295 O O . TYR B 1 68 ? 28.089 6.440 11.655 1.00 16.67 46 TYR B O 1
ATOM 1304 N N . ALA B 1 69 ? 28.269 5.806 13.829 1.00 15.96 47 ALA B N 1
ATOM 1305 C CA . ALA B 1 69 ? 29.348 4.845 13.638 1.00 15.42 47 ALA B CA 1
ATOM 1306 C C . ALA B 1 69 ? 28.959 3.661 14.542 1.00 15.29 47 ALA B C 1
ATOM 1307 O O . ALA B 1 69 ? 28.600 3.871 15.727 1.00 14.05 47 ALA B O 1
ATOM 1309 N N . ASP B 1 70 ? 29.123 2.454 13.982 1.00 16.22 48 ASP B N 1
ATOM 1310 C CA . ASP B 1 70 ? 28.819 1.212 14.642 1.00 16.92 48 ASP B CA 1
ATOM 1311 C C . ASP B 1 70 ? 30.122 0.503 15.022 1.00 16.97 48 ASP B C 1
ATOM 1312 O O . ASP B 1 70 ? 31.055 0.486 14.218 1.00 16.04 48 ASP B O 1
ATOM 1317 N N . TYR B 1 71 ? 30.097 -0.129 16.191 1.00 16.82 49 TYR B N 1
ATOM 1318 C CA . TYR B 1 71 ? 31.227 -0.877 16.789 1.00 16.42 49 TYR B CA 1
ATOM 1319 C C . TYR B 1 71 ? 30.764 -2.233 17.294 1.00 17.43 49 TYR B C 1
ATOM 1320 O O . TYR B 1 71 ? 29.628 -2.372 17.774 1.00 16.78 49 TYR B O 1
ATOM 1329 N N . THR B 1 72 ? 31.624 -3.230 17.186 1.00 17.79 50 THR B N 1
ATOM 1330 C CA . THR B 1 72 ? 31.355 -4.521 17.852 1.00 19.10 50 THR B CA 1
ATOM 1331 C C . THR B 1 72 ? 32.150 -4.568 19.132 1.00 18.96 50 THR B C 1
ATOM 1332 O O . THR B 1 72 ? 33.335 -4.247 19.126 1.00 19.86 50 THR B O 1
ATOM 1336 N N . ILE B 1 73 ? 31.524 -4.989 20.223 1.00 18.18 51 ILE B N 1
ATOM 1337 C CA . ILE B 1 73 ? 32.245 -5.040 21.503 1.00 19.35 51 ILE B CA 1
ATOM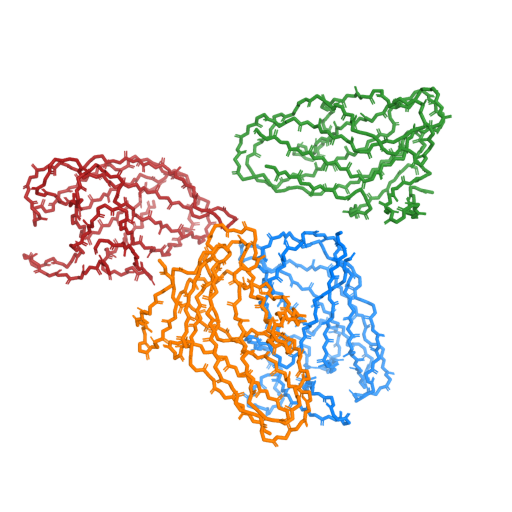 1338 C C . ILE B 1 73 ? 31.849 -6.343 22.237 1.00 20.05 51 ILE B C 1
ATOM 1339 O O . ILE B 1 73 ? 30.656 -6.607 22.464 1.00 20.99 51 ILE B O 1
ATOM 1344 N N . ALA B 1 74 ? 32.849 -7.087 22.678 1.00 20.74 52 ALA B N 1
ATOM 1345 C CA . ALA B 1 74 ? 32.638 -8.247 23.530 1.00 20.49 52 ALA B CA 1
ATOM 1346 C C . ALA B 1 74 ? 32.754 -7.798 24.979 1.00 21.53 52 ALA B C 1
ATOM 1347 O O . ALA B 1 74 ? 33.614 -7.004 25.321 1.00 21.24 52 ALA B O 1
ATOM 1349 N N . VAL B 1 75 ? 31.900 -8.352 25.823 1.00 21.66 53 VAL B N 1
ATOM 1350 C CA . VAL B 1 75 ? 31.904 -8.083 27.223 1.00 22.37 53 VAL B CA 1
ATOM 1351 C C . VAL B 1 75 ? 32.065 -9.449 27.892 1.00 22.88 53 VAL B C 1
ATOM 1352 O O . VAL B 1 75 ? 31.158 -10.277 27.786 1.00 22.69 53 VAL B O 1
ATOM 1356 N N . ALA B 1 76 ? 33.170 -9.663 28.606 1.00 23.89 54 ALA B N 1
ATOM 1357 C CA . ALA B 1 76 ? 33.369 -10.968 29.273 1.00 24.98 54 ALA B CA 1
ATOM 1358 C C . ALA B 1 76 ? 32.531 -11.143 30.541 1.00 25.64 54 ALA B C 1
ATOM 1359 O O . ALA B 1 76 ? 32.088 -12.249 30.849 1.00 26.54 54 ALA B O 1
ATOM 1361 N N . GLN B 1 77 ? 32.293 -10.066 31.278 1.00 25.78 55 GLN B N 1
ATOM 1362 C CA . GLN B 1 77 ? 31.449 -10.199 32.453 1.00 26.52 55 GLN B CA 1
ATOM 1363 C C . GLN B 1 77 ? 30.300 -9.187 32.429 1.00 25.59 55 GLN B C 1
ATOM 1364 O O . GLN B 1 77 ? 30.531 -7.973 32.235 1.00 25.63 55 GLN B O 1
ATOM 1370 N N . ALA B 1 78 ? 29.071 -9.682 32.602 1.00 23.40 56 ALA B N 1
ATOM 1371 C CA . ALA B 1 78 ? 27.884 -8.833 32.729 1.00 20.85 56 ALA B CA 1
ATOM 1372 C C . ALA B 1 78 ? 28.126 -7.764 33.786 1.00 20.43 56 ALA B C 1
ATOM 1373 O O . ALA B 1 78 ? 28.701 -8.052 34.831 1.00 20.10 56 ALA B O 1
ATOM 1375 N N . GLY B 1 79 ? 27.631 -6.559 33.561 1.00 20.44 57 GLY B N 1
ATOM 1376 C CA . GLY B 1 79 ? 27.744 -5.569 34.620 1.00 19.67 57 GLY B CA 1
ATOM 1377 C C . GLY B 1 79 ? 27.516 -4.173 34.084 1.00 19.23 57 GLY B C 1
ATOM 1378 O O . GLY B 1 79 ? 27.234 -4.004 32.853 1.00 18.21 57 GLY B O 1
ATOM 1379 N N . ASN B 1 80 ? 27.585 -3.204 35.005 1.00 19.30 58 ASN B N 1
ATOM 1380 C CA . ASN B 1 80 ? 27.366 -1.821 34.657 1.00 19.17 58 ASN B CA 1
ATOM 1381 C C . ASN B 1 80 ? 28.690 -1.174 34.301 1.00 19.94 58 ASN B C 1
ATOM 1382 O O . ASN B 1 80 ? 29.648 -1.177 35.103 1.00 19.74 58 ASN B O 1
ATOM 1387 N N . TYR B 1 81 ? 28.739 -0.612 33.102 1.00 17.24 59 TYR B N 1
ATOM 1388 C CA . TYR B 1 81 ? 29.972 -0.012 32.560 1.00 16.80 59 TYR B CA 1
ATOM 1389 C C . TYR B 1 81 ? 29.830 1.494 32.440 1.00 16.85 59 TYR B C 1
ATOM 1390 O O . TYR B 1 81 ? 28.862 2.005 31.893 1.00 16.46 59 TYR B O 1
ATOM 1399 N N . THR B 1 82 ? 30.835 2.168 32.968 1.00 16.02 60 THR B N 1
ATOM 1400 C CA A THR B 1 82 ? 30.887 3.620 32.845 0.50 16.55 60 THR B CA 1
ATOM 1401 C CA B THR B 1 82 ? 30.967 3.629 32.875 0.50 16.93 60 THR B CA 1
ATOM 1402 C C . THR B 1 82 ? 31.502 3.936 31.470 1.00 17.08 60 THR B C 1
ATOM 1403 O O . THR B 1 82 ? 32.481 3.289 31.025 1.00 17.30 60 THR B O 1
ATOM 1410 N N . ILE B 1 83 ? 30.887 4.909 30.777 1.00 16.37 61 ILE B N 1
ATOM 1411 C CA . ILE B 1 83 ? 31.340 5.290 29.439 1.00 16.37 61 ILE B CA 1
ATOM 1412 C C . ILE B 1 83 ? 32.203 6.531 29.545 1.00 16.31 61 ILE B C 1
ATOM 1413 O O . ILE B 1 83 ? 31.762 7.511 30.138 1.00 14.42 61 ILE B O 1
ATOM 1418 N N . SER B 1 84 ? 33.398 6.520 28.951 1.00 16.88 62 SER B N 1
ATOM 1419 C CA . SER B 1 84 ? 34.141 7.778 28.740 1.00 16.61 62 SER B CA 1
ATOM 1420 C C . SER B 1 84 ? 34.545 7.922 27.277 1.00 16.24 62 SER B C 1
ATOM 1421 O O . SER B 1 84 ? 34.966 6.944 26.647 1.00 15.06 62 SER B O 1
ATOM 1424 N N . TYR B 1 85 ? 34.340 9.124 26.737 1.00 15.11 63 TYR B N 1
ATOM 1425 C CA . TYR B 1 85 ? 34.771 9.442 25.388 1.00 14.74 63 TYR B CA 1
ATOM 1426 C C . TYR B 1 85 ? 36.019 10.337 25.358 1.00 15.10 63 TYR B C 1
ATOM 1427 O O . TYR B 1 85 ? 36.146 11.212 26.207 1.00 16.55 63 TYR B O 1
ATOM 1436 N N . GLN B 1 86 ? 36.868 10.170 24.345 1.00 14.22 64 GLN B N 1
ATOM 1437 C CA . GLN B 1 86 ? 37.948 11.123 24.034 1.00 14.69 64 GLN B CA 1
ATOM 1438 C C . GLN B 1 86 ? 37.409 11.867 22.811 1.00 14.51 64 GLN B C 1
ATOM 1439 O O . GLN B 1 86 ? 37.588 11.429 21.661 1.00 14.58 64 GLN B O 1
ATOM 1445 N N . ALA B 1 87 ? 36.712 12.976 23.111 1.00 15.48 65 ALA B N 1
ATOM 1446 C CA . ALA B 1 87 ? 35.873 13.669 22.103 1.00 14.27 65 ALA B CA 1
ATOM 1447 C C . ALA B 1 87 ? 36.255 15.143 22.013 1.00 14.91 65 ALA B C 1
ATOM 1448 O O . ALA B 1 87 ? 36.793 15.719 22.956 1.00 13.22 65 ALA B O 1
ATOM 1450 N N . GLY B 1 88 ? 35.913 15.712 20.855 1.00 14.09 66 GLY B N 1
ATOM 1451 C CA . GLY B 1 88 ? 36.023 17.161 20.644 1.00 14.64 66 GLY B CA 1
ATOM 1452 C C . GLY B 1 88 ? 34.845 17.700 19.858 1.00 15.34 66 GLY B C 1
ATOM 1453 O O . GLY B 1 88 ? 34.177 16.939 19.156 1.00 13.96 66 GLY B O 1
ATOM 1454 N N . SER B 1 89 ? 34.604 19.013 19.987 1.00 14.82 67 SER B N 1
ATOM 1455 C CA . SER B 1 89 ? 33.623 19.690 19.126 1.00 13.62 67 SER B CA 1
ATOM 1456 C C . SER B 1 89 ? 34.092 21.128 18.896 1.00 15.31 67 SER B C 1
ATOM 1457 O O . SER B 1 89 ? 34.930 21.630 19.663 1.00 14.78 67 SER B O 1
ATOM 1460 N N . GLY B 1 90 ? 33.616 21.729 17.806 1.00 13.64 68 GLY B N 1
ATOM 1461 C CA . GLY B 1 90 ? 33.881 23.136 17.500 1.00 14.90 68 GLY B CA 1
ATOM 1462 C C . GLY B 1 90 ? 32.612 23.937 17.358 1.00 17.05 68 GLY B C 1
ATOM 1463 O O . GLY B 1 90 ? 32.647 25.058 16.821 1.00 17.87 68 GLY B O 1
ATOM 1464 N N . VAL B 1 91 ? 31.499 23.428 17.859 1.00 16.91 69 VAL B N 1
ATOM 1465 C CA . VAL B 1 91 ? 30.242 24.140 17.832 1.00 17.34 69 VAL B CA 1
ATOM 1466 C C . VAL B 1 91 ? 29.475 23.922 19.101 1.00 17.37 69 VAL B C 1
ATOM 1467 O O . VAL B 1 91 ? 29.742 22.947 19.838 1.00 16.27 69 VAL B O 1
ATOM 1471 N N . THR B 1 92 ? 28.449 24.755 19.282 1.00 17.10 70 THR B N 1
ATOM 1472 C CA . THR B 1 92 ? 27.362 24.463 20.240 1.00 19.66 70 THR B CA 1
ATOM 1473 C C . THR B 1 92 ? 26.300 23.572 19.598 1.00 19.37 70 THR B C 1
ATOM 1474 O O . THR B 1 92 ? 25.927 23.815 18.416 1.00 18.61 70 THR B O 1
ATOM 1478 N N . GLY B 1 93 ? 25.846 22.539 20.329 1.00 18.24 71 GLY B N 1
ATOM 1479 C CA . GLY B 1 93 ? 24.763 21.675 19.858 1.00 18.24 71 GLY B CA 1
ATOM 1480 C C . GLY B 1 93 ? 25.188 20.295 19.362 1.00 17.13 71 GLY B C 1
ATOM 1481 O O . GLY B 1 93 ? 24.416 19.641 18.626 1.00 17.43 71 GLY B O 1
ATOM 1482 N N . GLY B 1 94 ? 26.402 19.853 19.722 1.00 15.70 72 GLY B N 1
ATOM 1483 C CA . GLY B 1 94 ? 26.836 18.452 19.418 1.00 15.96 72 GLY B CA 1
ATOM 1484 C C . GLY B 1 94 ? 26.605 17.553 20.619 1.00 17.39 72 GLY B C 1
ATOM 1485 O O . GLY B 1 94 ? 26.892 17.941 21.767 1.00 16.45 72 GLY B O 1
ATOM 1486 N N . SER B 1 95 ? 26.097 16.354 20.368 1.00 16.49 73 SER B N 1
ATOM 1487 C CA . SER B 1 95 ? 25.833 15.405 21.483 1.00 15.46 73 SER B CA 1
ATOM 1488 C C . SER B 1 95 ? 26.058 13.973 20.957 1.00 15.64 73 SER B C 1
ATOM 1489 O O . SER B 1 95 ? 25.687 13.678 19.794 1.00 14.27 73 SER B O 1
ATOM 1492 N N . ILE B 1 96 ? 26.668 13.134 21.790 1.00 14.63 74 ILE B N 1
ATOM 1493 C CA . ILE B 1 96 ? 26.835 11.729 21.460 1.00 13.63 74 ILE B CA 1
ATOM 1494 C C . ILE B 1 96 ? 25.737 10.887 22.117 1.00 14.31 74 ILE B C 1
ATOM 1495 O O . ILE B 1 96 ? 25.585 10.895 23.350 1.00 12.45 74 ILE B O 1
ATOM 1500 N N . GLU B 1 97 ? 24.927 10.242 21.284 1.00 13.01 75 GLU B N 1
ATOM 1501 C CA . GLU B 1 97 ? 23.931 9.271 21.774 1.00 14.29 75 GLU B CA 1
ATOM 1502 C C . GLU B 1 97 ? 24.512 7.891 21.628 1.00 14.30 75 GLU B C 1
ATOM 1503 O O . GLU B 1 97 ? 24.940 7.484 20.530 1.00 15.24 75 GLU B O 1
ATOM 1509 N N . PHE B 1 98 ? 24.540 7.189 22.747 1.00 14.37 76 PHE B N 1
ATOM 1510 C CA . PHE B 1 98 ? 25.095 5.825 22.811 1.00 14.42 76 PHE B CA 1
ATOM 1511 C C . PHE B 1 98 ? 23.920 4.871 22.789 1.00 13.53 76 PHE B C 1
ATOM 1512 O O . PHE B 1 98 ? 23.090 4.936 23.695 1.00 13.12 76 PHE B O 1
ATOM 1520 N N . LEU B 1 99 ? 23.877 3.985 21.782 1.00 14.22 77 LEU B N 1
ATOM 1521 C CA . LEU B 1 99 ? 22.799 2.954 21.611 1.00 13.49 77 LEU B CA 1
ATOM 1522 C C . LEU B 1 99 ? 23.370 1.561 21.526 1.00 14.55 77 LEU B C 1
ATOM 1523 O O . LEU B 1 99 ? 24.502 1.377 21.048 1.00 13.94 77 LEU B O 1
ATOM 1528 N N . VAL B 1 100 ? 22.554 0.573 21.920 1.00 16.14 78 VAL B N 1
ATOM 1529 C CA . VAL B 1 100 ? 22.974 -0.819 21.884 1.00 15.72 78 VAL B CA 1
ATOM 1530 C C . VAL B 1 100 ? 21.858 -1.567 21.131 1.00 16.57 78 VAL B C 1
ATOM 1531 O O . VAL B 1 100 ? 20.668 -1.327 21.396 1.00 16.48 78 VAL B O 1
ATOM 1535 N N . ASN B 1 101 ? 22.266 -2.397 20.171 1.00 16.43 79 ASN B N 1
ATOM 1536 C CA A ASN B 1 101 ? 21.304 -3.193 19.379 0.50 18.48 79 ASN B CA 1
ATOM 1537 C CA B ASN B 1 101 ? 21.290 -3.177 19.395 0.50 17.70 79 ASN B CA 1
ATOM 1538 C C . ASN B 1 101 ? 20.830 -4.376 20.243 1.00 18.03 79 ASN B C 1
ATOM 1539 O O . ASN B 1 101 ? 21.643 -5.192 20.699 1.00 20.52 79 ASN B O 1
ATOM 1548 N N . GLU B 1 102 ? 19.540 -4.392 20.560 1.00 18.47 80 GLU B N 1
ATOM 1549 C CA . GLU B 1 102 ? 18.945 -5.466 21.404 1.00 18.15 80 GLU B CA 1
ATOM 1550 C C . GLU B 1 102 ? 17.883 -6.223 20.554 1.00 18.08 80 GLU B C 1
ATOM 1551 O O . GLU B 1 102 ? 16.827 -5.693 20.266 1.00 19.36 80 GLU B O 1
ATOM 1557 N N . ASN B 1 103 ? 18.224 -7.442 20.176 1.00 19.05 81 ASN B N 1
ATOM 1558 C CA . ASN B 1 103 ? 17.335 -8.273 19.372 1.00 19.37 81 ASN B CA 1
ATOM 1559 C C . ASN B 1 103 ? 16.738 -7.475 18.230 1.00 20.62 81 ASN B C 1
ATOM 1560 O O . ASN B 1 103 ? 15.515 -7.378 18.078 1.00 20.05 81 ASN B O 1
ATOM 1565 N N . GLY B 1 104 ? 17.662 -6.830 17.502 1.00 22.11 82 GLY B N 1
ATOM 1566 C CA . GLY B 1 104 ? 17.350 -6.207 16.214 1.00 26.00 82 GLY B CA 1
ATOM 1567 C C . GLY B 1 104 ? 16.740 -4.834 16.328 1.00 26.91 82 GLY B C 1
ATOM 1568 O O . GLY B 1 104 ? 16.304 -4.270 15.310 1.00 29.85 82 GLY B O 1
ATOM 1569 N N . SER B 1 105 ? 16.688 -4.297 17.545 1.00 26.56 83 SER B N 1
ATOM 1570 C CA . SER B 1 105 ? 16.208 -2.932 17.805 1.00 25.82 83 SER B CA 1
ATOM 1571 C C . SER B 1 105 ? 17.308 -2.070 18.502 1.00 24.72 83 SER B C 1
ATOM 1572 O O . SER B 1 105 ? 18.046 -2.566 19.368 1.00 21.68 83 SER B O 1
ATOM 1575 N N . TRP B 1 106 ? 17.448 -0.800 18.085 1.00 22.14 84 TRP B N 1
ATOM 1576 C CA . TRP B 1 106 ? 18.469 0.083 18.683 1.00 20.21 84 TRP B CA 1
ATOM 1577 C C . TRP B 1 106 ? 17.932 0.710 19.953 1.00 20.57 84 TRP B C 1
ATOM 1578 O O . TRP B 1 106 ? 17.006 1.524 19.929 1.00 23.88 84 TRP B O 1
ATOM 1589 N N . ALA B 1 107 ? 18.521 0.370 21.082 1.00 19.54 85 ALA B N 1
ATOM 1590 C CA . ALA B 1 107 ? 18.076 0.909 22.353 1.00 18.74 85 ALA B CA 1
ATOM 1591 C C . ALA B 1 107 ? 18.970 2.071 22.833 1.00 18.35 85 ALA B C 1
ATOM 1592 O O . ALA B 1 107 ? 20.163 1.892 23.020 1.00 19.02 85 ALA B O 1
ATOM 1594 N N . SER B 1 108 ? 18.388 3.262 22.934 1.00 18.17 86 SER B N 1
ATOM 1595 C CA . SER B 1 108 ? 19.072 4.428 23.387 1.00 17.64 86 SER B CA 1
ATOM 1596 C C . SER B 1 108 ? 19.452 4.240 24.856 1.00 17.34 86 SER B C 1
ATOM 1597 O O . SER B 1 108 ? 18.587 3.933 25.692 1.00 17.13 86 SER B O 1
ATOM 1600 N N . LYS B 1 109 ? 20.704 4.518 25.166 1.00 17.19 87 LYS B N 1
ATOM 1601 C CA . LYS B 1 109 ? 21.260 4.357 26.517 1.00 17.04 87 LYS B CA 1
ATOM 1602 C C . LYS B 1 109 ? 21.546 5.720 27.225 1.00 17.86 87 LYS B C 1
ATOM 1603 O O . LYS B 1 109 ? 20.947 6.056 28.259 1.00 18.26 87 LYS B O 1
ATOM 1609 N N . THR B 1 110 ? 22.428 6.521 26.630 1.00 14.19 88 THR B N 1
ATOM 1610 C CA . THR B 1 110 ? 22.737 7.825 27.199 1.00 14.24 88 THR B CA 1
ATOM 1611 C C . THR B 1 110 ? 22.910 8.823 26.061 1.00 13.83 88 THR B C 1
ATOM 1612 O O . THR B 1 110 ? 23.320 8.468 24.929 1.00 12.73 88 THR B O 1
ATOM 1616 N N . VAL B 1 111 ? 22.716 10.080 26.425 1.00 15.41 89 VAL B N 1
ATOM 1617 C CA . VAL B 1 111 ? 22.911 11.193 25.490 1.00 16.58 89 VAL B CA 1
ATOM 1618 C C . VAL B 1 111 ? 23.774 12.258 26.135 1.00 16.90 89 VAL B C 1
ATOM 1619 O O . VAL B 1 111 ? 23.435 12.767 27.195 1.00 15.50 89 VAL B O 1
ATOM 1623 N N . THR B 1 112 ? 24.904 12.565 25.514 1.00 15.04 90 THR B N 1
ATOM 1624 C CA . THR B 1 112 ? 25.935 13.327 26.205 1.00 16.27 90 THR B CA 1
ATOM 1625 C C . THR B 1 112 ? 26.400 14.506 25.370 1.00 16.30 90 THR B C 1
ATOM 1626 O O . THR B 1 112 ? 26.965 14.321 24.264 1.00 14.60 90 THR B O 1
ATOM 1630 N N . ALA B 1 113 ? 26.204 15.710 25.915 1.00 16.13 91 ALA B N 1
ATOM 1631 C CA . ALA B 1 113 ? 26.575 16.959 25.212 1.00 15.62 91 ALA B CA 1
ATOM 1632 C C . ALA B 1 113 ? 28.111 17.049 25.155 1.00 14.22 91 ALA B C 1
ATOM 1633 O O . ALA B 1 113 ? 28.805 16.738 26.114 1.00 15.26 91 ALA B O 1
ATOM 1635 N N . VAL B 1 114 ? 28.629 17.492 24.017 1.00 14.23 92 VAL B N 1
ATOM 1636 C CA . VAL B 1 114 ? 30.109 17.514 23.834 1.00 13.70 92 VAL B CA 1
ATOM 1637 C C . VAL B 1 114 ? 30.647 18.942 23.973 1.00 15.06 92 VAL B C 1
ATOM 1638 O O . VAL B 1 114 ? 30.174 19.835 23.260 1.00 14.40 92 VAL B O 1
ATOM 1642 N N . PRO B 1 115 ? 31.600 19.183 24.905 1.00 15.82 93 PRO B N 1
ATOM 1643 C CA . PRO B 1 115 ? 32.115 20.578 24.998 1.00 15.55 93 PRO B CA 1
ATOM 1644 C C . PRO B 1 115 ? 32.737 21.107 23.683 1.00 16.85 93 PRO B C 1
ATOM 1645 O O . PRO B 1 115 ? 33.339 20.354 22.912 1.00 16.16 93 PRO B O 1
ATOM 1649 N N . ASN B 1 116 ? 32.586 22.405 23.474 1.00 16.87 94 ASN B N 1
ATOM 1650 C CA . ASN B 1 116 ? 33.156 23.050 22.343 1.00 17.89 94 ASN B CA 1
ATOM 1651 C C . ASN B 1 116 ? 34.512 23.603 22.779 1.00 17.47 94 ASN B C 1
ATOM 1652 O O . ASN B 1 116 ? 34.586 24.708 23.321 1.00 18.54 94 ASN B O 1
ATOM 1657 N N . GLN B 1 117 ? 35.567 22.822 22.599 1.00 17.75 95 GLN B N 1
ATOM 1658 C CA . GLN B 1 117 ? 36.923 23.286 22.930 1.00 17.54 95 GLN B CA 1
ATOM 1659 C C . GLN B 1 117 ? 37.884 23.101 21.758 1.00 17.53 95 GLN B C 1
ATOM 1660 O O . GLN B 1 117 ? 39.111 23.057 21.952 1.00 16.85 95 GLN B O 1
ATOM 1666 N N . GLY B 1 118 ? 37.318 23.034 20.548 1.00 16.24 96 GLY B N 1
ATOM 1667 C CA . GLY B 1 118 ? 38.101 22.828 19.347 1.00 16.05 96 GLY B CA 1
ATOM 1668 C C . GLY B 1 118 ? 37.927 21.390 18.822 1.00 15.54 96 GLY B C 1
ATOM 1669 O O . GLY B 1 118 ? 37.956 20.397 19.584 1.00 16.20 96 GLY B O 1
ATOM 1670 N N . TRP B 1 119 ? 37.705 21.278 17.514 1.00 15.81 97 TRP B N 1
ATOM 1671 C CA . TRP B 1 119 ? 37.505 19.988 16.863 1.00 15.06 97 TRP B CA 1
ATOM 1672 C C . TRP B 1 119 ? 38.580 18.933 17.161 1.00 15.28 97 TRP B C 1
ATOM 1673 O O . TRP B 1 119 ? 38.267 17.740 17.170 1.00 16.09 97 TRP B O 1
ATOM 1684 N N . ASP B 1 120 ? 39.843 19.355 17.261 1.00 16.44 98 ASP B N 1
ATOM 1685 C CA . ASP B 1 120 ? 40.961 18.417 17.362 1.00 16.63 98 ASP B CA 1
ATOM 1686 C C . ASP B 1 120 ? 41.406 18.214 18.819 1.00 16.20 98 ASP B C 1
ATOM 1687 O O . ASP B 1 120 ? 42.405 17.528 19.129 1.00 18.03 98 ASP B O 1
ATOM 1692 N N . ASN B 1 121 ? 40.733 18.909 19.710 1.00 17.03 99 ASN B N 1
ATOM 1693 C CA . ASN B 1 121 ? 41.174 18.934 21.088 1.00 17.13 99 ASN B CA 1
ATOM 1694 C C . ASN B 1 121 ? 40.431 17.886 21.904 1.00 16.50 99 ASN B C 1
ATOM 1695 O O . ASN B 1 121 ? 39.536 18.217 22.660 1.00 16.50 99 ASN B O 1
ATOM 1700 N N . PHE B 1 122 ? 40.827 16.621 21.730 1.00 15.81 100 PHE B N 1
ATOM 1701 C CA . PHE B 1 122 ? 40.111 15.483 22.369 1.00 15.64 100 PHE B CA 1
ATOM 1702 C C . PHE B 1 122 ? 40.328 15.544 23.871 1.00 15.62 100 PHE B C 1
ATOM 1703 O O . PHE B 1 122 ? 41.465 15.627 24.352 1.00 15.49 100 PHE B O 1
ATOM 1711 N N . GLN B 1 123 ? 39.241 15.534 24.593 1.00 15.97 101 GLN B N 1
ATOM 1712 C CA . GLN B 1 123 ? 39.255 15.612 26.080 1.00 15.61 101 GLN B CA 1
ATOM 1713 C C . GLN B 1 123 ? 38.314 14.499 26.633 1.00 16.58 101 GLN B C 1
ATOM 1714 O O . GLN B 1 123 ? 37.320 14.157 25.984 1.00 16.25 101 GLN B O 1
ATOM 1720 N N . PRO B 1 124 ? 38.617 13.954 27.819 1.00 16.02 102 PRO B N 1
ATOM 1721 C CA . PRO B 1 124 ? 37.723 12.911 28.405 1.00 15.64 102 PRO B CA 1
ATOM 1722 C C . PRO B 1 124 ? 36.348 13.496 28.678 1.00 15.73 102 PRO B C 1
ATOM 1723 O O . PRO B 1 124 ? 36.249 14.641 29.197 1.00 15.73 102 PRO B O 1
ATOM 1727 N N . LEU B 1 125 ? 35.315 12.725 28.366 1.00 16.35 103 LEU B N 1
ATOM 1728 C CA . LEU B 1 125 ? 33.918 13.177 28.457 1.00 14.75 103 LEU B CA 1
ATOM 1729 C C . LEU B 1 125 ? 33.115 12.021 29.055 1.00 15.67 103 LEU B C 1
ATOM 1730 O O . LEU B 1 125 ? 33.094 10.895 28.493 1.00 15.06 103 LEU B O 1
ATOM 1735 N N . ASN B 1 126 ? 32.513 12.292 30.209 1.00 15.97 104 ASN B N 1
ATOM 1736 C CA . ASN B 1 126 ? 31.711 11.269 30.897 1.00 16.98 104 ASN B CA 1
ATOM 1737 C C . ASN B 1 126 ? 30.407 11.005 30.131 1.00 15.27 104 ASN B C 1
ATOM 1738 O O . ASN B 1 126 ? 29.548 11.911 29.996 1.00 16.77 104 ASN B O 1
ATOM 1743 N N . GLY B 1 127 ? 30.225 9.765 29.668 1.00 14.54 105 GLY B N 1
ATOM 1744 C CA . GLY B 1 127 ? 29.025 9.401 28.901 1.00 16.64 105 GLY B CA 1
ATOM 1745 C C . GLY B 1 127 ? 27.992 8.631 29.696 1.00 16.82 105 GLY B C 1
ATOM 1746 O O . GLY B 1 127 ? 27.040 8.099 29.155 1.00 17.78 105 GLY B O 1
ATOM 1747 N N . GLY B 1 128 ? 28.145 8.596 31.003 1.00 16.19 106 GLY B N 1
ATOM 1748 C CA . GLY B 1 128 ? 27.154 7.911 31.855 1.00 17.32 106 GLY B CA 1
ATOM 1749 C C . GLY B 1 128 ? 27.491 6.459 31.997 1.00 18.02 106 GLY B C 1
ATOM 1750 O O . GLY B 1 128 ? 28.669 6.078 32.000 1.00 19.18 106 GLY B O 1
ATOM 1751 N N . SER B 1 129 ? 26.470 5.613 32.143 1.00 18.50 107 SER B N 1
ATOM 1752 C CA A SER B 1 129 ? 26.722 4.190 32.310 0.50 18.74 107 SER B CA 1
ATOM 1753 C CA B SER B 1 129 ? 26.724 4.181 32.315 0.50 18.14 107 SER B CA 1
ATOM 1754 C C . SER B 1 129 ? 25.749 3.336 31.512 1.00 18.60 107 SER B C 1
ATOM 1755 O O . SER B 1 129 ? 24.666 3.811 31.150 1.00 18.31 107 SER B O 1
ATOM 1760 N N . VAL B 1 130 ? 26.176 2.101 31.248 1.00 17.83 108 VAL B N 1
ATOM 1761 C CA . VAL B 1 130 ? 25.381 1.159 30.505 1.00 17.37 108 VAL B CA 1
ATOM 1762 C C . VAL B 1 130 ? 25.609 -0.267 31.037 1.00 16.81 108 VAL B C 1
ATOM 1763 O O . VAL B 1 130 ? 26.731 -0.698 31.179 1.00 15.51 108 VAL B O 1
ATOM 1767 N N . TYR B 1 131 ? 24.506 -0.936 31.390 1.00 17.68 109 TYR B N 1
ATOM 1768 C CA . TYR B 1 131 ? 24.565 -2.323 31.733 1.00 16.64 109 TYR B CA 1
ATOM 1769 C C . TYR B 1 131 ? 24.596 -3.174 30.467 1.00 17.09 109 TYR B C 1
ATOM 1770 O O . TYR B 1 131 ? 23.811 -2.977 29.536 1.00 17.87 109 TYR B O 1
ATOM 1779 N N . LEU B 1 132 ? 25.530 -4.104 30.443 1.00 16.48 110 LEU B N 1
ATOM 1780 C CA . LEU B 1 132 ? 25.681 -5.008 29.318 1.00 16.63 110 LEU B CA 1
ATOM 1781 C C . LEU B 1 132 ? 25.770 -6.435 29.849 1.00 18.50 110 LEU B C 1
ATOM 1782 O O . LEU B 1 132 ? 26.524 -6.742 30.747 1.00 17.94 110 LEU B O 1
ATOM 1787 N N . SER B 1 133 ? 24.961 -7.296 29.258 1.00 18.38 111 SER B N 1
ATOM 1788 C CA . SER B 1 133 ? 25.069 -8.729 29.526 1.00 19.25 111 SER B CA 1
ATOM 1789 C C . SER B 1 133 ? 26.402 -9.281 28.984 1.00 19.30 111 SER B C 1
ATOM 1790 O O . SER B 1 133 ? 27.027 -8.672 28.100 1.00 19.14 111 SER B O 1
ATOM 1793 N N . ALA B 1 134 ? 26.847 -10.439 29.479 1.00 19.90 112 ALA B N 1
ATOM 1794 C CA . ALA B 1 134 ? 28.001 -11.105 28.857 1.00 21.01 112 ALA B CA 1
ATOM 1795 C C . ALA B 1 134 ? 27.681 -11.500 27.422 1.00 20.94 112 ALA B C 1
ATOM 1796 O O . ALA B 1 134 ? 26.604 -12.018 27.125 1.00 23.36 112 ALA B O 1
ATOM 1798 N N . GLY B 1 135 ? 28.628 -11.205 26.544 1.00 21.97 113 GLY B N 1
ATOM 1799 C CA . GLY B 1 135 ? 28.587 -11.637 25.148 1.00 22.58 113 GLY B CA 1
ATOM 1800 C C . GLY B 1 135 ? 29.050 -10.524 24.214 1.00 22.05 113 GLY B C 1
ATOM 1801 O O . GLY B 1 135 ? 29.708 -9.538 24.641 1.00 23.03 113 GLY B O 1
ATOM 1802 N N . THR B 1 136 ? 28.658 -10.648 22.957 1.00 21.10 114 THR B N 1
ATOM 1803 C CA . THR B 1 136 ? 29.089 -9.667 21.955 1.00 20.80 114 THR B CA 1
ATOM 1804 C C . THR B 1 136 ? 27.945 -8.720 21.629 1.00 21.22 114 THR B C 1
ATOM 1805 O O . THR B 1 136 ? 26.821 -9.158 21.386 1.00 20.85 114 THR B O 1
ATOM 1809 N N . HIS B 1 137 ? 28.229 -7.418 21.637 1.00 18.99 115 HIS B N 1
ATOM 1810 C CA . HIS B 1 137 ? 27.180 -6.429 21.387 1.00 18.41 115 HIS B CA 1
ATOM 1811 C C . HIS B 1 137 ? 27.562 -5.499 20.223 1.00 17.51 115 HIS B C 1
ATOM 1812 O O . HIS B 1 137 ? 28.764 -5.242 19.993 1.00 17.16 115 HIS B O 1
ATOM 1819 N N . GLN B 1 138 ? 26.544 -5.024 19.504 1.00 17.36 116 GLN B N 1
ATOM 1820 C CA . GLN B 1 138 ? 26.704 -3.945 18.536 1.00 17.64 116 GLN B CA 1
ATOM 1821 C C . GLN B 1 138 ? 26.276 -2.672 19.262 1.00 16.92 116 GLN B C 1
ATOM 1822 O O . GLN B 1 138 ? 25.161 -2.589 19.831 1.00 17.01 116 GLN B O 1
ATOM 1828 N N . VAL B 1 139 ? 27.174 -1.695 19.249 1.00 17.37 117 VAL B N 1
ATOM 1829 C CA . VAL B 1 139 ? 26.990 -0.377 19.830 1.00 17.77 117 VAL B CA 1
ATOM 1830 C C . VAL B 1 139 ? 27.033 0.682 18.720 1.00 15.69 117 VAL B C 1
ATOM 1831 O O . VAL B 1 139 ? 27.789 0.545 17.740 1.00 17.03 117 VAL B O 1
ATOM 1835 N N . ARG B 1 140 ? 26.230 1.714 18.869 1.00 13.73 118 ARG B N 1
ATOM 1836 C CA . ARG B 1 140 ? 26.187 2.783 17.850 1.00 13.56 118 ARG B CA 1
ATOM 1837 C C . ARG B 1 140 ? 26.396 4.115 18.547 1.00 15.02 118 ARG B C 1
ATOM 1838 O O . ARG B 1 140 ? 25.774 4.343 19.607 1.00 15.91 118 ARG B O 1
ATOM 1846 N N . LEU B 1 141 ? 27.299 4.946 18.001 1.00 13.14 119 LEU B N 1
ATOM 1847 C CA . LEU B 1 141 ? 27.448 6.342 18.488 1.00 14.98 119 LEU B CA 1
ATOM 1848 C C . LEU B 1 141 ? 26.791 7.253 17.435 1.00 14.80 119 LEU B C 1
ATOM 1849 O O . LEU B 1 141 ? 27.127 7.191 16.268 1.00 15.85 119 LEU B O 1
ATOM 1854 N N . HIS B 1 142 ? 25.825 8.065 17.859 1.00 15.38 120 HIS B N 1
ATOM 1855 C CA . HIS B 1 142 ? 24.951 8.840 16.955 1.00 16.17 120 HIS B CA 1
ATOM 1856 C C . HIS B 1 142 ? 25.053 10.347 17.241 1.00 15.90 120 HIS B C 1
ATOM 1857 O O . HIS B 1 142 ? 25.050 10.767 18.420 1.00 15.72 120 HIS B O 1
ATOM 1864 N N . GLY B 1 143 ? 25.122 11.139 16.165 1.00 14.85 121 GLY B N 1
ATOM 1865 C CA . GLY B 1 143 ? 25.193 12.595 16.306 1.00 16.62 121 GLY B CA 1
ATOM 1866 C C . GLY B 1 143 ? 23.787 13.073 16.583 1.00 17.62 121 GLY B C 1
ATOM 1867 O O . GLY B 1 143 ? 22.998 13.378 15.669 1.00 17.02 121 GLY B O 1
ATOM 1868 N N . ALA B 1 144 ? 23.474 13.137 17.874 1.00 16.51 122 ALA B N 1
ATOM 1869 C CA . ALA B 1 144 ? 22.100 13.345 18.338 1.00 19.30 122 ALA B CA 1
ATOM 1870 C C . ALA B 1 144 ? 21.712 14.811 18.655 1.00 18.70 122 ALA B C 1
ATOM 1871 O O . ALA B 1 144 ? 20.569 15.072 19.054 1.00 20.47 122 ALA B O 1
ATOM 1873 N N . GLY B 1 145 ? 22.658 15.731 18.552 1.00 18.67 123 GLY B N 1
ATOM 1874 C CA . GLY B 1 145 ? 22.449 17.110 18.916 1.00 18.74 123 GLY B CA 1
ATOM 1875 C C . GLY B 1 145 ? 21.737 17.911 17.830 1.00 18.69 123 GLY B C 1
ATOM 1876 O O . GLY B 1 145 ? 21.352 17.394 16.776 1.00 19.86 123 GLY B O 1
ATOM 1877 N N . SER B 1 146 ? 21.534 19.189 18.108 1.00 18.78 124 SER B N 1
ATOM 1878 C CA . SER B 1 146 ? 20.756 20.056 17.177 1.00 18.70 124 SER B CA 1
ATOM 1879 C C . SER B 1 146 ? 21.597 20.572 16.006 1.00 18.87 124 SER B C 1
ATOM 1880 O O . SER B 1 146 ? 21.059 20.925 14.943 1.00 20.00 124 SER B O 1
ATOM 1883 N N . ASN B 1 147 ? 22.907 20.618 16.179 1.00 17.23 125 ASN B N 1
ATOM 1884 C CA . ASN B 1 147 ? 23.769 21.252 15.200 1.00 18.28 125 ASN B CA 1
ATOM 1885 C C . ASN B 1 147 ? 24.021 20.384 13.948 1.00 18.37 125 ASN B C 1
ATOM 1886 O O . ASN B 1 147 ? 24.218 19.167 14.056 1.00 16.36 125 ASN B O 1
ATOM 1891 N N . ASN B 1 148 ? 23.992 21.007 12.755 1.00 19.21 126 ASN B N 1
ATOM 1892 C CA . ASN B 1 148 ? 24.466 20.331 11.543 1.00 19.77 126 ASN B CA 1
ATOM 1893 C C . ASN B 1 148 ? 25.776 19.571 11.748 1.00 18.37 126 ASN B C 1
ATOM 1894 O O . ASN B 1 148 ? 25.966 18.496 11.170 1.00 19.17 126 ASN B O 1
ATOM 1899 N N . TRP B 1 149 ? 26.691 20.165 12.538 1.00 16.04 127 TRP B N 1
ATOM 1900 C CA . TRP B 1 149 ? 27.978 19.551 12.847 1.00 16.64 127 TRP B CA 1
ATOM 1901 C C . TRP B 1 149 ? 27.975 19.115 14.296 1.00 16.96 127 TRP B C 1
ATOM 1902 O O . TRP B 1 149 ? 27.418 19.806 15.141 1.00 17.26 127 TRP B O 1
ATOM 1913 N N . GLN B 1 150 ? 28.599 17.966 14.575 1.00 14.85 128 GLN B N 1
ATOM 1914 C CA . GLN B 1 150 ? 28.370 17.318 15.871 1.00 14.45 128 GLN B CA 1
ATOM 1915 C C . GLN B 1 150 ? 29.665 17.248 16.722 1.00 13.52 128 GLN B C 1
ATOM 1916 O O . GLN B 1 150 ? 29.850 18.032 17.687 1.00 14.59 128 GLN B O 1
ATOM 1922 N N . TRP B 1 151 ? 30.532 16.291 16.426 1.00 13.60 129 TRP B N 1
ATOM 1923 C CA . TRP B 1 151 ? 31.699 16.058 17.270 1.00 13.26 129 TRP B CA 1
ATOM 1924 C C . TRP B 1 151 ? 32.709 15.240 16.496 1.00 13.91 129 TRP B C 1
ATOM 1925 O O . TRP B 1 151 ? 32.353 14.662 15.453 1.00 14.13 129 TRP B O 1
ATOM 1936 N N . ASN B 1 152 ? 33.968 15.279 16.938 1.00 13.04 130 ASN B N 1
ATOM 1937 C CA . ASN B 1 152 ? 34.979 14.335 16.494 1.00 13.33 130 ASN B CA 1
ATOM 1938 C C . ASN B 1 152 ? 35.322 13.395 17.650 1.00 13.24 130 ASN B C 1
ATOM 1939 O O . ASN B 1 152 ? 35.169 13.730 18.809 1.00 15.20 130 ASN B O 1
ATOM 1944 N N . LEU B 1 153 ? 35.790 12.201 17.306 1.00 14.28 131 LEU B N 1
ATOM 1945 C CA . LEU B 1 153 ? 36.042 11.231 18.356 1.00 15.01 131 LEU B CA 1
ATOM 1946 C C . LEU B 1 153 ? 37.332 10.461 18.120 1.00 14.82 131 LEU B C 1
ATOM 1947 O O . LEU B 1 153 ? 37.549 9.917 17.014 1.00 13.52 131 LEU B O 1
ATOM 1952 N N . ASP B 1 154 ? 38.179 10.443 19.143 1.00 14.11 132 ASP B N 1
ATOM 1953 C CA . ASP B 1 154 ? 39.414 9.661 19.094 1.00 15.58 132 ASP B CA 1
ATOM 1954 C C . ASP B 1 154 ? 39.172 8.158 19.432 1.00 15.38 132 ASP B C 1
ATOM 1955 O O . ASP B 1 154 ? 39.520 7.252 18.678 1.00 17.28 132 ASP B O 1
ATOM 1960 N N . LYS B 1 155 ? 38.528 7.936 20.574 1.00 15.37 133 LYS B N 1
ATOM 1961 C CA A LYS B 1 155 ? 38.314 6.591 21.116 0.50 15.80 133 LYS B CA 1
ATOM 1962 C CA B LYS B 1 155 ? 38.319 6.589 21.117 0.50 15.66 133 LYS B CA 1
ATOM 1963 C C . LYS B 1 155 ? 37.296 6.686 22.234 1.00 15.86 133 LYS B C 1
ATOM 1964 O O . LYS B 1 155 ? 36.929 7.810 22.652 1.00 15.89 133 LYS B O 1
ATOM 1975 N N . PHE B 1 156 ? 36.855 5.530 22.738 1.00 15.51 134 PHE B N 1
ATOM 1976 C CA . PHE B 1 156 ? 36.008 5.550 23.930 1.00 13.73 134 PHE B CA 1
ATOM 1977 C C . PHE B 1 156 ? 36.256 4.313 24.753 1.00 16.41 134 PHE B C 1
ATOM 1978 O O . PHE B 1 156 ? 36.802 3.332 24.234 1.00 16.63 134 PHE B O 1
ATOM 1986 N N . THR B 1 157 ? 35.905 4.371 26.025 1.00 15.88 135 THR B N 1
ATOM 1987 C CA A THR B 1 157 ? 36.176 3.245 26.935 0.50 17.09 135 THR B CA 1
ATOM 1988 C CA B THR B 1 157 ? 36.140 3.209 26.898 0.50 16.94 135 THR B CA 1
ATOM 1989 C C . THR B 1 157 ? 34.926 2.914 27.747 1.00 16.95 135 THR B C 1
ATOM 1990 O O . THR B 1 157 ? 34.177 3.813 28.097 1.00 16.98 135 THR B O 1
ATOM 1997 N N . LEU B 1 158 ? 34.750 1.631 28.057 1.00 17.61 136 LEU B N 1
ATOM 1998 C CA . LEU B 1 158 ? 33.704 1.160 28.985 1.00 18.99 136 LEU B CA 1
ATOM 1999 C C . LEU B 1 158 ? 34.453 0.524 30.167 1.00 18.63 136 LEU B C 1
ATOM 2000 O O . LEU B 1 158 ? 35.312 -0.309 29.920 1.00 20.22 136 LEU B O 1
ATOM 2005 N N . SER B 1 159 ? 34.156 0.963 31.398 1.00 20.15 137 SER B N 1
ATOM 2006 C CA . SER B 1 159 ? 34.925 0.607 32.601 1.00 22.19 137 SER B CA 1
ATOM 2007 C C . SER B 1 159 ? 33.959 0.077 33.687 1.00 23.22 137 SER B C 1
ATOM 2008 O O . SER B 1 159 ? 32.882 0.622 33.886 1.00 22.11 137 SER B O 1
ATOM 2011 N N . ASN B 1 160 ? 34.341 -1.003 34.371 1.00 25.55 138 ASN B N 1
ATOM 2012 C CA . ASN B 1 160 ? 33.468 -1.674 35.367 1.00 28.61 138 ASN B CA 1
ATOM 2013 C C . ASN B 1 160 ? 34.350 -2.074 36.545 1.00 29.97 138 ASN B C 1
ATOM 2014 O O . ASN B 1 160 ? 35.478 -2.544 36.323 1.00 32.52 138 ASN B O 1
ATOM 2019 N N . SER C 1 26 ? 15.093 30.314 15.260 1.00 35.11 4 SER C N 1
ATOM 2020 C CA . SER C 1 26 ? 14.088 29.734 16.210 1.00 34.10 4 SER C CA 1
ATOM 2021 C C . SER C 1 26 ? 14.604 29.616 17.644 1.00 32.83 4 SER C C 1
ATOM 2022 O O . SER C 1 26 ? 15.635 28.982 17.924 1.00 32.36 4 SER C O 1
ATOM 2025 N N . ILE C 1 27 ? 13.857 30.220 18.565 1.00 29.77 5 ILE C N 1
ATOM 2026 C CA . ILE C 1 27 ? 14.152 30.138 19.985 1.00 28.04 5 ILE C CA 1
ATOM 2027 C C . ILE C 1 27 ? 12.867 29.644 20.677 1.00 26.52 5 ILE C C 1
ATOM 2028 O O . ILE C 1 27 ? 11.808 30.239 20.499 1.00 26.98 5 ILE C O 1
ATOM 2033 N N . ALA C 1 28 ? 12.956 28.523 21.376 1.00 24.61 6 ALA C N 1
ATOM 2034 C CA . ALA C 1 28 ? 11.829 28.023 22.162 1.00 24.27 6 ALA C CA 1
ATOM 2035 C C . ALA C 1 28 ? 12.171 28.096 23.612 1.00 23.30 6 ALA C C 1
ATOM 2036 O O . ALA C 1 28 ? 13.223 27.612 24.042 1.00 25.44 6 ALA C O 1
ATOM 2038 N N . VAL C 1 29 ? 11.251 28.655 24.389 1.00 21.96 7 VAL C N 1
ATOM 2039 C CA . VAL C 1 29 ? 11.410 28.763 25.815 1.00 20.42 7 VAL C CA 1
ATOM 2040 C C . VAL C 1 29 ? 10.190 28.202 26.537 1.00 20.32 7 VAL C C 1
ATOM 2041 O O . VAL C 1 29 ? 9.050 28.591 26.219 1.00 18.97 7 VAL C O 1
ATOM 2045 N N . GLU C 1 30 ? 10.424 27.260 27.464 1.00 19.99 8 GLU C N 1
ATOM 2046 C CA . GLU C 1 30 ? 9.380 26.765 28.372 1.00 19.10 8 GLU C CA 1
ATOM 2047 C C . GLU C 1 30 ? 9.097 27.795 29.451 1.00 19.78 8 GLU C C 1
ATOM 2048 O O . GLU C 1 30 ? 10.022 28.240 30.150 1.00 20.72 8 GLU C O 1
ATOM 2054 N N . ALA C 1 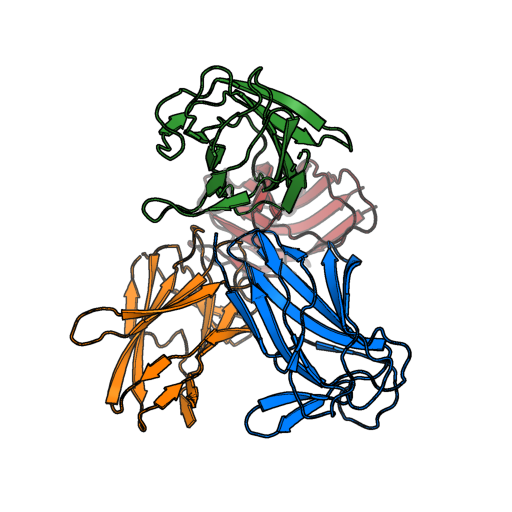31 ? 7.815 28.127 29.659 1.00 18.59 9 ALA C N 1
ATOM 2055 C CA . ALA C 1 31 ? 7.451 29.152 30.654 1.00 19.90 9 ALA C CA 1
ATOM 2056 C C . ALA C 1 31 ? 7.901 28.840 32.086 1.00 18.58 9 ALA C C 1
ATOM 2057 O O . ALA C 1 31 ? 8.229 29.727 32.838 1.00 19.27 9 ALA C O 1
ATOM 2059 N N . GLU C 1 32 ? 7.829 27.557 32.453 1.00 19.46 10 GLU C N 1
ATOM 2060 C CA . GLU C 1 32 ? 8.293 27.085 33.751 1.00 21.12 10 GLU C CA 1
ATOM 2061 C C . GLU C 1 32 ? 9.849 27.202 33.910 1.00 20.65 10 GLU C C 1
ATOM 2062 O O . GLU C 1 32 ? 10.348 26.960 35.027 1.00 20.93 10 GLU C O 1
ATOM 2068 N N . ASN C 1 33 ? 10.568 27.473 32.800 1.00 20.40 11 ASN C N 1
ATOM 2069 C CA . ASN C 1 33 ? 12.067 27.653 32.794 1.00 21.30 11 ASN C CA 1
ATOM 2070 C C . ASN C 1 33 ? 12.487 29.128 33.085 1.00 21.00 11 ASN C C 1
ATOM 2071 O O . ASN C 1 33 ? 13.483 29.655 32.490 1.00 20.81 11 ASN C O 1
ATOM 2076 N N . PHE C 1 34 ? 11.715 29.784 33.951 1.00 20.86 12 PHE C N 1
ATOM 2077 C CA . PHE C 1 34 ? 11.971 31.212 34.265 1.00 19.78 12 PHE C CA 1
ATOM 2078 C C . PHE C 1 34 ? 13.164 31.374 35.233 1.00 20.90 12 PHE C C 1
ATOM 2079 O O . PHE C 1 34 ? 13.513 30.414 35.951 1.00 21.24 12 PHE C O 1
ATOM 2087 N N . ASN C 1 35 ? 13.797 32.563 35.192 1.00 17.26 13 ASN C N 1
ATOM 2088 C CA . ASN C 1 35 ? 14.867 32.942 36.131 1.00 18.40 13 ASN C CA 1
ATOM 2089 C C . ASN C 1 35 ? 14.365 33.562 37.415 1.00 18.54 13 ASN C C 1
ATOM 2090 O O . ASN C 1 35 ? 15.019 33.456 38.461 1.00 19.28 13 ASN C O 1
ATOM 2095 N N . ALA C 1 36 ? 13.258 34.287 37.313 1.00 17.01 14 ALA C N 1
ATOM 2096 C CA . ALA C 1 36 ? 12.589 34.905 38.445 1.00 17.23 14 ALA C CA 1
ATOM 2097 C C . ALA C 1 36 ? 11.157 35.179 38.072 1.00 17.77 14 ALA C C 1
ATOM 2098 O O . ALA C 1 36 ? 10.826 35.268 36.881 1.00 18.25 14 ALA C O 1
ATOM 2100 N N . VAL C 1 37 ? 10.335 35.357 39.102 1.00 17.99 15 VAL C N 1
ATOM 2101 C CA . VAL C 1 37 ? 8.938 35.832 38.954 1.00 18.87 15 VAL C CA 1
ATOM 2102 C C . VAL C 1 37 ? 8.694 36.914 39.998 1.00 20.17 15 VAL C C 1
ATOM 2103 O O . VAL C 1 37 ? 9.418 36.970 41.011 1.00 19.85 15 VAL C O 1
ATOM 2107 N N . GLY C 1 38 ? 7.699 37.766 39.785 1.00 19.62 16 GLY C N 1
ATOM 2108 C CA . GLY C 1 38 ? 7.332 38.802 40.720 1.00 21.99 16 GLY C CA 1
ATOM 2109 C C . GLY C 1 38 ? 5.894 39.235 40.487 1.00 22.91 16 GLY C C 1
ATOM 2110 O O . GLY C 1 38 ? 5.179 38.639 39.642 1.00 20.60 16 GLY C O 1
ATOM 2111 N N . GLY C 1 39 ? 5.520 40.284 41.239 1.00 25.71 17 GLY C N 1
ATOM 2112 C CA . GLY C 1 39 ? 4.158 40.808 41.370 1.00 28.74 17 GLY C CA 1
ATOM 2113 C C . GLY C 1 39 ? 3.546 40.539 42.764 1.00 31.39 17 GLY C C 1
ATOM 2114 O O . GLY C 1 39 ? 4.077 39.732 43.571 1.00 31.73 17 GLY C O 1
ATOM 2115 N N . PRO C 1 48 ? 2.209 33.895 44.423 1.00 32.21 26 PRO C N 1
ATOM 2116 C CA . PRO C 1 48 ? 3.106 34.300 43.335 1.00 31.39 26 PRO C CA 1
ATOM 2117 C C . PRO C 1 48 ? 2.897 33.372 42.143 1.00 30.12 26 PRO C C 1
ATOM 2118 O O . PRO C 1 48 ? 2.272 32.275 42.274 1.00 29.94 26 PRO C O 1
ATOM 2122 N N . VAL C 1 49 ? 3.420 33.799 41.001 1.00 27.08 27 VAL C N 1
ATOM 2123 C CA . VAL C 1 49 ? 3.469 32.973 39.819 1.00 24.97 27 VAL C CA 1
ATOM 2124 C C . VAL C 1 49 ? 3.984 31.575 40.169 1.00 25.45 27 VAL C C 1
ATOM 2125 O O . VAL C 1 49 ? 5.079 31.428 40.729 1.00 25.53 27 VAL C O 1
ATOM 2129 N N . SER C 1 50 ? 3.176 30.548 39.873 1.00 25.97 28 SER C N 1
ATOM 2130 C CA . SER C 1 50 ? 3.573 29.176 40.222 1.00 25.89 28 SER C CA 1
ATOM 2131 C C . SER C 1 50 ? 3.693 28.287 39.021 1.00 25.32 28 SER C C 1
ATOM 2132 O O . SER C 1 50 ? 3.240 28.619 37.937 1.00 25.31 28 SER C O 1
ATOM 2135 N N . VAL C 1 51 ? 4.314 27.124 39.221 1.00 26.00 29 VAL C N 1
ATOM 2136 C CA . VAL C 1 51 ? 4.396 26.094 38.193 1.00 25.92 29 VAL C CA 1
ATOM 2137 C C . VAL C 1 51 ? 3.369 25.027 38.552 1.00 26.31 29 VAL C C 1
ATOM 2138 O O . VAL C 1 51 ? 3.157 24.730 39.744 1.00 26.95 29 VAL C O 1
ATOM 2142 N N . TYR C 1 52 ? 2.720 24.468 37.541 1.00 25.63 30 TYR C N 1
ATOM 2143 C CA . TYR C 1 52 ? 1.767 23.383 37.777 1.00 26.28 30 TYR C CA 1
ATOM 2144 C C . TYR C 1 52 ? 1.816 22.499 36.575 1.00 26.06 30 TYR C C 1
ATOM 2145 O O . TYR C 1 52 ? 2.445 22.837 35.571 1.00 25.55 30 TYR C O 1
ATOM 2154 N N . THR C 1 53 ? 1.178 21.341 36.689 1.00 27.05 31 THR C N 1
ATOM 2155 C CA A THR C 1 53 ? 1.138 20.396 35.578 0.50 27.03 31 THR C CA 1
ATOM 2156 C CA B THR C 1 53 ? 1.119 20.398 35.573 0.50 26.99 31 THR C CA 1
ATOM 2157 C C . THR C 1 53 ? -0.321 20.018 35.271 1.00 27.67 31 THR C C 1
ATOM 2158 O O . THR C 1 53 ? -1.140 19.850 36.204 1.00 27.56 31 THR C O 1
ATOM 2165 N N . VAL C 1 54 ? -0.621 19.932 33.976 1.00 28.63 32 VAL C N 1
ATOM 2166 C CA . VAL C 1 54 ? -1.936 19.533 33.438 1.00 30.24 32 VAL C CA 1
ATOM 2167 C C . VAL C 1 54 ? -1.778 18.771 32.152 1.00 30.90 32 VAL C C 1
ATOM 2168 O O . VAL C 1 54 ? -1.018 19.169 31.271 1.00 31.31 32 VAL C O 1
ATOM 2172 N N . ASN C 1 55 ? -2.540 17.686 32.005 1.00 31.93 33 ASN C N 1
ATOM 2173 C CA . ASN C 1 55 ? -2.525 16.919 30.750 1.00 32.67 33 ASN C CA 1
ATOM 2174 C C . ASN C 1 55 ? -1.134 16.539 30.260 1.00 32.61 33 ASN C C 1
ATOM 2175 O O . ASN C 1 55 ? -0.879 16.478 29.045 1.00 32.72 33 ASN C O 1
ATOM 2180 N N . GLY C 1 56 ? -0.231 16.274 31.205 1.00 33.59 34 GLY C N 1
ATOM 2181 C CA . GLY C 1 56 ? 1.166 15.981 30.861 1.00 33.65 34 GLY C CA 1
ATOM 2182 C C . GLY C 1 56 ? 2.030 17.211 30.588 1.00 33.89 34 GLY C C 1
ATOM 2183 O O . GLY C 1 56 ? 3.242 17.078 30.395 1.00 34.93 34 GLY C O 1
ATOM 2184 N N . ASN C 1 57 ? 1.405 18.396 30.534 1.00 32.38 35 ASN C N 1
ATOM 2185 C CA . ASN C 1 57 ? 2.086 19.695 30.320 1.00 30.22 35 ASN C CA 1
ATOM 2186 C C . ASN C 1 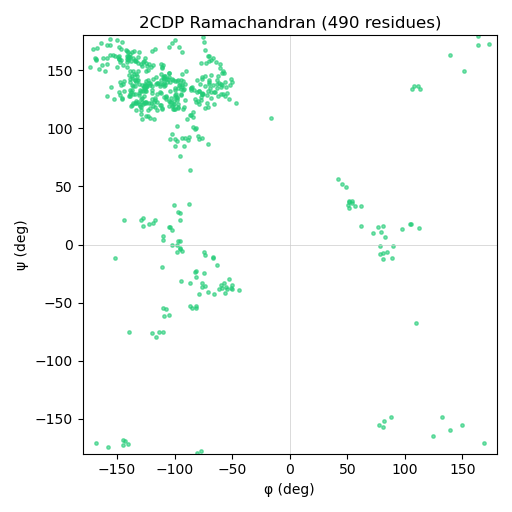57 ? 2.503 20.338 31.626 1.00 29.06 35 ASN C C 1
ATOM 2187 O O . ASN C 1 57 ? 1.834 20.176 32.654 1.00 28.84 35 ASN C O 1
ATOM 2192 N N . THR C 1 58 ? 3.596 21.102 31.591 1.00 26.24 36 THR C N 1
ATOM 2193 C CA . THR C 1 58 ? 4.044 21.883 32.746 1.00 25.53 36 THR C CA 1
ATOM 2194 C C . THR C 1 58 ? 3.934 23.323 32.265 1.00 23.46 36 THR C C 1
ATOM 2195 O O . THR C 1 58 ? 4.274 23.586 31.140 1.00 23.25 36 THR C O 1
ATOM 2199 N N . ALA C 1 59 ? 3.440 24.202 33.119 1.00 23.20 37 ALA C N 1
ATOM 2200 C CA . ALA C 1 59 ? 3.138 25.564 32.699 1.00 23.12 37 ALA C CA 1
ATOM 2201 C C . ALA C 1 59 ? 3.173 26.438 33.934 1.00 23.41 37 ALA C C 1
ATOM 2202 O O . ALA C 1 59 ? 3.342 25.938 35.060 1.00 24.43 37 ALA C O 1
ATOM 2204 N N . ILE C 1 60 ? 2.982 27.743 33.753 1.00 21.00 38 ILE C N 1
ATOM 2205 C CA . ILE C 1 60 ? 2.849 28.637 34.870 1.00 21.53 38 ILE C CA 1
ATOM 2206 C C . ILE C 1 60 ? 1.371 29.063 35.051 1.00 21.10 38 ILE C C 1
ATOM 2207 O O . ILE C 1 60 ? 0.637 29.228 34.052 1.00 21.29 38 ILE C O 1
ATOM 2212 N N . ASN C 1 61 ? 0.944 29.219 36.292 1.00 21.30 39 ASN C N 1
ATOM 2213 C CA . ASN C 1 61 ? -0.407 29.720 36.630 1.00 21.00 39 ASN C CA 1
ATOM 2214 C C . ASN C 1 61 ? -0.289 30.651 37.819 1.00 20.72 39 ASN C C 1
ATOM 2215 O O . ASN C 1 61 ? 0.848 31.028 38.179 1.00 19.61 39 ASN C O 1
ATOM 2220 N N . TYR C 1 62 ? -1.428 31.072 38.378 1.00 19.70 40 TYR C N 1
ATOM 2221 C CA . TYR C 1 62 ? -1.488 32.137 39.359 1.00 19.99 40 TYR C CA 1
ATOM 2222 C C . TYR C 1 62 ? -0.806 33.395 38.819 1.00 19.06 40 TYR C C 1
ATOM 2223 O O . TYR C 1 62 ? -0.153 34.098 39.559 1.00 20.16 40 TYR C O 1
ATOM 2232 N N . VAL C 1 63 ? -0.962 33.618 37.504 1.00 17.62 41 VAL C N 1
ATOM 2233 C CA . VAL C 1 63 ? -0.576 34.885 36.883 1.00 17.91 41 VAL C CA 1
ATOM 2234 C C . VAL C 1 63 ? -1.684 35.940 37.013 1.00 17.01 41 VAL C C 1
ATOM 2235 O O . VAL C 1 63 ? -2.776 35.823 36.390 1.00 17.82 41 VAL C O 1
ATOM 2239 N N . ASN C 1 64 ? -1.423 36.941 37.847 1.00 17.89 42 ASN C N 1
ATOM 2240 C CA . ASN C 1 64 ? -2.369 38.023 38.127 1.00 17.33 42 ASN C CA 1
ATOM 2241 C C . ASN C 1 64 ? -1.974 39.260 37.440 1.00 17.49 42 ASN C C 1
ATOM 2242 O O . ASN C 1 64 ? -0.839 39.343 36.936 1.00 17.04 42 ASN C O 1
ATOM 2247 N N . GLN C 1 65 ? -2.861 40.236 37.461 1.00 16.55 43 GLN C N 1
ATOM 2248 C CA . GLN C 1 65 ? -2.531 41.601 36.958 1.00 17.34 43 GLN C CA 1
ATOM 2249 C C . GLN C 1 65 ? -1.249 42.145 37.629 1.00 17.53 43 GLN C C 1
ATOM 2250 O O . GLN C 1 65 ? -1.169 42.161 38.863 1.00 16.51 43 GLN C O 1
ATOM 2256 N N . GLY C 1 66 ? -0.258 42.546 36.808 1.00 17.68 44 GLY C N 1
ATOM 2257 C CA . GLY C 1 66 ? 1.039 43.015 37.323 1.00 17.46 44 GLY C CA 1
ATOM 2258 C C . GLY C 1 66 ? 2.094 41.963 37.657 1.00 17.41 44 GLY C C 1
ATOM 2259 O O . GLY C 1 66 ? 3.248 42.335 37.985 1.00 20.31 44 GLY C O 1
ATOM 2260 N N . ASP C 1 67 ? 1.736 40.690 37.591 1.00 16.29 45 ASP C N 1
ATOM 2261 C CA . ASP C 1 67 ? 2.736 39.612 37.770 1.00 16.32 45 ASP C CA 1
ATOM 2262 C C . ASP C 1 67 ? 3.656 39.513 36.548 1.00 16.66 45 ASP C C 1
ATOM 2263 O O . ASP C 1 67 ? 3.286 39.899 35.425 1.00 15.82 45 ASP C O 1
ATOM 2268 N N . TYR C 1 68 ? 4.848 38.965 36.756 1.00 16.83 46 TYR C N 1
ATOM 2269 C CA . TYR C 1 68 ? 5.787 38.830 35.617 1.00 16.32 46 TYR C CA 1
ATOM 2270 C C . TYR C 1 68 ? 6.678 37.606 35.806 1.00 16.01 46 TYR C C 1
ATOM 2271 O O . TYR C 1 68 ? 6.832 37.042 36.926 1.00 16.42 46 TYR C O 1
ATOM 2280 N N . ALA C 1 69 ? 7.270 37.181 34.700 1.00 16.09 47 ALA C N 1
ATOM 2281 C CA . ALA C 1 69 ? 8.208 36.096 34.719 1.00 16.22 47 ALA C CA 1
ATOM 2282 C C . ALA C 1 69 ? 9.352 36.518 33.822 1.00 15.76 47 ALA C C 1
ATOM 2283 O O . ALA C 1 69 ? 9.112 37.061 32.731 1.00 14.04 47 ALA C O 1
ATOM 2285 N N . ASP C 1 70 ? 10.595 36.259 34.277 1.00 15.03 48 ASP C N 1
ATOM 2286 C CA . ASP C 1 70 ? 11.817 36.668 33.501 1.00 15.05 48 ASP C CA 1
ATOM 2287 C C . ASP C 1 70 ? 12.556 35.483 32.898 1.00 16.50 48 ASP C C 1
ATOM 2288 O O . ASP C 1 70 ? 12.610 34.424 33.532 1.00 17.19 48 ASP C O 1
ATOM 2293 N N . TYR C 1 71 ? 13.104 35.665 31.689 1.00 14.91 49 TYR C N 1
ATOM 2294 C CA . TYR C 1 71 ? 13.810 34.641 30.937 1.00 15.65 49 TYR C CA 1
ATOM 2295 C C . TYR C 1 71 ? 15.049 35.285 30.296 1.00 15.71 49 TYR C C 1
ATOM 2296 O O . TYR C 1 71 ? 15.135 36.540 30.153 1.00 15.51 49 TYR C O 1
ATOM 2305 N N . THR C 1 72 ? 15.979 34.412 29.906 1.00 15.50 50 THR C N 1
ATOM 2306 C CA . THR C 1 72 ? 17.134 34.776 29.066 1.00 15.57 50 THR C CA 1
ATOM 2307 C C . THR C 1 72 ? 17.004 34.086 27.745 1.00 16.28 50 THR C C 1
ATOM 2308 O O . THR C 1 72 ? 16.635 32.900 27.695 1.00 16.29 50 THR C O 1
ATOM 2312 N N . ILE C 1 73 ? 17.338 34.817 26.695 1.00 16.75 51 ILE C N 1
ATOM 2313 C CA . ILE C 1 73 ? 17.466 34.249 25.363 1.00 17.72 51 ILE C CA 1
ATOM 2314 C C . ILE C 1 73 ? 18.810 34.618 24.749 1.00 19.36 51 ILE C C 1
ATOM 2315 O O . ILE C 1 73 ? 19.382 35.716 25.058 1.00 19.95 51 ILE C O 1
ATOM 2320 N N . ALA C 1 74 ? 19.259 33.748 23.845 1.00 19.75 52 ALA C N 1
ATOM 2321 C CA . ALA C 1 74 ? 20.466 33.984 23.093 1.00 19.73 52 ALA C CA 1
ATOM 2322 C C . ALA C 1 74 ? 20.081 34.069 21.602 1.00 20.69 52 ALA C C 1
ATOM 2323 O O . ALA C 1 74 ? 19.516 33.110 21.063 1.00 20.08 52 ALA C O 1
ATOM 2325 N N . VAL C 1 75 ? 20.406 35.195 20.966 1.00 20.00 53 VAL C N 1
ATOM 2326 C CA . VAL C 1 75 ? 20.023 35.478 19.571 1.00 22.46 53 VAL C CA 1
ATOM 2327 C C . VAL C 1 75 ? 21.312 35.446 18.740 1.00 23.35 53 VAL C C 1
ATOM 2328 O O . VAL C 1 75 ? 22.216 36.272 18.925 1.00 22.73 53 VAL C O 1
ATOM 2332 N N . ALA C 1 76 ? 21.388 34.517 17.794 1.00 26.15 54 ALA C N 1
ATOM 2333 C CA . ALA C 1 76 ? 22.595 34.435 16.934 1.00 26.74 54 ALA C CA 1
ATOM 2334 C C . ALA C 1 76 ? 22.642 35.474 15.790 1.00 27.77 54 ALA C C 1
ATOM 2335 O O . ALA C 1 76 ? 23.704 36.093 15.524 1.00 28.36 54 ALA C O 1
ATOM 2337 N N . GLN C 1 77 ? 21.505 35.690 15.120 1.00 28.14 55 GLN C N 1
ATOM 2338 C CA A GLN C 1 77 ? 21.470 36.700 14.049 0.50 27.88 55 GLN C CA 1
ATOM 2339 C CA B GLN C 1 77 ? 21.424 36.644 14.010 0.50 28.09 55 GLN C CA 1
ATOM 2340 C C . GLN C 1 77 ? 20.469 37.780 14.380 1.00 26.74 55 GLN C C 1
ATOM 2341 O O . GLN C 1 77 ? 19.315 37.501 14.756 1.00 25.93 55 GLN C O 1
ATOM 2352 N N . ALA C 1 78 ? 20.942 39.022 14.257 1.00 25.99 56 ALA C N 1
ATOM 2353 C CA . ALA C 1 78 ? 20.114 40.212 14.444 1.00 25.03 56 ALA C CA 1
ATOM 2354 C C . ALA C 1 78 ? 18.977 40.163 13.437 1.00 25.00 56 ALA C C 1
ATOM 2355 O O . ALA C 1 78 ? 19.193 39.821 12.257 1.00 24.01 56 ALA C O 1
ATOM 2357 N N . GLY C 1 79 ? 17.775 40.462 13.907 1.00 22.61 57 GLY C N 1
ATOM 2358 C CA . GLY C 1 79 ? 16.642 40.596 13.004 1.00 23.27 57 GLY C CA 1
ATOM 2359 C C . GLY C 1 79 ? 15.303 40.661 13.707 1.00 23.17 57 GLY C C 1
ATOM 2360 O O . GLY C 1 79 ? 15.236 40.766 14.954 1.00 21.71 57 GLY C O 1
ATOM 2361 N N . ASN C 1 80 ? 14.243 40.593 12.879 1.00 21.88 58 ASN C N 1
ATOM 2362 C CA A ASN C 1 80 ? 12.875 40.656 13.375 0.50 21.74 58 ASN C CA 1
ATOM 2363 C CA B ASN C 1 80 ? 12.849 40.627 13.319 0.50 22.35 58 ASN C CA 1
ATOM 2364 C C . ASN C 1 80 ? 12.360 39.237 13.678 1.00 22.86 58 ASN C C 1
ATOM 2365 O O . ASN C 1 80 ? 12.420 38.321 12.825 1.00 22.32 58 ASN C O 1
ATOM 2374 N N . TYR C 1 81 ? 11.869 39.057 14.908 1.00 19.51 59 TYR C N 1
ATOM 2375 C CA . TYR C 1 81 ? 11.404 37.764 15.368 1.00 20.00 59 TYR C CA 1
ATOM 2376 C C . TYR C 1 81 ? 9.915 37.791 15.651 1.00 21.00 59 TYR C C 1
ATOM 2377 O O . TYR C 1 81 ? 9.414 38.676 16.378 1.00 21.04 59 TYR C O 1
ATOM 2386 N N . THR C 1 82 ? 9.205 36.812 15.093 1.00 20.75 60 THR C N 1
ATOM 2387 C CA A THR C 1 82 ? 7.790 36.645 15.399 0.50 20.32 60 THR C CA 1
ATOM 2388 C CA B THR C 1 82 ? 7.796 36.674 15.392 0.50 20.42 60 THR C CA 1
ATOM 2389 C C . THR C 1 82 ? 7.616 35.912 16.710 1.00 20.02 60 THR C C 1
ATOM 2390 O O . THR C 1 82 ? 8.216 34.860 16.916 1.00 19.52 60 THR C O 1
ATOM 2397 N N . ILE C 1 83 ? 6.778 36.469 17.604 1.00 18.16 61 ILE C N 1
ATOM 2398 C CA . ILE C 1 83 ? 6.459 35.818 18.871 1.00 18.08 61 ILE C CA 1
ATOM 2399 C C . ILE C 1 83 ? 5.210 34.955 18.736 1.00 18.91 61 ILE C C 1
ATOM 2400 O O . ILE C 1 83 ? 4.241 35.395 18.109 1.00 18.19 61 ILE C O 1
ATOM 2405 N N . SER C 1 84 ? 5.274 33.720 19.250 1.00 19.54 62 SER C N 1
ATOM 2406 C CA A SER C 1 84 ? 4.075 32.885 19.462 0.50 19.45 62 SER C CA 1
ATOM 2407 C CA B SER C 1 84 ? 4.072 32.930 19.466 0.50 19.76 62 SER C CA 1
ATOM 2408 C C . SER C 1 84 ? 4.085 32.370 20.869 1.00 19.15 62 SER C C 1
ATOM 2409 O O . SER C 1 84 ? 5.149 32.000 21.373 1.00 21.18 62 SER C O 1
ATOM 2414 N N . TYR C 1 85 ? 2.913 32.341 21.499 1.00 17.69 63 TYR C N 1
ATOM 2415 C CA . TYR C 1 85 ? 2.735 31.824 22.819 1.00 18.25 63 TYR C CA 1
ATOM 2416 C C . TYR C 1 85 ? 1.900 30.533 22.775 1.00 18.64 63 TYR C C 1
ATOM 2417 O O . TYR C 1 85 ? 0.911 30.468 21.990 1.00 19.42 63 TYR C O 1
ATOM 2426 N N . GLN C 1 86 ? 2.185 29.596 23.676 1.00 18.32 64 GLN C N 1
ATOM 2427 C CA . GLN C 1 86 ? 1.184 28.551 23.937 1.00 19.29 64 GLN C CA 1
ATOM 2428 C C . GLN C 1 86 ? 0.508 28.909 25.229 1.00 19.13 64 GLN C C 1
ATOM 2429 O O . GLN C 1 86 ? 1.048 28.656 26.312 1.00 21.54 64 GLN C O 1
ATOM 2435 N N . ALA C 1 87 ? -0.647 29.595 25.111 1.00 18.31 65 ALA C N 1
ATOM 2436 C CA . ALA C 1 87 ? -1.275 30.232 26.256 1.00 18.40 65 ALA C CA 1
ATOM 2437 C C . ALA C 1 87 ? -2.741 29.818 26.398 1.00 18.11 65 ALA C C 1
ATOM 2438 O O . ALA C 1 87 ? -3.377 29.437 25.395 1.00 18.74 65 ALA C O 1
ATOM 2440 N N . GLY C 1 88 ? -3.262 29.949 27.636 1.00 19.42 66 GLY C N 1
ATOM 2441 C CA . GLY C 1 88 ? -4.714 29.918 27.898 1.00 18.23 66 GLY C CA 1
ATOM 2442 C C . GLY C 1 88 ? -5.168 30.930 28.903 1.00 19.59 66 GLY C C 1
ATOM 2443 O O . GLY C 1 88 ? -4.355 31.492 29.634 1.00 18.95 66 GLY C O 1
ATOM 2444 N N . SER C 1 89 ? -6.482 31.188 28.957 1.00 17.69 67 SER C N 1
ATOM 2445 C CA . SER C 1 89 ? -7.075 31.967 30.039 1.00 19.03 67 SER C CA 1
ATOM 2446 C C . SER C 1 89 ? -8.503 31.445 30.265 1.00 19.41 67 SER C C 1
ATOM 2447 O O . SER C 1 89 ? -9.065 30.792 29.368 1.00 20.34 67 SER C O 1
ATOM 2450 N N . GLY C 1 90 ? -9.047 31.713 31.435 1.00 21.34 68 GLY C N 1
ATOM 2451 C CA . GLY C 1 90 ? -10.483 31.400 31.719 1.00 22.10 68 GLY C CA 1
ATOM 2452 C C . GLY C 1 90 ? -11.283 32.648 32.036 1.00 23.11 68 GLY C C 1
ATOM 2453 O O . GLY C 1 90 ? -12.345 32.567 32.651 1.00 23.66 68 GLY C O 1
ATOM 2454 N N . VAL C 1 91 ? -10.758 33.814 31.665 1.00 22.30 69 VAL C N 1
ATOM 2455 C CA . VAL C 1 91 ? -11.432 35.079 31.890 1.00 22.49 69 VAL C CA 1
ATOM 2456 C C . VAL C 1 91 ? -11.234 35.953 30.652 1.00 22.28 69 VAL C C 1
ATOM 2457 O O . VAL C 1 91 ? -10.341 35.680 29.838 1.00 20.37 69 VAL C O 1
ATOM 2461 N N . THR C 1 92 ? -12.097 36.963 30.556 1.00 23.46 70 THR C N 1
ATOM 2462 C CA . THR C 1 92 ? -11.891 38.118 29.672 1.00 23.95 70 THR C CA 1
ATOM 2463 C C . THR C 1 92 ? -11.048 39.169 30.379 1.00 22.96 70 THR C C 1
ATOM 2464 O O . THR C 1 92 ? -11.323 39.527 31.559 1.00 24.08 70 THR C O 1
ATOM 2468 N N . GLY C 1 93 ? -10.033 39.674 29.667 1.00 21.19 71 GLY C N 1
ATOM 2469 C CA . GLY C 1 93 ? -9.229 40.781 30.197 1.00 18.88 71 GLY C CA 1
ATOM 2470 C C . GLY C 1 93 ? -7.774 40.438 30.551 1.00 19.16 71 GLY C C 1
ATOM 2471 O O . GLY C 1 93 ? -7.127 41.175 31.314 1.00 17.75 71 GLY C O 1
ATOM 2472 N N . GLY C 1 94 ? -7.316 39.270 30.076 1.00 16.63 72 GLY C N 1
ATOM 2473 C CA . GLY C 1 94 ? -5.905 38.855 30.200 1.00 15.54 72 GLY C CA 1
ATOM 2474 C C . GLY C 1 94 ? -5.107 39.265 28.951 1.00 14.74 72 GLY C C 1
ATOM 2475 O O . GLY C 1 94 ? -5.561 39.012 27.812 1.00 14.68 72 GLY C O 1
ATOM 2476 N N . SER C 1 95 ? -3.935 39.872 29.165 1.00 13.42 73 SER C N 1
ATOM 2477 C CA . SER C 1 95 ? -3.012 40.228 28.045 1.00 13.75 73 SER C CA 1
ATOM 2478 C C . SER C 1 95 ? -1.583 39.932 28.460 1.00 13.66 73 SER C C 1
ATOM 2479 O O . SER C 1 95 ? -1.214 40.145 29.630 1.00 12.45 73 SER C O 1
ATOM 2482 N N . ILE C 1 96 ? -0.799 39.447 27.517 1.00 12.91 74 ILE C N 1
ATOM 2483 C CA . ILE C 1 96 ? 0.634 39.189 27.763 1.00 13.47 74 ILE C CA 1
ATOM 2484 C C . ILE C 1 96 ? 1.419 40.351 27.175 1.00 14.09 74 ILE C C 1
ATOM 2485 O O . ILE C 1 96 ? 1.386 40.566 25.954 1.00 13.90 74 ILE C O 1
ATOM 2490 N N . GLU C 1 97 ? 2.114 41.074 28.050 1.00 13.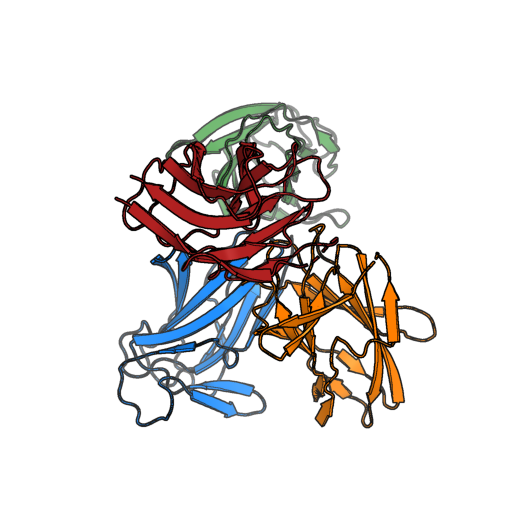39 75 GLU C N 1
ATOM 2491 C CA . GLU C 1 97 ? 3.051 42.071 27.593 1.00 13.31 75 GLU C CA 1
ATOM 2492 C C . GLU C 1 97 ? 4.465 41.516 27.516 1.00 13.07 75 GLU C C 1
ATOM 2493 O O . GLU C 1 97 ? 4.984 40.953 28.494 1.00 13.47 75 GLU C O 1
ATOM 2499 N N . PHE C 1 98 ? 5.119 41.709 26.359 1.00 13.28 76 PHE C N 1
ATOM 2500 C CA . PHE C 1 98 ? 6.462 41.158 26.125 1.00 13.82 76 PHE C CA 1
ATOM 2501 C C . PHE C 1 98 ? 7.450 42.337 26.240 1.00 13.83 76 PHE C C 1
ATOM 2502 O O . PHE C 1 98 ? 7.327 43.328 25.518 1.00 13.65 76 PHE C O 1
ATOM 2510 N N . LEU C 1 99 ? 8.379 42.249 27.192 1.00 13.00 77 LEU C N 1
ATOM 2511 C CA . LEU C 1 99 ? 9.377 43.324 27.380 1.00 13.43 77 LEU C CA 1
ATOM 2512 C C . LEU C 1 99 ? 10.776 42.774 27.214 1.00 12.27 77 LEU C C 1
ATOM 2513 O O . LEU C 1 99 ? 11.033 41.571 27.471 1.00 12.48 77 LEU C O 1
ATOM 2518 N N . VAL C 1 100 ? 11.671 43.664 26.796 1.00 11.95 78 VAL C N 1
ATOM 2519 C CA . VAL C 1 100 ? 13.099 43.333 26.713 1.00 12.24 78 VAL C CA 1
ATOM 2520 C C . VAL C 1 100 ? 13.879 44.357 27.528 1.00 13.62 78 VAL C C 1
ATOM 2521 O O . VAL C 1 100 ? 13.590 45.556 27.419 1.00 15.52 78 VAL C O 1
ATOM 2525 N N . ASN C 1 101 ? 14.849 43.863 28.285 1.00 14.19 79 ASN C N 1
ATOM 2526 C CA . ASN C 1 101 ? 15.731 44.739 29.042 1.00 14.46 79 ASN C CA 1
ATOM 2527 C C . ASN C 1 101 ? 16.792 45.330 28.103 1.00 14.79 79 ASN C C 1
ATOM 2528 O O . ASN C 1 101 ? 17.533 44.598 27.435 1.00 15.73 79 ASN C O 1
ATOM 2533 N N . GLU C 1 102 ? 16.802 46.655 28.048 1.00 14.96 80 GLU C N 1
ATOM 2534 C CA . GLU C 1 102 ? 17.719 47.403 27.167 1.00 16.27 80 GLU C CA 1
ATOM 2535 C C . GLU C 1 102 ? 18.517 48.348 28.031 1.00 16.39 80 GLU C C 1
ATOM 2536 O O . GLU C 1 102 ? 17.986 49.314 28.582 1.00 16.51 80 GLU C O 1
ATOM 2542 N N . ASN C 1 103 ? 19.807 48.028 28.139 1.00 16.18 81 ASN C N 1
ATOM 2543 C CA . ASN C 1 103 ? 20.731 48.791 28.980 1.00 18.14 81 ASN C CA 1
ATOM 2544 C C . ASN C 1 103 ? 20.094 49.170 30.317 1.00 19.46 81 ASN C C 1
ATOM 2545 O O . ASN C 1 103 ? 19.930 50.350 30.658 1.00 20.34 81 ASN C O 1
ATOM 2550 N N . GLY C 1 104 ? 19.636 48.152 31.022 1.00 19.59 82 GLY C N 1
ATOM 2551 C CA . GLY C 1 104 ? 19.237 48.335 32.426 1.00 20.54 82 GLY C CA 1
ATOM 2552 C C . GLY C 1 104 ? 17.807 48.721 32.644 1.00 21.43 82 GLY C C 1
ATOM 2553 O O . GLY C 1 104 ? 17.374 48.870 33.811 1.00 22.65 82 GLY C O 1
ATOM 2554 N N . SER C 1 105 ? 17.045 48.886 31.549 1.00 20.96 83 SER C N 1
ATOM 2555 C CA A SER C 1 105 ? 15.656 49.315 31.628 0.50 20.96 83 SER C CA 1
ATOM 2556 C CA B SER C 1 105 ? 15.628 49.214 31.718 0.50 20.67 83 SER C CA 1
ATOM 2557 C C . SER C 1 105 ? 14.719 48.434 30.758 1.00 20.53 83 SER C C 1
ATOM 2558 O O . SER C 1 105 ? 15.085 48.112 29.631 1.00 19.58 83 SER C O 1
ATOM 2563 N N . TRP C 1 106 ? 13.523 48.122 31.256 1.00 18.86 84 TRP C N 1
ATOM 2564 C CA . TRP C 1 106 ? 12.558 47.279 30.503 1.00 17.49 84 TRP C CA 1
ATOM 2565 C C . TRP C 1 106 ? 11.900 48.096 29.412 1.00 17.72 84 TRP C C 1
ATOM 2566 O O . TRP C 1 106 ? 11.458 49.214 29.663 1.00 20.49 84 TRP C O 1
ATOM 2577 N N . ALA C 1 107 ? 11.876 47.573 28.192 1.00 17.07 85 ALA C N 1
ATOM 2578 C CA . ALA C 1 107 ? 11.284 48.252 27.048 1.00 16.75 85 ALA C CA 1
ATOM 2579 C C . ALA C 1 107 ? 10.113 47.398 26.567 1.00 16.73 85 ALA C C 1
ATOM 2580 O O . ALA C 1 107 ? 10.339 46.239 26.217 1.00 17.44 85 ALA C O 1
ATOM 2582 N N . SER C 1 108 ? 8.905 47.955 26.606 1.00 16.20 86 SER C N 1
ATOM 2583 C CA . SER C 1 108 ? 7.692 47.204 26.206 1.00 15.42 86 SER C CA 1
ATOM 2584 C C . SER C 1 108 ? 7.735 46.974 24.688 1.00 15.56 86 SER C C 1
ATOM 2585 O O . SER C 1 108 ? 7.974 47.935 23.928 1.00 16.44 86 SER C O 1
ATOM 2588 N N . LYS C 1 109 ? 7.442 45.755 24.218 1.00 14.25 87 LYS C N 1
ATOM 2589 C CA . LYS C 1 109 ? 7.484 45.471 22.791 1.00 14.32 87 LYS C CA 1
ATOM 2590 C C . LYS C 1 109 ? 6.078 45.228 22.167 1.00 16.06 87 LYS C C 1
ATOM 2591 O O . LYS C 1 109 ? 5.657 45.891 21.196 1.00 16.57 87 LYS C O 1
ATOM 2597 N N . THR C 1 110 ? 5.354 44.280 22.753 1.00 14.36 88 THR C N 1
ATOM 2598 C CA . THR C 1 110 ? 3.987 43.938 22.276 1.00 14.39 88 THR C CA 1
ATOM 2599 C C . THR C 1 110 ? 3.089 43.562 23.449 1.00 13.90 88 THR C C 1
ATOM 2600 O O . THR C 1 110 ? 3.570 43.049 24.472 1.00 12.87 88 THR C O 1
ATOM 2604 N N . VAL C 1 111 ? 1.786 43.748 23.237 1.00 13.64 89 VAL C N 1
ATOM 2605 C CA . VAL C 1 111 ? 0.794 43.469 24.269 1.00 14.60 89 VAL C CA 1
ATOM 2606 C C . VAL C 1 111 ? -0.293 42.677 23.534 1.00 14.92 89 VAL C C 1
ATOM 2607 O O . VAL C 1 111 ? -0.807 43.190 22.557 1.00 15.76 89 VAL C O 1
ATOM 2611 N N . THR C 1 112 ? -0.573 41.449 23.995 1.00 13.64 90 THR C N 1
ATOM 2612 C CA . THR C 1 112 ? -1.404 40.483 23.250 1.00 14.37 90 THR C CA 1
ATOM 2613 C C . THR C 1 112 ? -2.522 39.917 24.128 1.00 14.62 90 THR C C 1
ATOM 2614 O O . THR C 1 112 ? -2.245 39.294 25.146 1.00 13.95 90 THR C O 1
ATOM 2618 N N . ALA C 1 113 ? -3.791 40.171 23.718 1.00 14.86 91 ALA C N 1
ATOM 2619 C CA . ALA C 1 113 ? -4.960 39.658 24.443 1.00 14.87 91 ALA C CA 1
ATOM 2620 C C . ALA C 1 113 ? -4.952 38.141 24.293 1.00 14.75 91 ALA C C 1
ATOM 2621 O O . ALA C 1 113 ? -4.672 37.615 23.203 1.00 13.72 91 ALA C O 1
ATOM 2623 N N . VAL C 1 114 ? -5.233 37.477 25.414 1.00 13.62 92 VAL C N 1
ATOM 2624 C CA . VAL C 1 114 ? -5.281 36.019 25.467 1.00 14.57 92 VAL C CA 1
ATOM 2625 C C . VAL C 1 114 ? -6.751 35.504 25.414 1.00 14.18 92 VAL C C 1
ATOM 2626 O O . VAL C 1 114 ? -7.607 35.940 26.211 1.00 14.80 92 VAL C O 1
ATOM 2630 N N . PRO C 1 115 ? -7.059 34.639 24.421 1.00 15.64 93 PRO C N 1
ATOM 2631 C CA . PRO C 1 115 ? -8.470 34.152 24.366 1.00 16.44 93 PRO C CA 1
ATOM 2632 C C . PRO C 1 115 ? -8.905 33.351 25.616 1.00 17.25 93 PRO C C 1
ATOM 2633 O O . PRO C 1 115 ? -8.092 32.632 26.236 1.00 17.21 93 PRO C O 1
ATOM 2637 N N . ASN C 1 116 ? -10.173 33.509 25.981 1.00 17.43 94 ASN C N 1
ATOM 2638 C CA . ASN C 1 116 ? -10.736 32.807 27.093 1.00 18.87 94 ASN C CA 1
ATOM 2639 C C . ASN C 1 116 ? -11.248 31.476 26.545 1.00 19.96 94 ASN C C 1
ATOM 2640 O O . ASN C 1 116 ? -12.394 31.395 26.033 1.00 18.91 94 ASN C O 1
ATOM 2645 N N . GLN C 1 117 ? -10.407 30.453 26.606 1.00 19.28 95 GLN C N 1
ATOM 2646 C CA . GLN C 1 117 ? -10.837 29.117 26.154 1.00 20.02 95 GLN C CA 1
ATOM 2647 C C . GLN C 1 117 ? -10.551 28.031 27.211 1.00 19.72 95 GLN C C 1
ATOM 2648 O O . GLN C 1 117 ? -10.572 26.838 26.885 1.00 20.81 95 GLN C O 1
ATOM 2654 N N . GLY C 1 118 ? -10.391 28.466 28.460 1.00 18.81 96 GLY C N 1
ATOM 2655 C CA . GLY C 1 118 ? -10.137 27.583 29.611 1.00 18.87 96 GLY C CA 1
ATOM 2656 C C . GLY C 1 118 ? -8.687 27.732 30.061 1.00 18.08 96 GLY C C 1
ATOM 2657 O O . GLY C 1 118 ? -7.773 27.779 29.221 1.00 18.83 96 GLY C O 1
ATOM 2658 N N . TRP C 1 119 ? -8.514 27.810 31.374 1.00 18.59 97 TRP C N 1
ATOM 2659 C CA . TRP C 1 119 ? -7.188 28.028 31.996 1.00 17.93 97 TRP C CA 1
ATOM 2660 C C . TRP C 1 119 ? -6.143 27.015 31.571 1.00 19.63 97 TRP C C 1
ATOM 2661 O O . TRP C 1 119 ? -4.946 27.368 31.419 1.00 21.57 97 TRP C O 1
ATOM 2672 N N . ASP C 1 120 ? -6.566 25.758 31.421 1.00 20.81 98 ASP C N 1
ATOM 2673 C CA . ASP C 1 120 ? -5.621 24.669 31.114 1.00 22.59 98 ASP C CA 1
ATOM 2674 C C . ASP C 1 120 ? -5.515 24.359 29.621 1.00 22.09 98 ASP C C 1
ATOM 2675 O O . ASP C 1 120 ? -4.841 23.422 29.219 1.00 23.79 98 ASP C O 1
ATOM 2680 N N . ASN C 1 121 ? -6.209 25.130 28.800 1.00 22.66 99 ASN C N 1
ATOM 2681 C CA . ASN C 1 121 ? -6.321 24.849 27.371 1.00 23.23 99 ASN C CA 1
ATOM 2682 C C . ASN C 1 121 ? -5.346 25.726 26.592 1.00 24.63 99 ASN C C 1
ATOM 2683 O O . ASN C 1 121 ? -5.712 26.796 26.121 1.00 25.35 99 ASN C O 1
ATOM 2688 N N . PHE C 1 122 ? -4.090 25.270 26.486 1.00 24.45 100 PHE C N 1
ATOM 2689 C CA . PHE C 1 122 ? -3.022 26.052 25.833 1.00 24.99 100 PHE C CA 1
ATOM 2690 C C . PHE C 1 122 ? -3.165 25.967 24.340 1.00 25.87 100 PHE C C 1
ATOM 2691 O O . PHE C 1 122 ? -3.295 24.859 23.777 1.00 27.14 100 PHE C O 1
ATOM 2699 N N . GLN C 1 123 ? -3.203 27.138 23.705 1.00 24.46 101 GLN C N 1
ATOM 2700 C CA . GLN C 1 123 ? -3.333 27.261 22.253 1.00 23.60 101 GLN C CA 1
ATOM 2701 C C . GLN C 1 123 ? -2.370 28.323 21.680 1.00 23.62 101 GLN C C 1
ATOM 2702 O O . GLN C 1 123 ? -2.032 29.305 22.340 1.00 20.92 101 GLN C O 1
ATOM 2708 N N . PRO C 1 124 ? -1.928 28.124 20.434 1.00 22.57 102 PRO C N 1
ATOM 2709 C CA . PRO C 1 124 ? -1.003 29.039 19.762 1.00 21.91 102 PRO C CA 1
ATOM 2710 C C . PRO C 1 124 ? -1.616 30.433 19.596 1.00 21.23 102 PRO C C 1
ATOM 2711 O O . PRO C 1 124 ? -2.755 30.581 19.109 1.00 21.10 102 PRO C O 1
ATOM 2715 N N . LEU C 1 125 ? -0.862 31.439 20.040 1.00 19.09 103 LEU C N 1
ATOM 2716 C CA . LEU C 1 125 ? -1.306 32.815 20.038 1.00 16.75 103 LEU C CA 1
ATOM 2717 C C . LEU C 1 125 ? -0.207 33.701 19.436 1.00 17.48 103 LEU C C 1
ATOM 2718 O O . LEU C 1 125 ? 0.941 33.738 19.936 1.00 18.28 103 LEU C O 1
ATOM 2723 N N . ASN C 1 126 ? -0.545 34.417 18.392 1.00 17.70 104 ASN C N 1
ATOM 2724 C CA . ASN C 1 126 ? 0.350 35.350 17.768 1.00 17.46 104 ASN C CA 1
ATOM 2725 C C . ASN C 1 126 ? 0.687 36.526 18.704 1.00 17.17 104 ASN C C 1
ATOM 2726 O O . ASN C 1 126 ? -0.219 37.256 19.158 1.00 16.74 104 ASN C O 1
ATOM 2731 N N . GLY C 1 127 ? 1.971 36.715 19.007 1.00 16.65 105 GLY C N 1
ATOM 2732 C CA . GLY C 1 127 ? 2.354 37.845 19.890 1.00 16.98 105 GLY C CA 1
ATOM 2733 C C . GLY C 1 127 ? 2.976 39.029 19.160 1.00 17.63 105 GLY C C 1
ATOM 2734 O O . GLY C 1 127 ? 3.565 39.906 19.780 1.00 16.12 105 GLY C O 1
ATOM 2735 N N . GLY C 1 128 ? 2.843 39.074 17.842 1.00 17.82 106 GLY C N 1
ATOM 2736 C CA . GLY C 1 128 ? 3.489 40.147 17.054 1.00 17.95 106 GLY C CA 1
ATOM 2737 C C . GLY C 1 128 ? 4.959 39.857 16.759 1.00 17.52 106 GLY C C 1
ATOM 2738 O O . GLY C 1 128 ? 5.356 38.711 16.719 1.00 19.52 106 GLY C O 1
ATOM 2739 N N . SER C 1 129 ? 5.729 40.930 16.603 1.00 18.57 107 SER C N 1
ATOM 2740 C CA A SER C 1 129 ? 7.126 40.872 16.198 0.50 18.83 107 SER C CA 1
ATOM 2741 C CA B SER C 1 129 ? 7.140 40.822 16.267 0.50 18.29 107 SER C CA 1
ATOM 2742 C C . SER C 1 129 ? 7.986 41.783 17.079 1.00 17.68 107 SER C C 1
ATOM 2743 O O . SER C 1 129 ? 7.515 42.862 17.531 1.00 18.59 107 SER C O 1
ATOM 2748 N N . VAL C 1 130 ? 9.225 41.357 17.286 1.00 17.27 108 VAL C N 1
ATOM 2749 C CA . VAL C 1 130 ? 10.228 42.128 18.026 1.00 15.51 108 VAL C CA 1
ATOM 2750 C C . VAL C 1 130 ? 11.571 42.015 17.293 1.00 15.79 108 VAL C C 1
ATOM 2751 O O . VAL C 1 130 ? 11.983 40.903 16.901 1.00 15.73 108 VAL C O 1
ATOM 2755 N N . TYR C 1 131 ? 12.195 43.179 17.095 1.00 16.67 109 TYR C N 1
ATOM 2756 C CA . TYR C 1 131 ? 13.533 43.264 16.546 1.00 16.89 109 TYR C CA 1
ATOM 2757 C C . TYR C 1 131 ? 14.504 43.039 17.703 1.00 17.29 109 TYR C C 1
ATOM 2758 O O . TYR C 1 131 ? 14.365 43.629 18.767 1.00 17.49 109 TYR C O 1
ATOM 2767 N N . LEU C 1 132 ? 15.483 42.176 17.468 1.00 17.75 110 LEU C N 1
ATOM 2768 C CA . LEU C 1 132 ? 16.520 41.905 18.484 1.00 16.95 110 LEU C CA 1
ATOM 2769 C C . LEU C 1 132 ? 17.876 41.855 17.848 1.00 17.82 110 LEU C C 1
ATOM 2770 O O . LEU C 1 132 ? 18.044 41.233 16.816 1.00 17.88 110 LEU C O 1
ATOM 2775 N N . SER C 1 133 ? 18.814 42.541 18.475 1.00 17.45 111 SER C N 1
ATOM 2776 C CA . SER C 1 133 ? 20.234 42.477 18.088 1.00 17.17 111 SER C CA 1
ATOM 2777 C C . SER C 1 133 ? 20.812 41.106 18.478 1.00 17.59 111 SER C C 1
ATOM 2778 O O . SER C 1 133 ? 20.227 40.337 19.268 1.00 18.69 111 SER C O 1
ATOM 2781 N N . ALA C 1 134 ? 21.957 40.762 17.877 1.00 19.44 112 ALA C N 1
ATOM 2782 C CA . ALA C 1 134 ? 22.625 39.529 18.187 1.00 19.56 112 ALA C CA 1
ATOM 2783 C C . ALA C 1 134 ? 23.194 39.647 19.607 1.00 20.11 112 ALA C C 1
ATOM 2784 O O . ALA C 1 134 ? 23.704 40.709 20.010 1.00 21.60 112 ALA C O 1
ATOM 2786 N N . GLY C 1 135 ? 23.111 38.553 20.336 1.00 19.55 113 GLY C N 1
ATOM 2787 C CA . GLY C 1 135 ? 23.598 38.491 21.696 1.00 18.24 113 GLY C CA 1
ATOM 2788 C C . GLY C 1 135 ? 22.530 38.041 22.656 1.00 17.62 113 GLY C C 1
ATOM 2789 O O . GLY C 1 135 ? 21.519 37.448 22.290 1.00 19.01 113 GLY C O 1
ATOM 2790 N N . THR C 1 136 ? 22.824 38.277 23.924 1.00 17.32 114 THR C N 1
ATOM 2791 C CA . THR C 1 136 ? 22.008 37.823 25.035 1.00 18.37 114 THR C CA 1
ATOM 2792 C C . THR C 1 136 ? 21.036 38.918 25.427 1.00 17.89 114 THR C C 1
ATOM 2793 O O . THR C 1 136 ? 21.392 40.115 25.528 1.00 19.02 114 THR C O 1
ATOM 2797 N N . HIS C 1 137 ? 19.812 38.481 25.682 1.00 18.37 115 HIS C N 1
ATOM 2798 C CA . HIS C 1 137 ? 18.767 39.394 26.094 1.00 17.37 115 HIS C CA 1
ATOM 2799 C C . HIS C 1 137 ? 17.984 38.866 27.255 1.00 16.41 115 HIS C C 1
ATOM 2800 O O . HIS C 1 137 ? 17.637 37.681 27.272 1.00 16.51 115 HIS C O 1
ATOM 2807 N N . GLN C 1 138 ? 17.612 39.759 28.176 1.00 13.55 116 GLN C N 1
ATOM 2808 C CA . GLN C 1 138 ? 16.649 39.391 29.201 1.00 14.58 116 GLN C CA 1
ATOM 2809 C C . GLN C 1 138 ? 15.259 39.803 28.721 1.00 15.50 116 GLN C C 1
ATOM 2810 O O . GLN C 1 138 ? 15.089 40.940 28.238 1.00 14.97 116 GLN C O 1
ATOM 2816 N N . VAL C 1 139 ? 14.287 38.902 28.855 1.00 15.19 117 VAL C N 1
ATOM 2817 C CA . VAL C 1 139 ? 12.925 39.079 28.389 1.00 15.78 117 VAL C CA 1
ATOM 2818 C C . VAL C 1 139 ? 11.989 38.892 29.594 1.00 15.34 117 VAL C C 1
ATOM 2819 O O . VAL C 1 139 ?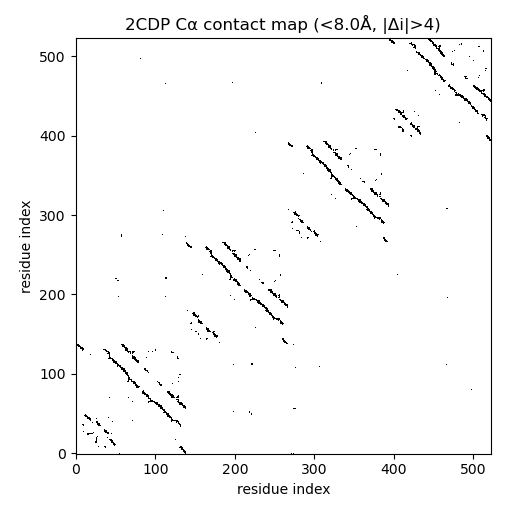 12.256 38.029 30.462 1.00 16.96 117 VAL C O 1
ATOM 2823 N N . ARG C 1 140 ? 10.937 39.697 29.644 1.00 14.33 118 ARG C N 1
ATOM 2824 C CA . ARG C 1 140 ? 9.952 39.588 30.699 1.00 12.65 118 ARG C CA 1
ATOM 2825 C C . ARG C 1 140 ? 8.583 39.409 30.046 1.00 13.85 118 ARG C C 1
ATOM 2826 O O . ARG C 1 140 ? 8.310 40.098 29.044 1.00 14.46 118 ARG C O 1
ATOM 2834 N N . LEU C 1 141 ? 7.774 38.480 30.594 1.00 12.24 119 LEU C N 1
ATOM 2835 C CA . LEU C 1 141 ? 6.362 38.348 30.188 1.00 12.60 119 LEU C CA 1
ATOM 2836 C C . LEU C 1 141 ? 5.547 38.891 31.370 1.00 13.47 119 LEU C C 1
ATOM 2837 O O . LEU C 1 141 ? 5.831 38.467 32.518 1.00 14.34 119 LEU C O 1
ATOM 2842 N N . HIS C 1 142 ? 4.667 39.870 31.135 1.00 13.46 120 HIS C N 1
ATOM 2843 C CA . HIS C 1 142 ? 3.985 40.644 32.159 1.00 13.33 120 HIS C CA 1
ATOM 2844 C C . HIS C 1 142 ? 2.448 40.559 31.990 1.00 13.48 120 HIS C C 1
ATOM 2845 O O . HIS C 1 142 ? 1.916 40.617 30.863 1.00 14.74 120 HIS C O 1
ATOM 2852 N N . GLY C 1 143 ? 1.739 40.384 33.107 1.00 13.89 121 GLY C N 1
ATOM 2853 C CA . GLY C 1 143 ? 0.255 40.318 33.047 1.00 14.80 121 GLY C CA 1
ATOM 2854 C C . GLY C 1 143 ? -0.298 41.726 32.950 1.00 17.05 121 GLY C C 1
ATOM 2855 O O . GLY C 1 143 ? -0.491 42.430 33.980 1.00 17.64 121 GLY C O 1
ATOM 2856 N N . ALA C 1 144 ? -0.513 42.154 31.709 1.00 15.01 122 ALA C N 1
ATOM 2857 C CA . ALA C 1 144 ? -0.759 43.567 31.411 1.00 17.67 122 ALA C CA 1
ATOM 2858 C C . ALA C 1 144 ? -2.241 43.910 31.256 1.00 18.73 122 ALA C C 1
ATOM 2859 O O . ALA C 1 144 ? -2.596 45.070 31.094 1.00 18.11 122 ALA C O 1
ATOM 2861 N N . GLY C 1 145 ? -3.098 42.898 31.279 1.00 17.45 123 GLY C N 1
ATOM 2862 C CA . GLY C 1 145 ? -4.536 43.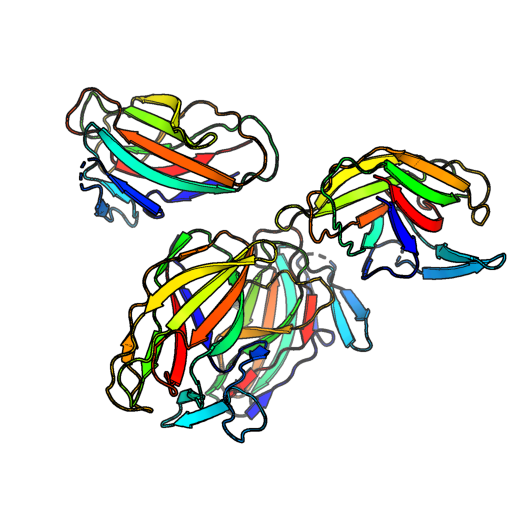094 31.039 1.00 19.37 123 GLY C CA 1
ATOM 2863 C C . GLY C 1 145 ? -5.268 43.740 32.217 1.00 18.98 123 GLY C C 1
ATOM 2864 O O . GLY C 1 145 ? -4.671 44.018 33.240 1.00 19.32 123 GLY C O 1
ATOM 2865 N N . SER C 1 146 ? -6.564 44.051 32.016 1.00 17.76 124 SER C N 1
ATOM 2866 C CA . SER C 1 146 ? -7.381 44.693 33.055 1.00 20.07 124 SER C CA 1
ATOM 2867 C C . SER C 1 146 ? -7.792 43.760 34.192 1.00 20.25 124 SER C C 1
ATOM 2868 O O . SER C 1 146 ? -8.082 44.221 35.302 1.00 21.21 124 SER C O 1
ATOM 2871 N N . ASN C 1 147 ? -7.838 42.462 33.935 1.00 18.63 125 ASN C N 1
ATOM 2872 C CA . ASN C 1 147 ? -8.421 41.526 34.895 1.00 20.03 125 ASN C CA 1
ATOM 2873 C C . ASN C 1 147 ? -7.442 41.159 36.033 1.00 19.32 125 ASN C C 1
ATOM 2874 O O . ASN C 1 147 ? -6.249 40.977 35.784 1.00 19.12 125 ASN C O 1
ATOM 2879 N N . ASN C 1 148 ? -7.934 41.024 37.266 1.00 19.42 126 ASN C N 1
ATOM 2880 C CA . ASN C 1 148 ? -7.047 40.542 38.356 1.00 19.88 126 ASN C CA 1
ATOM 2881 C C . ASN C 1 148 ? -6.355 39.226 37.983 1.00 19.36 126 ASN C C 1
ATOM 2882 O O . ASN C 1 148 ? -5.238 38.942 38.435 1.00 20.84 126 ASN C O 1
ATOM 2887 N N . TRP C 1 149 ? -7.016 38.421 37.145 1.00 18.10 127 TRP C N 1
ATOM 2888 C CA . TRP C 1 149 ? -6.491 37.099 36.707 1.00 16.94 127 TRP C CA 1
ATOM 2889 C C . TRP C 1 149 ? -6.179 37.180 35.219 1.00 17.22 127 TRP C C 1
ATOM 2890 O O . TRP C 1 149 ? -6.991 37.716 34.482 1.00 17.19 127 TRP C O 1
ATOM 2901 N N . GLN C 1 150 ? -5.032 36.642 34.783 1.00 16.73 128 GLN C N 1
ATOM 2902 C CA . GLN C 1 150 ? -4.510 37.022 33.482 1.00 16.36 128 GLN C CA 1
ATOM 2903 C C . GLN C 1 150 ? -4.532 35.847 32.494 1.00 15.75 128 GLN C C 1
ATOM 2904 O O . GLN C 1 150 ? -5.383 35.783 31.573 1.00 15.71 128 GLN C O 1
ATOM 2910 N N . TRP C 1 151 ? -3.596 34.911 32.672 1.00 14.91 129 TRP C N 1
ATOM 2911 C CA . TRP C 1 151 ? -3.344 33.837 31.738 1.00 14.91 129 TRP C CA 1
ATOM 2912 C C . TRP C 1 151 ? -2.423 32.784 32.357 1.00 16.86 129 TRP C C 1
ATOM 2913 O O . TRP C 1 151 ? -1.771 33.051 33.369 1.00 16.48 129 TRP C O 1
ATOM 2924 N N . ASN C 1 152 ? -2.480 31.582 31.789 1.00 17.45 130 ASN C N 1
ATOM 2925 C CA . ASN C 1 152 ? -1.496 30.521 32.067 1.00 17.91 130 ASN C CA 1
ATOM 2926 C C . ASN C 1 152 ? -0.683 30.340 30.800 1.00 17.49 130 ASN C C 1
ATOM 2927 O O . ASN C 1 152 ? -1.183 30.549 29.698 1.00 18.70 130 ASN C O 1
ATOM 2932 N N . LEU C 1 153 ? 0.557 29.909 30.939 1.00 17.68 131 LEU C N 1
ATOM 2933 C CA . LEU C 1 153 ? 1.435 29.777 29.802 1.00 17.38 131 LEU C CA 1
ATOM 2934 C C . LEU C 1 153 ? 2.271 28.495 29.858 1.00 18.67 131 LEU C C 1
ATOM 2935 O O . LEU C 1 153 ? 2.864 28.197 30.890 1.00 18.55 131 LEU C O 1
ATOM 2940 N N . ASP C 1 154 ? 2.302 27.795 28.730 1.00 18.57 132 ASP C N 1
ATOM 2941 C CA . ASP C 1 154 ? 3.055 26.557 28.546 1.00 19.97 132 ASP C CA 1
ATOM 2942 C C . ASP C 1 154 ? 4.487 26.888 28.118 1.00 19.25 132 ASP C C 1
ATOM 2943 O O . ASP C 1 154 ? 5.471 26.411 28.735 1.00 19.26 132 ASP C O 1
ATOM 2948 N N . LYS C 1 155 ? 4.602 27.693 27.075 1.00 19.35 133 LYS C N 1
ATOM 2949 C CA . LYS C 1 155 ? 5.890 27.994 26.427 1.00 19.35 133 LYS C CA 1
ATOM 2950 C C . LYS C 1 155 ? 5.683 29.113 25.424 1.00 20.43 133 LYS C C 1
ATOM 2951 O O . LYS C 1 155 ? 4.544 29.482 25.122 1.00 20.18 133 LYS C O 1
ATOM 2957 N N . PHE C 1 156 ? 6.782 29.668 24.934 1.00 18.11 134 PHE C N 1
ATOM 2958 C CA . PHE C 1 156 ? 6.733 30.637 23.838 1.00 19.43 134 PHE C CA 1
ATOM 2959 C C . PHE C 1 156 ? 7.889 30.416 22.872 1.00 19.93 134 PHE C C 1
ATOM 2960 O O . PHE C 1 156 ? 8.889 29.763 23.230 1.00 20.81 134 PHE C O 1
ATOM 2968 N N . THR C 1 157 ? 7.739 30.972 21.670 1.00 20.16 135 THR C N 1
ATOM 2969 C CA . THR C 1 157 ? 8.732 30.852 20.604 1.00 20.32 135 THR C CA 1
ATOM 2970 C C . THR C 1 157 ? 8.983 32.188 19.909 1.00 20.62 135 THR C C 1
ATOM 2971 O O . THR C 1 157 ? 8.057 32.991 19.784 1.00 22.56 135 THR C O 1
ATOM 2975 N N . LEU C 1 158 ? 10.229 32.399 19.458 1.00 20.72 136 LEU C N 1
ATOM 2976 C CA . LEU C 1 158 ? 10.643 33.546 18.637 1.00 20.57 136 LEU C CA 1
ATOM 2977 C C . LEU C 1 158 ? 11.159 32.891 17.363 1.00 21.68 136 LEU C C 1
ATOM 2978 O O . LEU C 1 158 ? 12.003 31.995 17.436 1.00 19.87 136 LEU C O 1
ATOM 2983 N N . SER C 1 159 ? 10.609 33.309 16.225 1.00 22.96 137 SER C N 1
ATOM 2984 C CA . SER C 1 159 ? 10.978 32.730 14.915 1.00 25.47 137 SER C CA 1
ATOM 2985 C C . SER C 1 159 ? 11.410 33.824 13.938 1.00 26.87 137 SER C C 1
ATOM 2986 O O . SER C 1 159 ? 10.696 34.827 13.790 1.00 25.62 137 SER C O 1
ATOM 2989 N N . ASN C 1 160 ? 12.560 33.617 13.258 1.00 30.23 138 ASN C N 1
ATOM 2990 C CA . ASN C 1 160 ? 13.112 34.603 12.280 1.00 33.25 138 ASN C CA 1
ATOM 2991 C C . ASN C 1 160 ? 12.607 34.377 10.847 1.00 33.77 138 ASN C C 1
ATOM 2992 O O . ASN C 1 160 ? 12.681 33.260 10.334 1.00 35.44 138 ASN C O 1
ATOM 2997 N N . ALA D 1 25 ? 47.855 49.891 17.539 1.00 35.40 3 ALA D N 1
ATOM 2998 C CA . ALA D 1 25 ? 47.836 48.406 17.826 1.00 34.64 3 ALA D CA 1
ATOM 2999 C C . ALA D 1 25 ? 47.869 47.541 16.552 1.00 34.31 3 ALA D C 1
ATOM 3000 O O . ALA D 1 25 ? 47.162 47.814 15.562 1.00 34.43 3 ALA D O 1
ATOM 3002 N N . SER D 1 26 ? 48.719 46.522 16.570 1.00 33.78 4 SER D N 1
ATOM 3003 C CA . SER D 1 26 ? 48.886 45.615 15.431 1.00 33.74 4 SER D CA 1
ATOM 3004 C C . SER D 1 26 ? 49.155 44.160 15.891 1.00 32.92 4 SER D C 1
ATOM 3005 O O . SER D 1 26 ? 49.910 43.901 16.854 1.00 32.29 4 SER D O 1
ATOM 3008 N N . ILE D 1 27 ? 48.514 43.217 15.202 1.00 30.78 5 ILE D N 1
ATOM 3009 C CA . ILE D 1 27 ? 48.643 41.797 15.460 1.00 30.86 5 ILE D CA 1
ATOM 3010 C C . ILE D 1 27 ? 49.042 41.160 14.108 1.00 28.64 5 ILE D C 1
ATOM 3011 O O . ILE D 1 27 ? 48.343 41.356 13.122 1.00 28.91 5 ILE D O 1
ATOM 3016 N N . ALA D 1 28 ? 50.173 40.469 14.065 1.00 27.53 6 ALA D N 1
ATOM 3017 C CA . ALA D 1 28 ? 50.505 39.679 12.868 1.00 26.87 6 ALA D CA 1
ATOM 3018 C C . ALA D 1 28 ? 50.424 38.184 13.141 1.00 25.89 6 ALA D C 1
ATOM 3019 O O . ALA D 1 28 ? 50.848 37.690 14.208 1.00 24.87 6 ALA D O 1
ATOM 3021 N N . VAL D 1 29 ? 49.855 37.457 12.171 1.00 24.10 7 VAL D N 1
ATOM 3022 C CA . VAL D 1 29 ? 49.711 35.997 12.281 1.00 23.13 7 VAL D CA 1
ATOM 3023 C C . VAL D 1 29 ? 50.259 35.350 11.029 1.00 21.29 7 VAL D C 1
ATOM 3024 O O . VAL D 1 29 ? 49.841 35.677 9.912 1.00 21.19 7 VAL D O 1
ATOM 3028 N N . GLU D 1 30 ? 51.197 34.426 11.214 1.00 21.74 8 GLU D N 1
ATOM 3029 C CA . GLU D 1 30 ? 51.726 33.633 10.106 1.00 22.06 8 GLU D CA 1
ATOM 3030 C C . GLU D 1 30 ? 50.694 32.556 9.723 1.00 21.21 8 GLU D C 1
ATOM 3031 O O . GLU D 1 30 ? 50.187 31.834 10.595 1.00 19.29 8 GLU D O 1
ATOM 3037 N N . ALA D 1 31 ? 50.369 32.470 8.427 1.00 20.45 9 ALA D N 1
ATOM 3038 C CA . ALA D 1 31 ? 49.347 31.521 7.979 1.00 20.15 9 ALA D CA 1
ATOM 3039 C C . ALA D 1 31 ? 49.650 30.093 8.360 1.00 19.39 9 ALA D C 1
ATOM 3040 O O . ALA D 1 31 ? 48.750 29.260 8.628 1.00 20.07 9 ALA D O 1
ATOM 3042 N N . GLU D 1 32 ? 50.943 29.757 8.390 1.00 19.86 10 GLU D N 1
ATOM 3043 C CA . GLU D 1 32 ? 51.347 28.376 8.641 1.00 21.20 10 GLU D CA 1
ATOM 3044 C C . GLU D 1 32 ? 51.192 27.960 10.104 1.00 20.69 10 GLU D C 1
ATOM 3045 O O . GLU D 1 32 ? 51.290 26.791 10.441 1.00 23.30 10 GLU D O 1
ATOM 3051 N N . ASN D 1 33 ? 50.855 28.920 10.940 1.00 20.56 11 ASN D N 1
ATOM 3052 C CA . ASN D 1 33 ? 50.663 28.680 12.372 1.00 20.54 11 ASN D CA 1
ATOM 3053 C C . ASN D 1 33 ? 49.191 28.560 12.727 1.00 19.99 11 ASN D C 1
ATOM 3054 O O . ASN D 1 33 ? 48.740 28.927 13.848 1.00 19.47 11 ASN D O 1
ATOM 3059 N N . PHE D 1 34 ? 48.436 27.999 11.783 1.00 17.07 12 PHE D N 1
ATOM 3060 C CA . PHE D 1 34 ? 47.030 27.678 12.052 1.00 17.39 12 PHE D CA 1
ATOM 3061 C C . PHE D 1 34 ? 46.863 26.740 13.236 1.00 19.10 12 PHE D C 1
ATOM 3062 O O . PHE D 1 34 ? 47.719 25.866 13.475 1.00 19.32 12 PHE D O 1
ATOM 3070 N N . ASN D 1 35 ? 45.738 26.886 13.945 1.00 19.83 13 ASN D N 1
ATOM 3071 C CA A ASN D 1 35 ? 45.457 25.935 15.009 0.50 20.53 13 ASN D CA 1
ATOM 3072 C CA B ASN D 1 35 ? 45.366 25.975 15.019 0.50 20.41 13 ASN D CA 1
ATOM 3073 C C . ASN D 1 35 ? 44.731 24.686 14.502 1.00 20.91 13 ASN D C 1
ATOM 3074 O O . ASN D 1 35 ? 44.678 23.681 15.211 1.00 22.65 13 ASN D O 1
ATOM 3083 N N . ALA D 1 36 ? 44.212 24.743 13.267 1.00 20.01 14 ALA D N 1
ATOM 3084 C CA . ALA D 1 36 ? 43.458 23.654 12.629 1.00 19.14 14 ALA D CA 1
ATOM 3085 C C . ALA D 1 36 ? 43.199 24.078 11.180 1.00 19.30 14 ALA D C 1
ATOM 3086 O O . ALA D 1 36 ? 43.092 25.271 10.876 1.00 17.17 14 ALA D O 1
ATOM 3088 N N . VAL D 1 37 ? 43.065 23.087 10.319 1.00 18.86 15 VAL D N 1
ATOM 3089 C CA . VAL D 1 37 ? 42.634 23.286 8.920 1.00 18.42 15 VAL D CA 1
ATOM 3090 C C . VAL D 1 37 ? 41.572 22.221 8.617 1.00 19.15 15 VAL D C 1
ATOM 3091 O O . VAL D 1 37 ? 41.495 21.196 9.326 1.00 18.87 15 VAL D O 1
ATOM 3095 N N . GLY D 1 38 ? 40.742 22.484 7.608 1.00 18.19 16 GLY D N 1
ATOM 3096 C CA . GLY D 1 38 ? 39.699 21.527 7.232 1.00 20.27 16 GLY D CA 1
ATOM 3097 C C . GLY D 1 38 ? 39.325 21.766 5.783 1.00 21.04 16 GLY D C 1
ATOM 3098 O O . GLY D 1 38 ? 39.765 22.749 5.177 1.00 19.07 16 GLY D O 1
ATOM 3099 N N . GLY D 1 39 ? 38.507 20.853 5.245 1.00 21.78 17 GLY D N 1
ATOM 3100 C CA . GLY D 1 39 ? 38.038 20.961 3.885 1.00 25.03 17 GLY D CA 1
ATOM 3101 C C . GLY D 1 39 ? 38.000 19.652 3.114 1.00 28.09 17 GLY D C 1
ATOM 3102 O O . GLY D 1 39 ? 38.634 18.645 3.468 1.00 27.04 17 GLY D O 1
ATOM 3103 N N . THR D 1 40 ? 37.267 19.675 2.013 1.00 30.02 18 THR D N 1
ATOM 3104 C CA . THR D 1 40 ? 36.803 18.427 1.448 1.00 31.63 18 THR D CA 1
ATOM 3105 C C . THR D 1 40 ? 37.461 18.066 0.095 1.00 31.26 18 THR D C 1
ATOM 3106 O O . THR D 1 40 ? 37.472 16.890 -0.292 1.00 32.89 18 THR D O 1
ATOM 3110 N N . PHE D 1 41 ? 38.036 19.055 -0.595 0.50 30.06 19 PHE D N 1
ATOM 3111 C CA . PHE D 1 41 ? 38.648 18.827 -1.906 0.50 28.78 19 PHE D CA 1
ATOM 3112 C C . PHE D 1 41 ? 39.826 17.839 -1.878 0.50 28.78 19 PHE D C 1
ATOM 3113 O O . PHE D 1 41 ? 40.660 17.857 -0.971 0.50 27.86 19 PHE D O 1
ATOM 3121 N N . PRO D 1 48 ? 43.894 18.888 4.446 0.50 24.68 26 PRO D N 1
ATOM 3122 C CA . PRO D 1 48 ? 43.206 19.512 3.302 0.50 24.61 26 PRO D CA 1
ATOM 3123 C C . PRO D 1 48 ? 43.824 20.854 2.893 0.50 24.30 26 PRO D C 1
ATOM 3124 O O . PRO D 1 48 ? 43.508 21.398 1.856 0.50 23.86 26 PRO D O 1
ATOM 3128 N N . VAL D 1 49 ? 44.695 21.368 3.739 1.00 25.01 27 VAL D N 1
ATOM 3129 C CA . VAL D 1 49 ? 45.483 22.568 3.515 1.00 25.15 27 VAL D CA 1
ATOM 3130 C C . VAL D 1 49 ? 46.915 22.210 3.959 1.00 26.20 27 VAL D C 1
ATOM 3131 O O . VAL D 1 49 ? 47.104 21.525 4.985 1.00 26.53 27 VAL D O 1
ATOM 3135 N N . SER D 1 50 ? 47.895 22.702 3.207 1.00 25.99 28 SER D N 1
ATOM 3136 C CA . SER D 1 50 ? 49.292 22.293 3.334 1.00 25.99 28 SER D CA 1
ATOM 3137 C C . SER D 1 50 ? 50.197 23.472 3.539 1.00 25.48 28 SER D C 1
ATOM 3138 O O . SER D 1 50 ? 49.853 24.609 3.195 1.00 23.75 28 SER D O 1
ATOM 3141 N N . VAL D 1 51 ? 51.396 23.184 4.058 1.00 25.82 29 VAL D N 1
ATOM 3142 C CA . VAL D 1 51 ? 52.444 24.193 4.209 1.00 25.80 29 VAL D CA 1
ATOM 3143 C C . VAL D 1 51 ? 53.539 23.988 3.165 1.00 26.40 29 VAL D C 1
ATOM 3144 O O . VAL D 1 51 ? 53.857 22.837 2.818 1.00 26.98 29 VAL D O 1
ATOM 3148 N N . TYR D 1 52 ? 54.062 25.113 2.670 1.00 27.32 30 TYR D N 1
ATOM 3149 C CA . TYR D 1 52 ? 55.153 25.134 1.687 1.00 29.28 30 TYR D CA 1
ATOM 3150 C C . TYR D 1 52 ? 56.064 26.380 1.842 1.00 29.51 30 TYR D C 1
ATOM 3151 O O . TYR D 1 52 ? 55.708 27.386 2.486 1.00 29.50 30 TYR D O 1
ATOM 3160 N N . THR D 1 53 ? 57.264 26.310 1.272 1.00 30.68 31 THR D N 1
ATOM 3161 C CA . THR D 1 53 ? 58.197 27.437 1.367 1.00 31.81 31 THR D CA 1
ATOM 3162 C C . THR D 1 53 ? 58.625 27.869 -0.026 1.00 32.67 31 THR D C 1
ATOM 3163 O O . THR D 1 53 ? 58.821 27.028 -0.891 1.00 32.59 31 THR D O 1
ATOM 3167 N N . VAL D 1 54 ? 58.735 29.181 -0.231 1.00 33.64 32 VAL D N 1
ATOM 3168 C CA . VAL D 1 54 ? 59.109 29.737 -1.532 1.00 35.39 32 VAL D CA 1
ATOM 3169 C C . VAL D 1 54 ? 59.660 31.168 -1.350 1.00 35.97 32 VAL D C 1
ATOM 3170 O O . VAL D 1 54 ? 59.028 31.998 -0.685 1.00 36.93 32 VAL D O 1
ATOM 3174 N N . ASN D 1 55 ? 60.856 31.460 -1.892 1.00 36.90 33 ASN D N 1
ATOM 3175 C CA . ASN D 1 55 ? 61.449 32.829 -1.783 1.00 36.53 33 ASN D CA 1
ATOM 3176 C C . ASN D 1 55 ? 61.738 33.324 -0.358 1.00 36.47 33 ASN D C 1
ATOM 3177 O O . ASN D 1 55 ? 61.622 34.531 -0.056 1.00 36.22 33 ASN D O 1
ATOM 3182 N N . GLY D 1 56 ? 62.093 32.394 0.522 1.00 36.31 34 GLY D N 1
ATOM 3183 C CA . GLY D 1 56 ? 62.333 32.728 1.922 1.00 36.73 34 GLY D CA 1
ATOM 3184 C C . GLY D 1 56 ? 61.053 32.949 2.712 1.00 36.84 34 GLY D C 1
ATOM 3185 O O . GLY D 1 56 ? 61.090 33.525 3.816 1.00 37.20 34 GLY D O 1
ATOM 3186 N N . ASN D 1 57 ? 59.923 32.514 2.133 1.00 36.09 35 ASN D N 1
ATOM 3187 C CA . ASN D 1 57 ? 58.584 32.688 2.726 1.00 35.49 35 ASN D CA 1
ATOM 3188 C C . ASN D 1 57 ? 57.931 31.351 2.975 1.00 33.86 35 ASN D C 1
ATOM 3189 O O . ASN D 1 57 ? 57.903 30.499 2.102 1.00 34.78 35 ASN D O 1
ATOM 3194 N N . THR D 1 58 ? 57.374 31.182 4.168 1.00 31.93 36 THR D N 1
ATOM 3195 C CA . THR D 1 58 ? 56.556 30.030 4.471 1.00 28.78 36 THR D CA 1
ATOM 3196 C C . THR D 1 58 ? 55.073 30.433 4.357 1.00 27.29 36 THR D C 1
ATOM 3197 O O . THR D 1 58 ? 54.697 31.530 4.725 1.00 25.50 36 THR D O 1
ATOM 3201 N N . ALA D 1 59 ? 54.255 29.548 3.811 1.00 25.52 37 ALA D N 1
ATOM 3202 C CA . ALA D 1 59 ? 52.877 29.911 3.480 1.00 24.91 37 ALA D CA 1
ATOM 3203 C C . ALA D 1 59 ? 52.037 28.648 3.386 1.00 23.07 37 ALA D C 1
ATOM 3204 O O . ALA D 1 59 ? 52.562 27.531 3.421 1.00 23.68 37 ALA D O 1
ATOM 3206 N N . ILE D 1 60 ? 50.712 28.818 3.259 1.00 22.74 38 ILE D N 1
ATOM 3207 C CA . ILE D 1 60 ? 49.844 27.682 3.026 1.00 20.86 38 ILE D CA 1
ATOM 3208 C C . ILE D 1 60 ? 49.373 27.632 1.560 1.00 20.49 38 ILE D C 1
ATOM 3209 O O . ILE D 1 60 ? 49.213 28.647 0.906 1.00 19.55 38 ILE D O 1
ATOM 3214 N N . ASN D 1 61 ? 49.178 26.418 1.067 1.00 20.60 39 ASN D N 1
ATOM 3215 C CA . ASN D 1 61 ? 48.716 26.237 -0.302 1.00 21.18 39 ASN D CA 1
ATOM 3216 C C . ASN D 1 61 ? 47.797 25.027 -0.349 1.00 21.05 39 ASN D C 1
ATOM 3217 O O . ASN D 1 61 ? 47.379 24.528 0.710 1.00 21.09 39 ASN D O 1
ATOM 3222 N N . TYR D 1 62 ? 47.381 24.596 -1.549 1.00 20.86 40 TYR D N 1
ATOM 3223 C CA . TYR D 1 62 ? 46.359 23.565 -1.676 1.00 21.05 40 TYR D CA 1
ATOM 3224 C C . TYR D 1 62 ? 45.063 23.978 -0.942 1.00 19.55 40 TYR D C 1
ATOM 3225 O O . TYR D 1 62 ? 44.347 23.147 -0.392 1.00 20.23 40 TYR D O 1
ATOM 3234 N N . VAL D 1 63 ? 44.802 25.281 -0.949 1.00 19.16 41 VAL D N 1
ATOM 3235 C CA . VAL D 1 63 ? 43.546 25.786 -0.429 1.00 18.89 41 VAL D CA 1
ATOM 3236 C C . VAL D 1 63 ? 42.555 25.736 -1.575 1.00 18.84 41 VAL D C 1
ATOM 3237 O O . VAL D 1 63 ? 42.684 26.496 -2.584 1.00 19.34 41 VAL D O 1
ATOM 3241 N N . ASN D 1 64 ? 41.590 24.844 -1.411 1.00 19.38 42 ASN D N 1
ATOM 3242 C CA . ASN D 1 64 ? 40.494 24.651 -2.408 1.00 19.68 42 ASN D CA 1
ATOM 3243 C C . ASN D 1 64 ? 39.276 25.514 -2.006 1.00 20.19 42 ASN D C 1
ATOM 3244 O O . ASN D 1 64 ? 39.177 25.883 -0.849 1.00 18.78 42 ASN D O 1
ATOM 3249 N N . GLN D 1 65 ? 38.282 25.754 -2.848 1.00 20.57 43 GLN D N 1
ATOM 3250 C CA . GLN D 1 65 ? 36.872 25.681 -2.477 1.00 20.30 43 GLN D CA 1
ATOM 3251 C C . GLN D 1 65 ? 36.417 24.979 -1.199 1.00 18.86 43 GLN D C 1
ATOM 3252 O O . GLN D 1 65 ? 36.457 23.773 -1.137 1.00 19.11 43 GLN D O 1
ATOM 3258 N N . GLY D 1 66 ? 35.975 25.808 -0.247 1.00 18.41 44 GLY D N 1
ATOM 3259 C CA . GLY D 1 66 ? 35.403 25.385 1.063 1.00 16.58 44 GLY D CA 1
ATOM 3260 C C . GLY D 1 66 ? 36.463 24.961 2.092 1.00 17.33 44 GLY D C 1
ATOM 3261 O O . GLY D 1 66 ? 36.115 24.529 3.217 1.00 18.34 44 GLY D O 1
ATOM 3262 N N . ASP D 1 67 ? 37.748 24.992 1.701 1.00 14.84 45 ASP D N 1
ATOM 3263 C CA . ASP D 1 67 ? 38.801 24.753 2.675 1.00 14.04 45 ASP D CA 1
ATOM 3264 C C . ASP D 1 67 ? 38.861 25.962 3.632 1.00 13.38 45 ASP D C 1
ATOM 3265 O O . ASP D 1 67 ? 38.373 27.040 3.324 1.00 13.22 45 ASP D O 1
ATOM 3270 N N . TYR D 1 68 ? 39.487 25.755 4.778 1.00 13.02 46 TYR D N 1
ATOM 3271 C CA . TYR D 1 68 ? 39.599 26.801 5.771 1.00 13.10 46 TYR D CA 1
ATOM 3272 C C . TYR D 1 68 ? 40.769 26.532 6.733 1.00 12.01 46 TYR D C 1
ATOM 3273 O O . TYR D 1 68 ? 41.265 25.381 6.896 1.00 13.47 46 TYR D O 1
ATOM 3282 N N . ALA D 1 69 ? 41.250 27.634 7.311 1.00 13.16 47 ALA D N 1
ATOM 3283 C CA . ALA D 1 69 ? 42.315 27.615 8.300 1.00 13.68 47 ALA D CA 1
ATOM 3284 C C . ALA D 1 69 ? 41.823 28.460 9.494 1.00 14.79 47 ALA D C 1
ATOM 3285 O O . ALA D 1 69 ? 41.318 29.549 9.295 1.00 13.93 47 ALA D O 1
ATOM 3287 N N . ASP D 1 70 ? 41.987 27.909 10.705 1.00 14.29 48 ASP D N 1
ATOM 3288 C CA . ASP D 1 70 ? 41.535 28.511 11.976 1.00 15.13 48 ASP D CA 1
ATOM 3289 C C . ASP D 1 70 ? 42.743 28.989 12.785 1.00 14.62 48 ASP D C 1
ATOM 3290 O O . ASP D 1 70 ? 43.750 28.309 12.831 1.00 14.11 48 ASP D O 1
ATOM 3295 N N . TYR D 1 71 ? 42.589 30.163 13.389 1.00 13.95 49 TYR D N 1
ATOM 3296 C CA . TYR D 1 71 ? 43.648 30.846 14.143 1.00 14.62 49 TYR D CA 1
ATOM 3297 C C . TYR D 1 71 ? 43.043 31.312 15.448 1.00 15.66 49 TYR D C 1
ATOM 3298 O O . TYR D 1 71 ? 41.903 31.697 15.477 1.00 16.77 49 TYR D O 1
ATOM 3307 N N . THR D 1 72 ? 43.834 31.328 16.513 1.00 14.51 50 THR D N 1
ATOM 3308 C CA . THR D 1 72 ? 43.402 32.001 17.742 1.00 17.77 50 THR D CA 1
ATOM 3309 C C . THR D 1 72 ? 44.245 33.257 17.905 1.00 18.24 50 THR D C 1
ATOM 3310 O O . THR D 1 72 ? 45.459 33.226 17.689 1.00 20.04 50 THR D O 1
ATOM 3314 N N . ILE D 1 73 ? 43.612 34.357 18.258 1.00 17.43 51 ILE D N 1
ATOM 3315 C CA A ILE D 1 73 ? 44.235 35.669 18.306 0.50 18.66 51 ILE D CA 1
ATOM 3316 C CA B ILE D 1 73 ? 44.326 35.607 18.382 0.50 17.90 51 ILE D CA 1
ATOM 3317 C C . ILE D 1 73 ? 43.916 36.259 19.690 1.00 18.22 51 ILE D C 1
ATOM 3318 O O . ILE D 1 73 ? 42.862 35.973 20.226 1.00 18.51 51 ILE D O 1
ATOM 3327 N N . ALA D 1 74 ? 44.815 37.040 20.261 1.00 16.93 52 ALA D N 1
ATOM 3328 C CA . ALA D 1 74 ? 44.517 37.770 21.451 1.00 17.17 52 ALA D CA 1
ATOM 3329 C C . ALA D 1 74 ? 44.691 39.273 21.106 1.00 18.67 52 ALA D C 1
ATOM 3330 O O . ALA D 1 74 ? 45.684 39.660 20.454 1.00 19.32 52 ALA D O 1
ATOM 3332 N N . VAL D 1 75 ? 43.727 40.058 21.575 1.00 18.72 53 VAL D N 1
ATOM 3333 C CA . VAL D 1 75 ? 43.558 41.466 21.254 1.00 21.76 53 VAL D CA 1
ATOM 3334 C C . VAL D 1 75 ? 43.621 42.159 22.633 1.00 21.34 53 VAL D C 1
ATOM 3335 O O . VAL D 1 75 ? 42.735 41.928 23.453 1.00 20.81 53 VAL D O 1
ATOM 3339 N N . ALA D 1 76 ? 44.700 42.882 22.900 1.00 22.74 54 ALA D N 1
ATOM 3340 C CA . ALA D 1 76 ? 44.845 43.644 24.169 1.00 22.81 54 ALA D CA 1
ATOM 3341 C C . ALA D 1 76 ? 43.873 44.857 24.154 1.00 23.52 54 ALA D C 1
ATOM 3342 O O . ALA D 1 76 ? 43.188 45.131 25.138 1.00 23.77 54 ALA D O 1
ATOM 3344 N N . GLN D 1 77 ? 43.770 45.508 22.999 1.00 21.97 55 GLN D N 1
ATOM 3345 C CA . GLN D 1 77 ? 42.988 46.745 22.876 1.00 22.87 55 GLN D CA 1
ATOM 3346 C C . GLN D 1 77 ? 41.742 46.561 21.984 1.00 21.63 55 GLN D C 1
ATOM 3347 O O . GLN D 1 77 ? 41.883 46.246 20.800 1.00 20.91 55 GLN D O 1
ATOM 3353 N N . ALA D 1 78 ? 40.541 46.784 22.542 1.00 19.89 56 ALA D N 1
ATOM 3354 C CA . ALA D 1 78 ? 39.311 46.756 21.709 1.00 19.29 56 ALA D CA 1
ATOM 3355 C C . ALA D 1 78 ? 39.411 47.766 20.551 1.00 19.17 56 ALA D C 1
ATOM 3356 O O . ALA D 1 78 ? 40.077 48.810 20.678 1.00 20.13 56 ALA D O 1
ATOM 3358 N N . GLY D 1 79 ? 38.801 47.451 19.406 1.00 19.03 57 GLY D N 1
ATOM 3359 C CA . GLY D 1 79 ? 38.814 48.416 18.269 1.00 19.71 57 GLY D CA 1
ATOM 3360 C C . GLY D 1 79 ? 38.444 47.824 16.912 1.00 19.94 57 GLY D C 1
ATOM 3361 O O . GLY D 1 79 ? 38.249 46.600 16.812 1.00 18.07 57 GLY D O 1
ATOM 3362 N N . ASN D 1 80 ? 38.282 48.712 15.922 1.00 20.52 58 ASN D N 1
ATOM 3363 C CA A ASN D 1 80 ? 38.140 48.328 14.521 0.50 21.96 58 ASN D CA 1
ATOM 3364 C CA B ASN D 1 80 ? 38.153 48.376 14.507 0.50 21.30 58 ASN D CA 1
ATOM 3365 C C . ASN D 1 80 ? 39.523 48.030 13.962 1.00 22.19 58 ASN D C 1
ATOM 3366 O O . ASN D 1 80 ? 40.398 48.882 13.944 1.00 23.58 58 ASN D O 1
ATOM 3375 N N . TYR D 1 81 ? 39.728 46.784 13.527 1.00 21.30 59 TYR D N 1
ATOM 3376 C CA . TYR D 1 81 ? 41.012 46.328 12.997 1.00 21.72 59 TYR D CA 1
ATOM 3377 C C . TYR D 1 81 ? 40.927 46.151 11.474 1.00 22.45 59 TYR D C 1
ATOM 3378 O O . TYR D 1 81 ? 40.026 45.492 10.967 1.00 22.00 59 TYR D O 1
ATOM 3387 N N . THR D 1 82 ? 41.855 46.782 10.773 1.00 22.77 60 THR D N 1
ATOM 3388 C CA . THR D 1 82 ? 41.978 46.634 9.322 1.00 22.42 60 THR D CA 1
ATOM 3389 C C . THR D 1 82 ? 42.690 45.308 9.023 1.00 21.28 60 THR D C 1
ATOM 3390 O O . THR D 1 82 ? 43.725 45.023 9.593 1.00 21.11 60 THR D O 1
ATOM 3394 N N . ILE D 1 83 ? 42.136 44.529 8.095 1.00 20.11 61 ILE D N 1
ATOM 3395 C CA . ILE D 1 83 ? 42.703 43.240 7.745 1.00 19.60 61 ILE D CA 1
ATOM 3396 C C . ILE D 1 83 ? 43.631 43.429 6.529 1.00 19.54 61 ILE D C 1
ATOM 3397 O O . ILE D 1 83 ? 43.217 43.988 5.524 1.00 19.68 61 ILE D O 1
ATOM 3402 N N . SER D 1 84 ? 44.854 42.927 6.624 1.00 19.94 62 SER D N 1
ATOM 3403 C CA . SER D 1 84 ? 45.720 42.817 5.444 1.00 20.75 62 SER D CA 1
ATOM 3404 C C . SER D 1 84 ? 46.287 41.414 5.262 1.00 20.70 62 SER D C 1
ATOM 3405 O O . SER D 1 84 ? 46.997 40.902 6.159 1.00 21.61 62 SER D O 1
ATOM 3408 N N . TYR D 1 85 ? 45.991 40.796 4.110 1.00 18.89 63 TYR D N 1
ATOM 3409 C CA . TYR D 1 85 ? 46.567 39.494 3.789 1.00 19.49 63 TYR D CA 1
ATOM 3410 C C . TYR D 1 85 ? 47.843 39.697 2.969 1.00 21.49 63 TYR D C 1
ATOM 3411 O O . TYR D 1 85 ? 47.885 40.613 2.148 1.00 23.83 63 TYR D O 1
ATOM 3420 N N . GLN D 1 86 ? 48.807 38.813 3.156 1.00 20.90 64 GLN D N 1
ATOM 3421 C CA . GLN D 1 86 ? 49.899 38.628 2.200 1.00 23.08 64 GLN D CA 1
ATOM 3422 C C . GLN D 1 86 ? 49.499 37.421 1.423 1.00 20.27 64 GLN D C 1
ATOM 3423 O O . GLN D 1 86 ? 49.797 36.316 1.818 1.00 21.52 64 GLN D O 1
ATOM 3429 N N . ALA D 1 87 ? 48.779 37.664 0.330 1.00 20.42 65 ALA D N 1
ATOM 3430 C CA . ALA D 1 87 ? 48.058 36.611 -0.388 1.00 20.61 65 ALA D CA 1
ATOM 3431 C C . ALA D 1 87 ? 48.474 36.523 -1.872 1.00 20.58 65 ALA D C 1
ATOM 3432 O O . ALA D 1 87 ? 48.882 37.503 -2.448 1.00 21.52 65 ALA D O 1
ATOM 3434 N N . GLY D 1 88 ? 48.399 35.327 -2.436 1.00 21.02 66 GLY D N 1
ATOM 3435 C CA . GLY D 1 88 ? 48.537 35.124 -3.888 1.00 21.67 66 GLY D CA 1
ATOM 3436 C C . GLY D 1 88 ? 47.462 34.210 -4.441 1.00 20.89 66 GLY D C 1
ATOM 3437 O O . GLY D 1 88 ? 46.853 33.428 -3.709 1.00 18.39 66 GLY D O 1
ATOM 3438 N N . SER D 1 89 ? 47.207 34.315 -5.745 1.00 21.36 67 SER D N 1
ATOM 3439 C CA . SER D 1 89 ? 46.376 33.291 -6.383 1.00 20.86 67 SER D CA 1
ATOM 3440 C C . SER D 1 89 ? 46.816 33.157 -7.835 1.00 21.71 67 SER D C 1
ATOM 3441 O O . SER D 1 89 ? 47.279 34.122 -8.417 1.00 22.61 67 SER D O 1
ATOM 3444 N N . GLY D 1 90 ? 46.608 31.970 -8.392 1.00 22.79 68 GLY D N 1
ATOM 3445 C CA . GLY D 1 90 ? 46.909 31.719 -9.824 1.00 22.78 68 GLY D CA 1
ATOM 3446 C C . GLY D 1 90 ? 45.680 31.364 -10.624 1.00 24.09 68 GLY D C 1
ATOM 3447 O O . GLY D 1 90 ? 45.766 30.725 -11.697 1.00 24.16 68 GLY D O 1
ATOM 3448 N N . VAL D 1 91 ? 44.523 31.747 -10.092 1.00 23.15 69 VAL D N 1
ATOM 3449 C CA . VAL D 1 91 ? 43.241 31.628 -10.777 1.00 23.50 69 VAL D CA 1
ATOM 3450 C C . VAL D 1 91 ? 42.412 32.916 -10.554 1.00 23.92 69 VAL D C 1
ATOM 3451 O O . VAL D 1 91 ? 42.701 33.729 -9.650 1.00 22.88 69 VAL D O 1
ATOM 3455 N N . THR D 1 92 ? 41.355 33.059 -11.355 1.00 23.72 70 THR D N 1
ATOM 3456 C CA . THR D 1 92 ? 40.298 34.043 -11.090 1.00 24.89 70 THR D CA 1
ATOM 3457 C C . THR D 1 92 ? 39.172 33.311 -10.315 1.00 24.55 70 THR D C 1
ATOM 3458 O O . THR D 1 92 ? 38.899 32.141 -10.621 1.00 24.54 70 THR D O 1
ATOM 3462 N N . GLY D 1 93 ? 38.541 33.969 -9.324 1.00 24.05 71 GLY D N 1
ATOM 3463 C CA . GLY D 1 93 ? 37.461 33.327 -8.535 1.00 22.83 71 GLY D CA 1
ATOM 3464 C C . GLY D 1 93 ? 37.898 32.727 -7.186 1.00 22.50 71 GLY D C 1
ATOM 3465 O O . GLY D 1 93 ? 37.175 31.897 -6.609 1.00 22.19 71 GLY D O 1
ATOM 3466 N N . GLY D 1 94 ? 39.107 33.085 -6.743 1.00 20.89 72 GLY D N 1
ATOM 3467 C CA . GLY D 1 94 ? 39.559 32.856 -5.360 1.00 19.82 72 GLY D CA 1
ATOM 3468 C C . GLY D 1 94 ? 39.099 34.004 -4.467 1.00 18.79 72 GLY D C 1
ATOM 3469 O O . GLY D 1 94 ? 39.192 35.167 -4.844 1.00 16.85 72 GLY D O 1
ATOM 3470 N N . SER D 1 95 ? 38.558 33.689 -3.287 1.00 17.95 73 SER D N 1
ATOM 3471 C CA . SER D 1 95 ? 38.175 34.734 -2.338 1.00 17.50 73 SER D CA 1
ATOM 3472 C C . SER D 1 95 ? 38.452 34.219 -0.920 1.00 16.93 73 SER D C 1
ATOM 3473 O O . SER D 1 95 ? 38.222 33.029 -0.624 1.00 15.88 73 SER D O 1
ATOM 3476 N N . ILE D 1 96 ? 38.940 35.127 -0.074 1.00 15.32 74 ILE D N 1
ATOM 3477 C CA . ILE D 1 96 ? 39.139 34.866 1.361 1.00 15.00 74 ILE D CA 1
ATOM 3478 C C . ILE D 1 96 ? 37.936 35.417 2.131 1.00 16.01 74 ILE D C 1
ATOM 3479 O O . ILE D 1 96 ? 37.648 36.639 2.091 1.00 15.08 74 ILE D O 1
ATOM 3484 N N . GLU D 1 97 ? 37.249 34.538 2.846 1.00 15.35 75 GLU D N 1
ATOM 3485 C CA . GLU D 1 97 ? 36.171 34.970 3.737 1.00 14.46 75 GLU D CA 1
ATOM 3486 C C . GLU D 1 97 ? 36.751 34.908 5.152 1.00 15.05 75 GLU D C 1
ATOM 3487 O O . GLU D 1 97 ? 37.292 33.889 5.567 1.00 15.25 75 GLU D O 1
ATOM 3493 N N . PHE D 1 98 ? 36.662 36.009 5.873 1.00 14.37 76 PHE D N 1
ATOM 3494 C CA . PHE D 1 98 ? 37.194 36.121 7.239 1.00 13.63 76 PHE D CA 1
ATOM 3495 C C . PHE D 1 98 ? 35.960 36.014 8.133 1.00 14.72 76 PHE D C 1
ATOM 3496 O O . PHE D 1 98 ? 35.024 36.858 8.026 1.00 14.73 76 PHE D O 1
ATOM 3504 N N . LEU D 1 99 ? 35.982 35.028 9.031 1.00 14.16 77 LEU D N 1
ATOM 3505 C CA . LEU D 1 99 ? 34.901 34.817 10.027 1.00 13.85 77 LEU D CA 1
ATOM 3506 C C . LEU D 1 99 ? 35.496 34.809 11.447 1.00 14.23 77 LEU D C 1
ATOM 3507 O O . LEU D 1 99 ? 36.661 34.490 11.639 1.00 15.96 77 LEU D O 1
ATOM 3512 N N . VAL D 1 100 ? 34.637 35.126 12.414 1.00 16.49 78 VAL D N 1
ATOM 3513 C CA . VAL D 1 100 ? 34.999 35.224 13.802 1.00 16.66 78 VAL D CA 1
ATOM 3514 C C . VAL D 1 100 ? 33.952 34.410 14.541 1.00 18.62 78 VAL D C 1
ATOM 3515 O O . VAL D 1 100 ? 32.753 34.463 14.208 1.00 17.47 78 VAL D O 1
ATOM 3519 N N . ASN D 1 101 ? 34.387 33.632 15.522 1.00 18.93 79 ASN D N 1
ATOM 3520 C CA . ASN D 1 101 ? 33.435 32.814 16.244 1.00 22.06 79 ASN D CA 1
ATOM 3521 C C . ASN D 1 101 ? 32.692 33.646 17.296 1.00 24.09 79 ASN D C 1
ATOM 3522 O O . ASN D 1 101 ? 33.289 34.341 18.109 1.00 23.30 79 ASN D O 1
ATOM 3527 N N . GLU D 1 102 ? 31.373 33.653 17.202 1.00 25.54 80 GLU D N 1
ATOM 3528 C CA . GLU D 1 102 ? 30.533 34.388 18.133 1.00 29.14 80 GLU D CA 1
ATOM 3529 C C . GLU D 1 102 ? 29.538 33.372 18.722 1.00 30.57 80 GLU D C 1
ATOM 3530 O O . GLU D 1 102 ? 28.676 32.847 18.002 1.00 30.14 80 GLU D O 1
ATOM 3536 N N . ASN D 1 103 ? 29.718 33.058 20.019 1.00 31.67 81 ASN D N 1
ATOM 3537 C CA A ASN D 1 103 ? 28.841 32.131 20.749 0.50 32.08 81 ASN D CA 1
ATOM 3538 C CA B ASN D 1 103 ? 28.862 32.113 20.773 0.50 31.41 81 ASN D CA 1
ATOM 3539 C C . ASN D 1 103 ? 28.700 30.731 20.128 1.00 32.03 81 ASN D C 1
ATOM 3540 O O . ASN D 1 103 ? 27.583 30.209 19.975 1.00 31.76 81 ASN D O 1
ATOM 3549 N N . GLY D 1 104 ? 29.824 30.125 19.769 1.00 30.40 82 GLY D N 1
ATOM 3550 C CA . GLY D 1 104 ? 29.828 28.756 19.277 1.00 30.31 82 GLY D CA 1
ATOM 3551 C C . GLY D 1 104 ? 29.413 28.642 17.830 1.00 28.13 82 GLY D C 1
ATOM 3552 O O . GLY D 1 104 ? 29.171 27.518 17.318 1.00 30.25 82 GLY D O 1
ATOM 3553 N N . SER D 1 105 ? 29.319 29.799 17.157 1.00 26.95 83 SER D N 1
ATOM 3554 C CA A SER D 1 105 ? 29.008 29.830 15.732 0.50 25.02 83 SER D CA 1
ATOM 3555 C CA B SER D 1 105 ? 29.000 29.824 15.731 0.50 25.15 83 SER D CA 1
ATOM 3556 C C . SER D 1 105 ? 29.857 30.849 14.973 1.00 23.81 83 SER D C 1
ATOM 3557 O O . SER D 1 105 ? 30.113 31.962 15.463 1.00 23.56 83 SER D O 1
ATOM 3562 N N . TRP D 1 106 ? 30.267 30.466 13.767 1.00 22.30 84 TRP D N 1
ATOM 3563 C CA . TRP D 1 106 ? 31.061 31.343 12.891 1.00 20.00 84 TRP D CA 1
ATOM 3564 C C . TRP D 1 106 ? 30.200 32.469 12.367 1.00 20.06 84 TRP D C 1
ATOM 3565 O O . TRP D 1 106 ? 29.084 32.221 11.855 1.00 22.29 84 TRP D O 1
ATOM 3576 N N . ALA D 1 107 ? 30.717 33.687 12.460 1.00 19.25 85 ALA D N 1
ATOM 3577 C CA . ALA D 1 107 ? 30.072 34.894 11.956 1.00 18.62 85 ALA D CA 1
ATOM 3578 C C . ALA D 1 107 ? 30.901 35.507 10.824 1.00 19.09 85 ALA D C 1
ATOM 3579 O O . ALA D 1 107 ? 32.046 35.912 11.020 1.00 17.86 85 ALA D O 1
ATOM 3581 N N . SER D 1 108 ? 30.336 35.527 9.635 1.00 17.76 86 SER D N 1
ATOM 3582 C CA . SER D 1 108 ? 31.058 36.069 8.502 1.00 18.05 86 SER D CA 1
ATOM 3583 C C . SER D 1 108 ? 31.249 37.597 8.651 1.00 18.50 86 SER D C 1
ATOM 3584 O O . SER D 1 108 ? 30.269 38.359 8.945 1.00 18.63 86 SER D O 1
ATOM 3587 N N . LYS D 1 109 ? 32.495 38.038 8.452 1.00 17.95 87 LYS D N 1
ATOM 3588 C CA . LYS D 1 109 ? 32.825 39.474 8.532 1.00 18.40 87 LYS D CA 1
ATOM 3589 C C . LYS D 1 109 ? 33.123 40.161 7.192 1.00 20.00 87 LYS D C 1
ATOM 3590 O O . LYS D 1 109 ? 32.502 41.191 6.877 1.00 18.88 87 LYS D O 1
ATOM 3596 N N . THR D 1 110 ? 34.079 39.623 6.431 1.00 18.49 88 THR D N 1
ATOM 3597 C CA . THR D 1 110 ? 34.425 40.216 5.118 1.00 18.96 88 THR D CA 1
ATOM 3598 C C . THR D 1 110 ? 34.722 39.105 4.107 1.00 19.12 88 THR D C 1
ATOM 3599 O O . THR D 1 110 ? 35.153 38.039 4.492 1.00 16.63 88 THR D O 1
ATOM 3603 N N . VAL D 1 111 ? 34.501 39.401 2.822 1.00 18.54 89 VAL D N 1
ATOM 3604 C CA . VAL D 1 111 ? 34.852 38.479 1.783 1.00 17.94 89 VAL D CA 1
ATOM 3605 C C . VAL D 1 111 ? 35.634 39.288 0.759 1.00 19.03 89 VAL D C 1
ATOM 3606 O O . VAL D 1 111 ? 35.182 40.395 0.337 1.00 17.84 89 VAL D O 1
ATOM 3610 N N . THR D 1 112 ? 36.809 38.779 0.404 1.00 17.24 90 THR D N 1
ATOM 3611 C CA . THR D 1 112 ? 37.760 39.560 -0.358 1.00 18.56 90 THR D CA 1
ATOM 3612 C C . THR D 1 112 ? 38.218 38.745 -1.551 1.00 18.75 90 THR D C 1
ATOM 3613 O O . THR D 1 112 ? 38.846 37.742 -1.388 1.00 17.03 90 THR D O 1
ATOM 3617 N N . ALA D 1 113 ? 37.917 39.200 -2.764 1.00 17.19 91 ALA D N 1
ATOM 3618 C CA . ALA D 1 113 ? 38.506 38.558 -3.930 1.00 17.60 91 ALA D CA 1
ATOM 3619 C C . ALA D 1 113 ? 40.051 38.656 -3.942 1.00 17.20 91 ALA D C 1
ATOM 3620 O O . ALA D 1 113 ? 40.615 39.686 -3.572 1.00 18.61 91 ALA D O 1
ATOM 3622 N N . VAL D 1 114 ? 40.732 37.584 -4.330 1.00 17.52 92 VAL D N 1
ATOM 3623 C CA . VAL D 1 114 ? 42.213 37.615 -4.381 1.00 17.82 92 VAL D CA 1
ATOM 3624 C C . VAL D 1 114 ? 42.707 37.778 -5.839 1.00 20.24 92 VAL D C 1
ATOM 3625 O O . VAL D 1 114 ? 42.366 36.939 -6.704 1.00 20.63 92 VAL D O 1
ATOM 3629 N N . PRO D 1 115 ? 43.446 38.877 -6.117 1.00 21.97 93 PRO D N 1
ATOM 3630 C CA . PRO D 1 115 ? 43.988 39.074 -7.479 1.00 23.01 93 PRO D CA 1
ATOM 3631 C C . PRO D 1 115 ? 44.773 37.853 -8.001 1.00 23.41 93 PRO D C 1
ATOM 3632 O O . PRO D 1 115 ? 45.588 37.236 -7.271 1.00 22.19 93 PRO D O 1
ATOM 3636 N N . ASN D 1 116 ? 44.523 37.526 -9.270 1.00 23.51 94 ASN D N 1
ATOM 3637 C CA . ASN D 1 116 ? 45.224 36.471 -9.971 1.00 24.44 94 ASN D CA 1
ATOM 3638 C C . ASN D 1 116 ? 46.547 37.051 -10.478 1.00 26.05 94 ASN D C 1
ATOM 3639 O O . ASN D 1 116 ? 46.598 37.743 -11.516 1.00 25.21 94 ASN D O 1
ATOM 3644 N N . GLN D 1 117 ? 47.627 36.793 -9.756 1.00 26.30 95 GLN D N 1
ATOM 3645 C CA . GLN D 1 117 ? 48.928 37.348 -10.158 1.00 27.07 95 GLN D CA 1
ATOM 3646 C C . GLN D 1 117 ? 50.066 36.381 -9.867 1.00 26.52 95 GLN D C 1
ATOM 3647 O O . GLN D 1 117 ? 51.235 36.778 -9.867 1.00 28.27 95 GLN D O 1
ATOM 3653 N N . GLY D 1 118 ? 49.723 35.101 -9.727 1.00 25.71 96 GLY D N 1
ATOM 3654 C CA . GLY D 1 118 ? 50.694 34.023 -9.610 1.00 25.37 96 GLY D CA 1
ATOM 3655 C C . GLY D 1 118 ? 50.608 33.466 -8.193 1.00 24.07 96 GLY D C 1
ATOM 3656 O O . GLY D 1 118 ? 50.512 34.228 -7.239 1.00 24.01 96 GLY D O 1
ATOM 3657 N N . TRP D 1 119 ? 50.624 32.141 -8.085 1.00 23.61 97 TRP D N 1
ATOM 3658 C CA . TRP D 1 119 ? 50.406 31.418 -6.807 1.00 23.23 97 TRP D CA 1
ATOM 3659 C C . TRP D 1 119 ? 51.401 31.841 -5.692 1.00 24.49 97 TRP D C 1
ATOM 3660 O O . TRP D 1 119 ? 51.022 32.060 -4.526 1.00 23.26 97 TRP D O 1
ATOM 3671 N N . ASP D 1 120 ? 52.662 32.014 -6.070 1.00 24.59 98 ASP D N 1
ATOM 3672 C CA . ASP D 1 120 ? 53.717 32.318 -5.083 1.00 25.82 98 ASP D CA 1
ATOM 3673 C C . ASP D 1 120 ? 54.015 33.791 -4.981 1.00 24.74 98 ASP D C 1
ATOM 3674 O O . ASP D 1 120 ? 54.943 34.195 -4.242 1.00 26.46 98 ASP D O 1
ATOM 3679 N N . ASN D 1 121 ? 53.253 34.592 -5.726 1.00 25.95 99 ASN D N 1
ATOM 3680 C CA . ASN D 1 121 ? 53.488 36.039 -5.817 1.00 27.73 99 ASN D CA 1
ATOM 3681 C C . ASN D 1 121 ? 52.776 36.824 -4.688 1.00 28.27 99 ASN D C 1
ATOM 3682 O O . ASN D 1 121 ? 51.856 37.628 -4.922 1.00 29.29 99 ASN D O 1
ATOM 3687 N N . PHE D 1 122 ? 53.188 36.580 -3.447 1.00 27.69 100 PHE D N 1
ATOM 3688 C CA . PHE D 1 122 ? 52.474 37.209 -2.311 1.00 27.81 100 PHE D CA 1
ATOM 3689 C C . PHE D 1 122 ? 52.459 38.726 -2.390 1.00 27.62 100 PHE D C 1
ATOM 3690 O O . PHE D 1 122 ? 53.501 39.342 -2.646 1.00 28.49 100 PHE D O 1
ATOM 3698 N N . GLN D 1 123 ? 51.266 39.315 -2.249 1.00 27.52 101 GLN D N 1
ATOM 3699 C CA . GLN D 1 123 ? 51.056 40.770 -2.310 1.00 27.12 101 GLN D CA 1
ATOM 3700 C C . GLN D 1 123 ? 50.051 41.230 -1.236 1.00 27.66 101 GLN D C 1
ATOM 3701 O O . GLN D 1 123 ? 49.130 40.460 -0.914 1.00 27.21 101 GLN D O 1
ATOM 3707 N N . PRO D 1 124 ? 50.187 42.476 -0.709 1.00 27.75 102 PRO D N 1
ATOM 3708 C CA . PRO D 1 124 ? 49.239 42.887 0.332 1.00 27.02 102 PRO D CA 1
ATOM 3709 C C . PRO D 1 124 ? 47.849 43.093 -0.251 1.00 26.43 102 PRO D C 1
ATOM 3710 O O . PRO D 1 124 ? 47.691 43.649 -1.334 1.00 24.27 102 PRO D O 1
ATOM 3714 N N . LEU D 1 125 ? 46.847 42.619 0.478 1.00 24.11 103 LEU D N 1
ATOM 3715 C CA . LEU D 1 125 ? 45.485 42.629 -0.007 1.00 24.11 103 LEU D CA 1
ATOM 3716 C C . LEU D 1 125 ? 44.653 43.100 1.157 1.00 23.70 103 LEU D C 1
ATOM 3717 O O . LEU D 1 125 ? 44.708 42.481 2.256 1.00 22.53 103 LEU D O 1
ATOM 3722 N N . ASN D 1 126 ? 43.931 44.195 0.939 1.00 23.47 104 ASN D N 1
ATOM 3723 C CA . ASN D 1 126 ? 43.075 44.763 1.963 1.00 23.68 104 ASN D CA 1
ATOM 3724 C C . ASN D 1 126 ? 41.849 43.876 2.131 1.00 22.79 104 ASN D C 1
ATOM 3725 O O . ASN D 1 126 ? 41.050 43.720 1.188 1.00 22.79 104 ASN D O 1
ATOM 3730 N N . GLY D 1 127 ? 41.710 43.310 3.327 1.00 21.57 105 GLY D N 1
ATOM 3731 C CA . GLY D 1 127 ? 40.546 42.500 3.652 1.00 21.32 105 GLY D CA 1
ATOM 3732 C C . GLY D 1 127 ? 39.372 43.177 4.364 1.00 21.00 105 GLY D C 1
ATOM 3733 O O . GLY D 1 127 ? 38.529 42.480 4.964 1.00 20.36 105 GLY D O 1
ATOM 3734 N N . GLY D 1 128 ? 39.264 44.513 4.273 1.00 21.22 106 GLY D N 1
ATOM 3735 C CA . GLY D 1 128 ? 38.236 45.282 5.018 1.00 21.09 106 GLY D CA 1
ATOM 3736 C C . GLY D 1 128 ? 38.611 45.451 6.489 1.00 21.31 106 GLY D C 1
ATOM 3737 O O . GLY D 1 128 ? 39.784 45.323 6.848 1.00 21.76 106 GLY D O 1
ATOM 3738 N N . SER D 1 129 ? 37.597 45.653 7.327 1.00 21.10 107 SER D N 1
ATOM 3739 C CA A SER D 1 129 ? 37.796 45.879 8.770 0.50 22.09 107 SER D CA 1
ATOM 3740 C CA B SER D 1 129 ? 37.825 45.836 8.766 0.50 21.26 107 SER D CA 1
ATOM 3741 C C . SER D 1 129 ? 36.867 45.015 9.610 1.00 20.64 107 SER D C 1
ATOM 3742 O O . SER D 1 129 ? 35.742 44.715 9.209 1.00 21.27 107 SER D O 1
ATOM 3747 N N . VAL D 1 130 ? 37.327 44.646 10.798 1.00 20.37 108 VAL D N 1
ATOM 3748 C CA . VAL D 1 130 ? 36.514 43.872 11.721 1.00 19.94 108 VAL D CA 1
ATOM 3749 C C . VAL D 1 130 ? 36.638 44.502 13.116 1.00 19.56 108 VAL D C 1
ATOM 3750 O O . VAL D 1 130 ? 37.752 44.900 13.529 1.00 20.74 108 VAL D O 1
ATOM 3754 N N . TYR D 1 131 ? 35.506 44.620 13.795 1.00 19.20 109 TYR D N 1
ATOM 3755 C CA . TYR D 1 131 ? 35.541 45.088 15.175 1.00 18.54 109 TYR D CA 1
ATOM 3756 C C . TYR D 1 131 ? 35.884 43.899 16.089 1.00 18.19 109 TYR D C 1
ATOM 3757 O O . TYR D 1 131 ? 35.175 42.880 16.075 1.00 19.18 109 TYR D O 1
ATOM 3766 N N . LEU D 1 132 ? 36.931 44.069 16.898 1.00 18.36 110 LEU D N 1
ATOM 3767 C CA . LEU D 1 132 ? 37.354 43.063 17.883 1.00 18.57 110 LEU D CA 1
ATOM 3768 C C . LEU D 1 132 ? 37.356 43.667 19.301 1.00 17.51 110 LEU D C 1
ATOM 3769 O O . LEU D 1 132 ? 38.038 44.649 19.559 1.00 17.70 110 LEU D O 1
ATOM 3774 N N . SER D 1 133 ? 36.589 43.049 20.182 1.00 17.92 111 SER D N 1
ATOM 3775 C CA . SER D 1 133 ? 36.608 43.373 21.598 1.00 18.13 111 SER D CA 1
ATOM 3776 C C . SER D 1 133 ? 37.970 42.931 22.186 1.00 18.54 111 SER D C 1
ATOM 3777 O O . SER D 1 133 ? 38.715 42.144 21.576 1.00 18.10 111 SER D O 1
ATOM 3780 N N . ALA D 1 134 ? 38.370 43.508 23.314 1.00 19.63 112 ALA D N 1
ATOM 3781 C CA . ALA D 1 134 ? 39.576 43.021 24.016 1.00 19.61 112 ALA D CA 1
ATOM 3782 C C . ALA D 1 134 ? 39.337 41.547 24.378 1.00 19.45 112 ALA D C 1
ATOM 3783 O O . ALA D 1 134 ? 38.257 41.177 24.825 1.00 21.65 112 ALA D O 1
ATOM 3785 N N . GLY D 1 135 ? 40.375 40.746 24.195 1.00 19.64 113 GLY D N 1
ATOM 3786 C CA . GLY D 1 135 ? 40.354 39.346 24.642 1.00 18.70 113 GLY D CA 1
ATOM 3787 C C . GLY D 1 135 ? 40.842 38.424 23.547 1.00 17.31 113 GLY D C 1
ATOM 3788 O O . GLY D 1 135 ? 41.614 38.820 22.668 1.00 18.42 113 GLY D O 1
ATOM 3789 N N . THR D 1 136 ? 40.273 37.237 23.566 1.00 17.26 114 THR D N 1
ATOM 3790 C CA A THR D 1 136 ? 40.674 36.159 22.681 0.50 15.86 114 THR D CA 1
ATOM 3791 C CA B THR D 1 136 ? 40.677 36.169 22.676 0.50 15.91 114 THR D CA 1
ATOM 3792 C C . THR D 1 136 ? 39.547 35.934 21.683 1.00 16.57 114 THR D C 1
ATOM 3793 O O . THR D 1 136 ? 38.355 35.978 22.050 1.00 18.02 114 THR D O 1
ATOM 3800 N N . HIS D 1 137 ? 39.922 35.675 20.445 1.00 14.60 115 HIS D N 1
ATOM 3801 C CA . HIS D 1 137 ? 38.972 35.415 19.372 1.00 13.38 115 HIS D CA 1
ATOM 3802 C C . HIS D 1 137 ? 39.502 34.283 18.498 1.00 14.09 115 HIS D C 1
ATOM 3803 O O . HIS D 1 137 ? 40.735 34.169 18.275 1.00 14.19 115 HIS D O 1
ATOM 3810 N N . GLN D 1 138 ? 38.565 33.486 17.994 1.00 14.26 116 GLN D N 1
ATOM 3811 C CA . GLN D 1 138 ? 38.841 32.434 17.032 1.00 16.63 116 GLN D CA 1
ATOM 3812 C C . GLN D 1 138 ? 38.455 33.046 15.693 1.00 15.71 116 GLN D C 1
ATOM 3813 O O . GLN D 1 138 ? 37.356 33.609 15.552 1.00 16.52 116 GLN D O 1
ATOM 3819 N N . VAL D 1 139 ? 39.410 32.985 14.783 1.00 15.60 117 VAL D N 1
ATOM 3820 C CA A VAL D 1 139 ? 39.342 33.532 13.430 0.50 14.87 117 VAL D CA 1
ATOM 3821 C CA B VAL D 1 139 ? 39.234 33.518 13.449 0.50 15.26 117 VAL D CA 1
ATOM 3822 C C . VAL D 1 139 ? 39.415 32.380 12.429 1.00 15.07 117 VAL D C 1
ATOM 3823 O O . VAL D 1 139 ? 40.291 31.485 12.592 1.00 15.81 117 VAL D O 1
ATOM 3830 N N . ARG D 1 140 ? 38.563 32.391 11.411 1.00 13.15 118 ARG D N 1
ATOM 3831 C CA . ARG D 1 140 ? 38.670 31.435 10.317 1.00 12.37 118 ARG D CA 1
ATOM 3832 C C . ARG D 1 140 ? 38.826 32.143 8.996 1.00 13.59 118 ARG D C 1
ATOM 3833 O O . ARG D 1 140 ? 38.117 33.127 8.749 1.00 12.71 118 ARG D O 1
ATOM 3841 N N . LEU D 1 141 ? 39.707 31.611 8.158 1.00 10.95 119 LEU D N 1
ATOM 3842 C CA . LEU D 1 141 ? 39.889 32.123 6.816 1.00 11.74 119 LEU D CA 1
ATOM 3843 C C . LEU D 1 141 ? 39.447 31.004 5.888 1.00 13.22 119 LEU D C 1
ATOM 3844 O O . LEU D 1 141 ? 39.999 29.899 5.972 1.00 13.68 119 LEU D O 1
ATOM 3849 N N . HIS D 1 142 ? 38.476 31.281 5.022 1.00 14.23 120 HIS D N 1
ATOM 3850 C CA . HIS D 1 142 ? 37.736 30.242 4.304 1.00 14.61 120 HIS D CA 1
ATOM 3851 C C . HIS D 1 142 ? 37.816 30.571 2.799 1.00 15.57 120 HIS D C 1
ATOM 3852 O O . HIS D 1 142 ? 37.631 31.741 2.438 1.00 15.89 120 HIS D O 1
ATOM 3859 N N . GLY D 1 143 ? 38.055 29.552 1.968 1.00 15.85 121 GLY D N 1
ATOM 3860 C CA . GLY D 1 143 ? 38.091 29.709 0.496 1.00 15.75 121 GLY D CA 1
ATOM 3861 C C . GLY D 1 143 ? 36.685 29.817 -0.028 1.00 15.77 121 GLY D C 1
ATOM 3862 O O . GLY D 1 143 ? 36.047 28.783 -0.276 1.00 17.05 121 GLY D O 1
ATOM 3863 N N . ALA D 1 144 ? 36.199 31.051 -0.125 1.00 16.54 122 ALA D N 1
ATOM 3864 C CA . ALA D 1 144 ? 34.767 31.313 -0.356 1.00 19.34 122 ALA D CA 1
ATOM 3865 C C . ALA D 1 144 ? 34.382 31.496 -1.839 1.00 20.19 122 ALA D C 1
ATOM 3866 O O . ALA D 1 144 ? 33.183 31.637 -2.175 1.00 21.89 122 ALA D O 1
ATOM 3868 N N . GLY D 1 145 ? 35.399 31.502 -2.687 1.00 20.78 123 GLY D N 1
ATOM 3869 C CA . GLY D 1 145 ? 35.255 31.837 -4.109 1.00 21.82 123 GLY D CA 1
ATOM 3870 C C . GLY D 1 145 ? 34.621 30.726 -4.912 1.00 22.83 123 GLY D C 1
ATOM 3871 O O . GLY D 1 145 ? 34.292 29.649 -4.374 1.00 20.99 123 GLY D O 1
ATOM 3872 N N . SER D 1 146 ? 34.444 30.986 -6.221 1.00 23.57 124 SER D N 1
ATOM 3873 C CA . SER D 1 146 ? 33.835 30.015 -7.122 1.00 25.50 124 SER D CA 1
ATOM 3874 C C . SER D 1 146 ? 34.808 28.930 -7.617 1.00 25.63 124 SER D C 1
ATOM 3875 O O . SER D 1 146 ? 34.394 27.826 -7.959 1.00 26.69 124 SER D O 1
ATOM 3878 N N . ASN D 1 147 ? 36.091 29.257 -7.695 1.00 25.06 125 ASN D N 1
ATOM 3879 C CA . ASN D 1 147 ? 37.046 28.382 -8.348 1.00 24.94 125 ASN D CA 1
ATOM 3880 C C . ASN D 1 147 ? 37.397 27.198 -7.448 1.00 24.64 125 ASN D C 1
ATOM 3881 O O . ASN D 1 147 ? 37.480 27.347 -6.208 1.00 23.65 125 ASN D O 1
ATOM 3886 N N . ASN D 1 148 ? 37.606 26.022 -8.043 1.00 23.76 126 ASN D N 1
ATOM 3887 C CA A ASN D 1 148 ? 38.081 24.880 -7.273 0.50 23.03 126 ASN D CA 1
ATOM 3888 C CA B ASN D 1 148 ? 38.083 24.861 -7.302 0.50 23.31 126 ASN D CA 1
ATOM 3889 C C . ASN D 1 148 ? 39.344 25.220 -6.494 1.00 22.63 126 ASN D C 1
ATOM 3890 O O . ASN D 1 148 ? 39.557 24.721 -5.391 1.00 21.48 126 ASN D O 1
ATOM 3899 N N . TRP D 1 149 ? 40.177 26.098 -7.066 1.00 21.17 127 TRP D N 1
ATOM 3900 C CA . TRP D 1 149 ? 41.429 26.492 -6.435 1.00 19.61 127 TRP D CA 1
ATOM 3901 C C . TRP D 1 149 ? 41.212 27.914 -5.914 1.00 19.38 127 TRP D C 1
ATOM 3902 O O . TRP D 1 149 ? 40.532 28.723 -6.570 1.00 19.75 127 TRP D O 1
ATOM 3913 N N . GLN D 1 150 ? 41.729 28.218 -4.722 1.00 18.85 128 GLN D N 1
ATOM 3914 C CA . GLN D 1 150 ? 41.402 29.516 -4.122 1.00 17.95 128 GLN D CA 1
ATOM 3915 C C . GLN D 1 150 ? 42.567 30.506 -4.065 1.00 17.86 128 GLN D C 1
ATOM 3916 O O . GLN D 1 150 ? 42.617 31.448 -4.840 1.00 20.08 128 GLN D O 1
ATOM 3922 N N . TRP D 1 151 ? 43.513 30.299 -3.136 1.00 16.99 129 TRP D N 1
ATOM 3923 C CA . TRP D 1 151 ? 44.550 31.317 -2.906 1.00 17.45 129 TRP D CA 1
ATOM 3924 C C . TRP D 1 151 ? 45.602 30.653 -2.038 1.00 18.53 129 TRP D C 1
ATOM 3925 O O . TRP D 1 151 ? 45.332 29.652 -1.395 1.00 18.42 129 TRP D O 1
ATOM 3936 N N . ASN D 1 152 ? 46.806 31.221 -2.048 1.00 18.14 130 ASN D N 1
ATOM 3937 C CA . ASN D 1 152 ? 47.870 30.860 -1.090 1.00 17.28 130 ASN D CA 1
ATOM 3938 C C . ASN D 1 152 ? 48.102 32.067 -0.156 1.00 17.20 130 ASN D C 1
ATOM 3939 O O . ASN D 1 152 ? 47.888 33.199 -0.567 1.00 17.17 130 ASN D O 1
ATOM 3944 N N . LEU D 1 153 ? 48.609 31.830 1.048 1.00 17.75 131 LEU D N 1
ATOM 3945 C CA . LEU D 1 153 ? 48.627 32.877 2.061 1.00 19.28 131 LEU D CA 1
ATOM 3946 C C . LEU D 1 153 ? 49.862 32.730 2.915 1.00 20.21 131 LEU D C 1
ATOM 3947 O O . LEU D 1 153 ? 50.126 31.652 3.477 1.00 20.19 131 LEU D O 1
ATOM 3952 N N . ASP D 1 154 ? 50.612 33.823 2.978 1.00 20.87 132 ASP D N 1
ATOM 3953 C CA . ASP D 1 154 ? 51.878 33.891 3.707 1.00 22.87 132 ASP D CA 1
ATOM 3954 C C . ASP D 1 154 ? 51.555 34.211 5.187 1.00 21.95 132 ASP D C 1
ATOM 3955 O O . ASP D 1 154 ? 51.935 33.475 6.101 1.00 22.61 132 ASP D O 1
ATOM 3960 N N . LYS D 1 155 ? 50.825 35.299 5.388 1.00 23.31 133 LYS D N 1
ATOM 3961 C CA . LYS D 1 155 ? 50.456 35.739 6.730 1.00 23.50 133 LYS D CA 1
ATOM 3962 C C . LYS D 1 155 ? 49.339 36.739 6.599 1.00 22.35 133 LYS D C 1
ATOM 3963 O O . LYS D 1 155 ? 48.964 37.167 5.479 1.00 22.06 133 LYS D O 1
ATOM 3969 N N . PHE D 1 156 ? 48.797 37.138 7.746 1.00 22.23 134 PHE D N 1
ATOM 3970 C CA . PHE D 1 156 ? 47.889 38.275 7.761 1.00 20.55 134 PHE D CA 1
ATOM 3971 C C . PHE D 1 156 ? 48.120 39.152 8.996 1.00 21.75 134 PHE D C 1
ATOM 3972 O O . PHE D 1 156 ? 48.714 38.719 9.997 1.00 22.36 134 PHE D O 1
ATOM 3980 N N . THR D 1 157 ? 47.649 40.378 8.893 1.00 21.94 135 THR D N 1
ATOM 3981 C CA . THR D 1 157 ? 47.860 41.390 9.920 1.00 22.07 135 THR D CA 1
ATOM 3982 C C . THR D 1 157 ? 46.573 42.122 10.229 1.00 21.42 135 THR D C 1
ATOM 3983 O O . THR D 1 157 ? 45.801 42.438 9.340 1.00 20.79 135 THR D O 1
ATOM 3987 N N . LEU D 1 158 ? 46.357 42.400 11.513 1.00 21.36 136 LEU D N 1
ATOM 3988 C CA . LEU D 1 158 ? 45.204 43.135 11.959 1.00 21.30 136 LEU D CA 1
ATOM 3989 C C . LEU D 1 158 ? 45.757 44.394 12.580 1.00 22.32 136 LEU D C 1
ATOM 3990 O O . LEU D 1 158 ? 46.578 44.300 13.481 1.00 20.53 136 LEU D O 1
ATOM 3995 N N . SER D 1 159 ? 45.292 45.541 12.090 1.00 23.01 137 SER D N 1
ATOM 3996 C CA . SER D 1 159 ? 45.867 46.848 12.447 1.00 26.57 137 SER D CA 1
ATOM 3997 C C . SER D 1 159 ? 44.870 47.843 12.999 1.00 28.09 137 SER D C 1
ATOM 3998 O O . SER D 1 159 ? 43.882 48.208 12.332 1.00 27.40 137 SER D O 1
ATOM 4001 N N . ASN D 1 160 ? 45.205 48.273 14.216 1.00 31.13 138 ASN D N 1
ATOM 4002 C CA . ASN D 1 160 ? 44.492 49.197 15.099 1.00 34.34 138 ASN D CA 1
ATOM 4003 C C . ASN D 1 160 ? 42.973 49.167 15.117 1.00 35.27 138 ASN D C 1
ATOM 4004 O O . ASN D 1 160 ? 42.360 49.895 15.904 1.00 36.94 138 ASN D O 1
#

CATH classification: 2.60.120.260

Foldseek 3Di:
DWDKDKFFQVPFPAKDDDQPPPDPHCWDWDDDPNFIKIFNAFAFIKTKDKDADQDWDWWWKKFQKEAQDFFWKKWKWWQDVNRTDTDFIGAHDNPDQPRTDIGTGGIDTDGHGMIIMMIGRHTDGRGHIMTRIMMIID/DKWKWFQQPFPDKDCPWDWDDDPNFIWIFPAFASIKTKDKTFDAAWDKWWKKFQKEAQDFWAKKWKWWQDPNRTHTDFIFAHDNPDQVRGDIGTGGMDTDHGGMIMMMIGRHTDGRGHIMTGMMMIHD/DDKWFQQPFPDKDVPWDWDDDPNFIWIFPAFAFIKTKDKDAAAAWFKWWKKFQKEAQDFWAWKWKWKDDPHDTDTDFIFAHDNPDQRRTDIGTGGMDTDHGGMIMMMITRHTPGRGHIMTGIMDIHD/DKDKFFQVPFPDKDDDLPKDWDDDPNFIWIFRAFAFIKTKDKDFAQAWDKWKKKFQKEAQDFFAKKWKWKDDPNDTDTDFIFTHDNDDQPNGDIGTGGIDTDDGTMIMMMITRHTDGRGHIMTRIMMIHD